Protein AF-A0A7Z0EIZ9-F1 (afdb_monomer)

Structure (mmCIF, N/CA/C/O backbone):
data_AF-A0A7Z0EIZ9-F1
#
_entry.id   AF-A0A7Z0EIZ9-F1
#
loop_
_atom_site.group_PDB
_atom_site.id
_atom_site.type_symbol
_atom_site.label_atom_id
_atom_site.label_alt_id
_atom_site.label_comp_id
_atom_site.label_asym_id
_atom_site.label_entity_id
_atom_site.label_seq_id
_atom_site.pdbx_PDB_ins_code
_atom_site.Cartn_x
_atom_site.Cartn_y
_atom_site.Cartn_z
_atom_site.occupancy
_atom_site.B_iso_or_equiv
_atom_site.auth_seq_id
_atom_site.auth_comp_id
_atom_site.auth_asym_id
_atom_site.auth_atom_id
_atom_site.pdbx_PDB_model_num
ATOM 1 N N . MET A 1 1 ? 4.647 26.781 40.118 1.00 39.28 1 MET A N 1
ATOM 2 C CA . MET A 1 1 ? 4.890 25.372 39.752 1.00 39.28 1 MET A CA 1
ATOM 3 C C . MET A 1 1 ? 3.537 24.718 39.573 1.00 39.28 1 MET A C 1
ATOM 5 O O . MET A 1 1 ? 2.885 24.395 40.555 1.00 39.28 1 MET A O 1
ATOM 9 N N . THR A 1 2 ? 3.060 24.671 38.335 1.00 37.19 2 THR A N 1
ATOM 10 C CA . THR A 1 2 ? 1.846 23.950 37.948 1.00 37.19 2 THR A CA 1
ATOM 11 C C . THR A 1 2 ? 2.112 22.458 38.093 1.00 37.19 2 THR A C 1
ATOM 13 O O . THR A 1 2 ? 3.158 21.980 37.661 1.00 37.19 2 THR A O 1
ATOM 16 N N . ALA A 1 3 ? 1.203 21.750 38.761 1.00 39.62 3 ALA A N 1
ATOM 17 C CA . ALA A 1 3 ? 1.247 20.304 38.887 1.00 39.62 3 ALA A CA 1
ATOM 18 C C . ALA A 1 3 ? 1.105 19.696 37.488 1.00 39.62 3 ALA A C 1
ATOM 20 O O . ALA A 1 3 ? 0.004 19.556 36.964 1.00 39.62 3 ALA A O 1
ATOM 21 N N . GLU A 1 4 ? 2.238 19.398 36.863 1.00 39.75 4 GLU A N 1
ATOM 22 C CA . GLU A 1 4 ? 2.308 18.561 35.679 1.00 39.75 4 GLU A CA 1
ATOM 23 C C . GLU A 1 4 ? 1.887 17.162 36.132 1.00 39.75 4 GLU A C 1
ATOM 25 O O . GLU A 1 4 ? 2.632 16.412 36.765 1.00 39.75 4 GLU A O 1
ATOM 30 N N . GLN A 1 5 ? 0.594 16.909 35.953 1.00 42.75 5 GLN A N 1
ATOM 31 C CA . GLN A 1 5 ? -0.115 15.696 36.306 1.00 42.75 5 GLN A CA 1
ATOM 32 C C . GLN A 1 5 ? 0.577 14.550 35.565 1.00 42.75 5 GLN A C 1
ATOM 34 O O . GLN A 1 5 ? 0.395 14.387 34.359 1.00 42.75 5 GLN A O 1
ATOM 39 N N . ARG A 1 6 ? 1.450 13.814 36.271 1.00 38.75 6 ARG A N 1
ATOM 40 C CA . ARG A 1 6 ? 2.127 12.627 35.737 1.00 38.75 6 ARG A CA 1
ATOM 41 C C . ARG A 1 6 ? 1.048 11.690 35.217 1.00 38.75 6 ARG A C 1
ATOM 43 O O . ARG A 1 6 ? 0.339 11.070 36.009 1.00 38.75 6 ARG A O 1
ATOM 50 N N . ARG A 1 7 ? 0.903 11.624 33.892 1.00 45.94 7 ARG A N 1
ATOM 51 C CA . ARG A 1 7 ? 0.112 10.578 33.254 1.00 45.94 7 ARG A CA 1
ATOM 52 C C . ARG A 1 7 ? 0.709 9.242 33.714 1.00 45.94 7 ARG A C 1
ATOM 54 O O . ARG A 1 7 ? 1.936 9.122 33.684 1.00 45.94 7 ARG A O 1
ATOM 61 N N . PRO A 1 8 ? -0.107 8.297 34.206 1.00 51.47 8 PRO A N 1
ATOM 62 C CA . PRO A 1 8 ? 0.385 6.975 34.571 1.00 51.47 8 PRO A CA 1
ATOM 63 C C . PRO A 1 8 ? 1.142 6.383 33.376 1.00 51.47 8 PRO A C 1
ATOM 65 O O . PRO A 1 8 ? 0.683 6.495 32.239 1.00 51.47 8 PRO A O 1
ATOM 68 N N . GLU A 1 9 ? 2.331 5.832 33.629 1.00 46.94 9 GLU A N 1
ATOM 69 C CA . GLU A 1 9 ? 3.118 5.141 32.607 1.00 46.94 9 GLU A CA 1
ATOM 70 C C . GLU A 1 9 ? 2.254 4.018 32.019 1.00 46.94 9 GLU A C 1
ATOM 72 O O . GLU A 1 9 ? 1.744 3.167 32.748 1.00 46.94 9 GLU A O 1
ATOM 77 N N . ILE A 1 10 ? 2.007 4.078 30.708 1.00 49.44 10 ILE A N 1
ATOM 78 C CA . ILE A 1 10 ? 1.131 3.133 30.009 1.00 49.44 10 ILE A CA 1
ATOM 79 C C . ILE A 1 10 ? 1.777 1.736 30.087 1.00 49.44 10 ILE A C 1
ATOM 81 O O . ILE A 1 10 ? 2.956 1.604 29.748 1.00 49.44 10 ILE A O 1
ATOM 85 N N . PRO A 1 11 ? 1.048 0.699 30.537 1.00 50.88 11 PRO A N 1
ATOM 86 C CA . PRO A 1 11 ? 1.605 -0.632 30.749 1.00 50.88 11 PRO A CA 1
ATOM 87 C C . PRO A 1 11 ? 1.882 -1.350 29.420 1.00 50.88 11 PRO A C 1
ATOM 89 O O . PRO A 1 11 ? 1.035 -1.328 28.535 1.00 50.88 11 PRO A O 1
ATOM 92 N N . SER A 1 12 ? 3.043 -2.018 29.349 1.00 56.25 12 SER A N 1
ATOM 93 C CA . SER A 1 12 ? 3.508 -2.993 28.336 1.00 56.25 12 SER A CA 1
ATOM 94 C C . SER A 1 12 ? 3.432 -2.598 26.838 1.00 56.25 12 SER A C 1
ATOM 96 O O . SER A 1 12 ? 2.731 -1.686 26.405 1.00 56.25 12 SER A O 1
ATOM 98 N N . GLY A 1 13 ? 4.200 -3.295 25.987 1.00 70.81 13 GLY A N 1
ATOM 99 C CA . GLY A 1 13 ? 4.290 -2.996 24.546 1.00 70.81 13 GLY A CA 1
ATOM 100 C C . GLY A 1 13 ? 2.996 -3.231 23.747 1.00 70.81 13 GLY A C 1
ATOM 101 O O . GLY A 1 13 ? 2.825 -2.660 22.666 1.00 70.81 13 GLY A O 1
ATOM 102 N N . LEU A 1 14 ? 2.068 -4.037 24.274 1.00 73.50 14 LEU A N 1
ATOM 103 C CA . LEU A 1 14 ? 0.837 -4.419 23.578 1.00 73.50 14 LEU A CA 1
ATOM 104 C C . LEU A 1 14 ? -0.171 -3.271 23.551 1.00 73.50 14 LEU A C 1
ATOM 106 O O . LEU A 1 14 ? -0.619 -2.870 22.476 1.00 73.50 14 LEU A O 1
ATOM 110 N N . ALA A 1 15 ? -0.475 -2.700 24.721 1.00 77.00 15 ALA A N 1
ATOM 111 C CA . ALA A 1 15 ? -1.411 -1.587 24.826 1.00 77.00 15 ALA A CA 1
ATOM 112 C C . ALA A 1 15 ? -0.906 -0.370 24.044 1.00 77.00 15 ALA A C 1
ATOM 114 O O . ALA A 1 15 ? -1.701 0.292 23.385 1.00 77.00 15 ALA A O 1
ATOM 115 N N . LEU A 1 16 ? 0.408 -0.123 24.047 1.00 83.56 16 LEU A N 1
ATOM 116 C CA . LEU A 1 16 ? 1.029 0.949 23.268 1.00 83.56 16 LEU A CA 1
ATOM 117 C C . LEU A 1 16 ? 0.807 0.770 21.763 1.00 83.56 16 LEU A C 1
ATOM 119 O O . LEU A 1 16 ? 0.335 1.690 21.104 1.00 83.56 16 LEU A O 1
ATOM 123 N N . THR A 1 17 ? 1.060 -0.426 21.229 1.00 88.62 17 THR A N 1
ATOM 124 C CA . THR A 1 17 ? 0.927 -0.682 19.786 1.00 88.62 17 THR A CA 1
ATOM 125 C C . THR A 1 17 ? -0.520 -0.532 19.312 1.00 88.62 17 THR A C 1
ATOM 127 O O . THR A 1 17 ? -0.771 0.138 18.309 1.00 88.62 17 THR A O 1
ATOM 130 N N . LEU A 1 18 ? -1.488 -1.097 20.042 1.00 92.50 18 LEU A N 1
ATOM 131 C CA . LEU A 1 18 ? -2.906 -0.959 19.701 1.00 92.50 18 LEU A CA 1
ATOM 132 C C . LEU A 1 18 ? -3.399 0.488 19.882 1.00 92.50 18 LEU A C 1
ATOM 134 O O . LEU A 1 18 ? -4.147 0.988 19.047 1.00 92.50 18 LEU A O 1
ATOM 138 N N . THR A 1 19 ? -2.946 1.190 20.925 1.00 93.50 19 THR A N 1
ATOM 139 C CA . THR A 1 19 ? -3.238 2.621 21.153 1.00 93.50 19 THR A CA 1
ATOM 140 C C . THR A 1 19 ? -2.723 3.477 19.995 1.00 93.50 19 THR A C 1
ATOM 142 O O . THR A 1 19 ? -3.457 4.326 19.478 1.00 93.50 19 THR A O 1
ATOM 145 N N . ASP A 1 20 ? -1.497 3.229 19.534 1.00 92.12 20 ASP A N 1
ATOM 146 C CA . ASP A 1 20 ? -0.893 3.925 18.396 1.00 92.12 20 ASP A CA 1
ATOM 147 C C . ASP A 1 20 ? -1.667 3.653 17.099 1.00 92.12 20 ASP A C 1
ATOM 149 O O . ASP A 1 20 ? -1.918 4.568 16.317 1.00 92.12 20 ASP A O 1
ATOM 153 N N . GLN A 1 21 ? -2.118 2.417 16.874 1.00 93.19 21 GLN A N 1
ATOM 154 C CA . GLN A 1 21 ? -2.950 2.087 15.712 1.00 93.19 21 GLN A CA 1
ATOM 155 C C . GLN A 1 21 ? -4.331 2.749 15.787 1.00 93.19 21 GLN A C 1
ATOM 157 O O . GLN A 1 21 ? -4.806 3.312 14.800 1.00 93.19 21 GLN A O 1
ATOM 162 N N . LEU A 1 22 ? -4.979 2.716 16.954 1.00 94.44 22 LEU A N 1
ATOM 163 C CA . LEU A 1 22 ? -6.298 3.312 17.160 1.00 94.44 22 LEU A CA 1
ATOM 164 C C . LEU A 1 22 ? -6.269 4.834 16.992 1.00 94.44 22 LEU A C 1
ATOM 166 O O . LEU A 1 22 ? -7.228 5.381 16.446 1.00 94.44 22 LEU A O 1
ATOM 170 N N . SER A 1 23 ? -5.183 5.490 17.407 1.00 92.38 23 SER A N 1
ATOM 171 C CA . SER A 1 23 ? -4.971 6.937 17.267 1.00 92.38 23 SER A CA 1
ATOM 172 C C . SER A 1 23 ? -4.370 7.359 15.918 1.00 92.38 23 SER A C 1
ATOM 174 O O . SER A 1 23 ? -4.537 8.505 15.506 1.00 92.38 23 SER A O 1
ATOM 176 N N . GLY A 1 24 ? -3.700 6.453 15.205 1.00 90.94 24 GLY A N 1
ATOM 177 C CA . GLY A 1 24 ? -3.146 6.689 13.872 1.00 90.94 24 GLY A CA 1
ATOM 178 C C . GLY A 1 24 ? -4.185 6.618 12.747 1.00 90.94 24 GLY A C 1
ATOM 179 O O . GLY A 1 24 ? -5.340 6.254 12.959 1.00 90.94 24 GLY A O 1
ATOM 180 N N . GLY A 1 25 ? -3.770 6.958 11.522 1.00 87.88 25 GLY A N 1
ATOM 181 C CA . GLY A 1 25 ? -4.612 6.856 10.324 1.00 87.88 25 GLY A CA 1
ATOM 182 C C . GLY A 1 25 ? -5.891 7.693 10.427 1.00 87.88 25 GLY A C 1
ATOM 183 O O . GLY A 1 25 ? -5.838 8.901 10.664 1.00 87.88 25 GLY A O 1
ATOM 184 N N . LEU A 1 26 ? -7.049 7.052 10.272 1.00 88.50 26 LEU A N 1
ATOM 185 C CA . LEU A 1 26 ? -8.355 7.704 10.445 1.00 88.50 26 LEU A CA 1
ATOM 186 C C . LEU A 1 26 ? -8.636 8.093 11.906 1.00 88.50 26 LEU A C 1
ATOM 188 O O . LEU A 1 26 ? -9.433 8.995 12.160 1.00 88.50 26 LEU A O 1
ATOM 192 N N . GLY A 1 27 ? -7.928 7.486 12.862 1.00 81.62 27 GLY A N 1
ATOM 193 C CA . GLY A 1 27 ? -7.911 7.884 14.270 1.00 81.62 27 GLY A CA 1
ATOM 194 C C . GLY A 1 27 ? -7.283 9.260 14.536 1.00 81.62 27 GLY A C 1
ATOM 195 O O . GLY A 1 27 ? -7.381 9.778 15.642 1.00 81.62 27 GLY A O 1
ATOM 196 N N . ALA A 1 28 ? -6.665 9.905 13.551 1.00 83.50 28 ALA A N 1
ATOM 197 C CA . ALA A 1 28 ? -6.216 11.289 13.710 1.00 83.50 28 ALA A CA 1
ATOM 198 C C . ALA A 1 28 ? -7.313 12.304 13.343 1.00 83.50 28 ALA A C 1
ATOM 200 O O . ALA A 1 28 ? -7.255 13.457 13.757 1.00 83.50 28 ALA A O 1
ATOM 201 N N . LEU A 1 29 ? -8.315 11.886 12.563 1.00 79.69 29 LEU A N 1
ATOM 202 C CA . LEU A 1 29 ? -9.332 12.780 11.998 1.00 79.69 29 LEU A CA 1
ATOM 203 C C . LEU A 1 29 ? -10.596 12.878 12.830 1.00 79.69 29 LEU A C 1
ATOM 205 O O . LEU A 1 29 ? -11.439 13.719 12.539 1.00 79.69 29 LEU A O 1
ATOM 209 N N . LYS A 1 30 ? -10.746 12.006 13.821 1.00 75.75 30 LYS A N 1
ATOM 210 C CA . LYS A 1 30 ? -11.996 11.777 14.546 1.00 75.75 30 LYS A CA 1
ATOM 211 C C . LYS A 1 30 ? -12.550 13.043 15.223 1.00 75.75 30 LYS A C 1
ATOM 213 O O . LYS A 1 30 ? -13.759 13.175 15.343 1.00 75.75 30 LYS A O 1
ATOM 218 N N . ASP A 1 31 ? -11.708 14.024 15.543 1.00 80.62 31 ASP A N 1
ATOM 219 C CA . ASP A 1 31 ? -12.153 15.310 16.102 1.00 80.62 31 ASP A CA 1
ATOM 220 C C . ASP A 1 31 ? -12.416 16.398 15.058 1.00 80.62 31 ASP A C 1
ATOM 222 O O . ASP A 1 31 ? -12.997 17.443 15.356 1.00 80.62 31 ASP A O 1
ATOM 226 N N . THR A 1 32 ? -12.028 16.160 13.810 1.00 78.94 32 THR A N 1
ATOM 227 C CA . THR A 1 32 ? -12.157 17.145 12.742 1.00 78.94 32 THR A CA 1
ATOM 228 C C . THR A 1 32 ? -13.619 17.222 12.305 1.00 7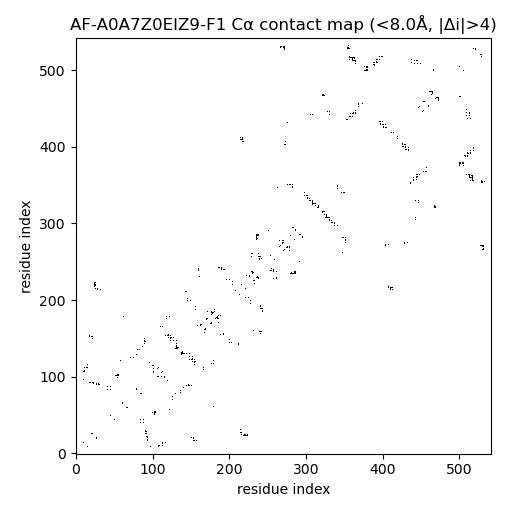8.94 32 THR A C 1
ATOM 230 O O . THR A 1 32 ? -14.198 16.260 11.808 1.00 78.94 32 THR A O 1
ATOM 233 N N . GLY A 1 33 ? -14.249 18.372 12.556 1.00 73.50 33 GLY A N 1
ATOM 234 C CA . GLY A 1 33 ? -15.690 18.559 12.359 1.00 73.50 33 GLY A CA 1
ATOM 235 C C . GLY A 1 33 ? -16.551 18.251 13.588 1.00 73.50 33 GLY A C 1
ATOM 236 O O . GLY A 1 33 ? -17.772 18.371 13.497 1.00 73.50 33 GLY A O 1
ATOM 237 N N . ARG A 1 34 ? -15.958 17.907 14.742 1.00 80.81 34 ARG A N 1
ATOM 238 C CA . ARG A 1 34 ? -16.679 17.928 16.023 1.00 80.81 34 ARG A CA 1
ATOM 239 C C . ARG A 1 34 ? -16.695 19.355 16.568 1.00 80.81 34 ARG A C 1
ATOM 241 O O . ARG A 1 34 ? -15.657 20.010 16.648 1.00 80.81 34 ARG A O 1
ATOM 248 N N . ASP A 1 35 ? -17.872 19.832 16.966 1.00 75.44 35 ASP A N 1
ATOM 249 C CA . ASP A 1 35 ? -17.998 21.107 17.673 1.00 75.44 35 ASP A CA 1
ATOM 250 C C . ASP A 1 35 ? -17.189 21.077 18.978 1.00 75.44 35 ASP A C 1
ATOM 252 O O . ASP A 1 35 ? -17.037 20.023 19.597 1.00 75.44 35 ASP A O 1
ATOM 256 N N . ALA A 1 36 ? -16.746 22.243 19.461 1.00 73.81 36 ALA A N 1
ATOM 257 C CA . ALA A 1 36 ? -15.983 22.375 20.711 1.00 73.81 36 ALA A CA 1
ATOM 258 C C . ALA A 1 36 ? -16.688 21.781 21.953 1.00 73.81 36 ALA A C 1
ATOM 260 O O . ALA A 1 36 ? -16.052 21.530 22.973 1.00 73.81 36 ALA A O 1
ATOM 261 N N . ILE A 1 37 ? -17.998 21.534 21.866 1.00 70.56 37 ILE A N 1
ATOM 262 C CA . ILE A 1 37 ? -18.811 20.885 22.902 1.00 70.56 37 ILE A CA 1
ATOM 263 C C . ILE A 1 37 ? -18.520 19.373 22.987 1.00 70.56 37 ILE A C 1
ATOM 265 O O . ILE A 1 37 ? -18.672 18.776 24.050 1.00 70.56 37 ILE A O 1
ATOM 269 N N . GLY A 1 38 ? -18.085 18.744 21.891 1.00 81.06 38 GLY A N 1
ATOM 270 C CA . GLY A 1 38 ? -17.772 17.314 21.827 1.00 81.06 38 GLY A CA 1
ATOM 271 C C . GLY A 1 38 ? -16.721 16.884 22.857 1.00 81.06 38 GLY A C 1
ATOM 272 O O . GLY A 1 38 ? -17.054 16.071 23.715 1.00 81.06 38 GLY A O 1
ATOM 273 N N . PRO A 1 39 ? -15.506 17.464 22.840 1.00 84.75 39 PRO A N 1
ATOM 274 C CA . PRO A 1 39 ? -14.438 17.095 23.773 1.00 84.75 39 PRO A CA 1
ATOM 275 C C . PRO A 1 39 ? -14.803 17.270 25.254 1.00 84.75 39 PRO A C 1
ATOM 277 O O . PRO A 1 39 ? -14.463 16.425 26.076 1.00 84.75 39 PRO A O 1
ATOM 280 N N . ALA A 1 40 ? -15.549 18.324 25.604 1.00 84.94 40 ALA A N 1
ATOM 281 C CA . ALA A 1 40 ? -15.987 18.548 26.985 1.00 84.94 40 ALA A CA 1
ATOM 282 C C . ALA A 1 40 ? -16.941 17.446 27.482 1.00 84.94 40 ALA A C 1
ATOM 284 O O . ALA A 1 40 ? -16.880 17.038 28.642 1.00 84.94 40 ALA A O 1
ATOM 285 N N . ASN A 1 41 ? -17.805 16.931 26.601 1.00 88.50 41 ASN A N 1
ATOM 286 C CA . ASN A 1 41 ? -18.672 15.802 26.933 1.00 88.50 41 ASN A CA 1
ATOM 287 C C . ASN A 1 41 ? -17.877 14.499 27.086 1.00 88.50 41 ASN A C 1
ATOM 289 O O . ASN A 1 41 ? -18.227 13.679 27.933 1.00 88.50 41 ASN A O 1
ATOM 293 N N . ASP A 1 42 ? -16.806 14.315 26.312 1.00 92.38 42 ASP A N 1
ATOM 294 C CA . ASP A 1 42 ? -15.966 13.119 26.402 1.00 92.38 42 ASP A CA 1
ATOM 295 C C . ASP A 1 42 ? -15.257 13.042 27.764 1.00 92.38 42 ASP A C 1
ATOM 297 O O . ASP A 1 42 ? -15.269 11.991 28.400 1.00 92.38 42 ASP A O 1
ATOM 301 N N . GLU A 1 43 ? -14.727 14.156 28.285 1.00 92.69 43 GLU A N 1
ATOM 302 C CA . GLU A 1 43 ? -14.124 14.201 29.631 1.00 92.69 43 GLU A CA 1
ATOM 303 C C . GLU A 1 43 ? -15.105 13.766 30.735 1.00 92.69 43 GLU A C 1
ATOM 305 O O . GLU A 1 43 ? -14.733 13.062 31.685 1.00 92.69 43 GLU A O 1
ATOM 310 N N . HIS A 1 44 ? -16.382 14.139 30.602 1.00 94.12 44 HIS A N 1
ATOM 311 C CA . HIS A 1 44 ? -17.419 13.690 31.525 1.00 94.12 44 HIS A CA 1
ATOM 312 C C . HIS A 1 44 ? -17.668 12.178 31.414 1.00 94.12 44 HIS A C 1
ATOM 314 O O . HIS A 1 44 ? -17.777 11.500 32.435 1.00 94.12 44 HIS A O 1
ATOM 320 N N . VAL A 1 45 ? -17.678 11.627 30.196 1.00 95.44 45 VAL A N 1
ATOM 321 C CA . VAL A 1 45 ? -17.816 10.179 29.968 1.00 95.44 45 VAL A CA 1
ATOM 322 C C . VAL A 1 45 ? -16.658 9.407 30.602 1.00 95.44 45 VAL A C 1
ATOM 324 O O . VAL A 1 45 ? -16.892 8.434 31.317 1.00 95.44 45 VAL A O 1
ATOM 327 N N . TRP A 1 46 ? -15.412 9.842 30.401 1.00 95.50 46 TRP A N 1
ATOM 328 C CA . TRP A 1 46 ? -14.232 9.136 30.923 1.00 95.50 46 TRP A CA 1
ATOM 329 C C . TRP A 1 46 ? -14.131 9.162 32.455 1.00 95.50 46 TRP A C 1
ATOM 331 O O . TRP A 1 46 ? -13.501 8.291 33.062 1.00 95.50 46 TRP A O 1
ATOM 341 N N . SER A 1 47 ? -14.773 10.141 33.098 1.00 94.50 47 SER A N 1
ATOM 342 C CA . SER A 1 47 ? -14.864 10.238 34.558 1.00 94.50 47 SER A CA 1
ATOM 343 C C . SER A 1 47 ? -16.102 9.555 35.153 1.00 94.50 47 SER A C 1
ATOM 345 O O . SER A 1 47 ? -16.132 9.335 36.368 1.00 94.50 47 SER A O 1
ATOM 347 N N . ALA A 1 48 ? -17.081 9.161 34.331 1.00 95.81 48 ALA A N 1
ATOM 348 C CA . ALA A 1 48 ? -18.328 8.558 34.786 1.00 95.81 48 ALA A CA 1
ATOM 349 C C . ALA A 1 48 ? -18.100 7.199 35.472 1.00 95.81 48 ALA A C 1
ATOM 351 O O . ALA A 1 48 ? -17.482 6.286 34.917 1.00 95.81 48 ALA A O 1
ATOM 352 N N . ALA A 1 49 ? -18.651 7.048 36.681 1.00 96.38 49 ALA A N 1
ATOM 353 C CA . ALA A 1 49 ? -18.599 5.793 37.434 1.00 96.38 49 ALA A CA 1
ATOM 354 C C . ALA A 1 49 ? -19.300 4.650 36.684 1.00 96.38 49 ALA A C 1
ATOM 356 O O . ALA A 1 49 ? -18.801 3.534 36.662 1.00 96.38 49 ALA A O 1
ATOM 357 N N . GLU A 1 50 ? -20.393 4.953 35.982 1.00 96.50 50 GLU A N 1
ATOM 358 C CA . GLU A 1 50 ? -21.189 3.976 35.233 1.00 96.50 50 GLU A CA 1
ATOM 359 C C . GLU A 1 50 ? -20.380 3.262 34.140 1.00 96.50 50 GLU A C 1
ATOM 361 O O . GLU A 1 50 ? -20.501 2.046 33.982 1.00 96.50 50 GLU A O 1
ATOM 366 N N . LEU A 1 51 ? -19.508 3.987 33.424 1.00 96.50 51 LEU A N 1
ATOM 367 C CA . LEU A 1 51 ? -18.633 3.387 32.416 1.00 96.50 51 LEU A CA 1
ATOM 368 C C . LEU A 1 51 ? -17.636 2.431 33.079 1.00 96.50 51 LEU A C 1
ATOM 370 O O . LEU A 1 51 ? -17.516 1.284 32.652 1.00 96.50 51 LEU A O 1
ATOM 374 N N . LYS A 1 52 ? -16.969 2.866 34.154 1.00 96.19 52 LYS A N 1
ATOM 375 C CA . LYS A 1 52 ? -16.025 2.025 34.914 1.00 96.19 52 LYS A CA 1
ATOM 376 C C . LYS A 1 52 ? -16.708 0.780 35.475 1.00 96.19 52 LYS A C 1
ATOM 378 O O . LYS A 1 52 ? -16.183 -0.319 35.321 1.00 96.19 52 LYS A O 1
ATOM 383 N N . ASP A 1 53 ? -17.906 0.935 36.030 1.00 95.81 53 ASP A N 1
ATOM 384 C CA . ASP A 1 53 ? -18.707 -0.169 36.552 1.00 95.81 53 ASP A CA 1
ATOM 385 C C . ASP A 1 53 ? -19.122 -1.148 35.446 1.00 95.81 53 ASP A C 1
ATOM 387 O O . ASP A 1 53 ? -19.184 -2.353 35.691 1.00 95.81 53 ASP A O 1
ATOM 391 N N . SER A 1 54 ? -19.412 -0.659 34.234 1.00 96.31 54 SER A N 1
ATOM 392 C CA . SER A 1 54 ? -19.718 -1.516 33.079 1.00 96.31 54 SER A CA 1
ATOM 393 C C . SER A 1 54 ? -18.498 -2.340 32.642 1.00 96.31 54 SER A C 1
ATOM 395 O O . SER A 1 54 ? -18.618 -3.540 32.398 1.00 96.31 54 SER A O 1
ATOM 397 N N . LEU A 1 55 ? -17.301 -1.741 32.642 1.00 95.94 55 LEU A N 1
ATOM 398 C CA . LEU A 1 55 ? -16.046 -2.424 32.307 1.00 95.94 55 LEU A CA 1
ATOM 399 C C . LEU A 1 55 ? -15.668 -3.461 33.368 1.00 95.94 55 LEU A C 1
ATOM 401 O O . LEU A 1 55 ? -15.317 -4.593 33.035 1.00 95.94 55 LEU A O 1
ATOM 405 N N . ALA A 1 56 ? -15.796 -3.100 34.646 1.00 94.69 56 ALA A N 1
ATOM 406 C CA . ALA A 1 56 ? -15.547 -4.003 35.764 1.00 94.69 56 ALA A CA 1
ATOM 407 C C . ALA A 1 56 ? -16.536 -5.180 35.796 1.00 94.69 56 ALA A C 1
ATOM 409 O O . ALA A 1 56 ? -16.172 -6.274 36.226 1.00 94.69 56 ALA A O 1
ATOM 410 N N . ARG A 1 57 ? -17.782 -4.991 35.340 1.00 93.31 57 ARG A N 1
ATOM 411 C CA . ARG A 1 57 ? -18.748 -6.088 35.145 1.00 93.31 57 ARG A CA 1
ATOM 412 C C . ARG A 1 57 ? -18.289 -7.052 34.061 1.00 93.31 57 ARG A C 1
ATOM 414 O O . ARG A 1 57 ? -18.067 -8.210 34.387 1.00 93.31 57 ARG A O 1
ATOM 421 N N . ILE A 1 58 ? -18.008 -6.562 32.849 1.00 92.81 58 ILE A N 1
ATOM 422 C CA . ILE A 1 58 ? -17.491 -7.397 31.748 1.00 92.81 58 ILE A CA 1
ATOM 423 C C . ILE A 1 58 ? -16.279 -8.217 32.210 1.00 92.81 58 ILE A C 1
ATOM 425 O O . ILE A 1 58 ? -16.229 -9.426 31.992 1.00 92.81 58 ILE A O 1
ATOM 429 N N . ALA A 1 59 ? -15.332 -7.581 32.903 1.00 91.94 59 ALA A N 1
ATOM 430 C CA . ALA A 1 59 ? -14.145 -8.261 33.410 1.00 91.94 59 ALA A CA 1
ATOM 431 C C . ALA A 1 59 ? -14.460 -9.340 34.462 1.00 91.94 59 ALA A C 1
ATOM 433 O O . ALA A 1 59 ? -13.791 -10.372 34.494 1.00 91.94 59 ALA A O 1
ATOM 434 N N . ARG A 1 60 ? -15.445 -9.117 35.343 1.00 91.00 60 ARG A N 1
ATOM 435 C CA . ARG A 1 60 ? -15.882 -10.114 36.338 1.00 91.00 60 ARG A CA 1
ATOM 436 C C . ARG A 1 60 ? -16.600 -11.289 35.685 1.00 91.00 60 ARG A C 1
ATOM 438 O O . ARG A 1 60 ? -16.323 -12.431 36.044 1.00 91.00 60 ARG A O 1
ATOM 445 N N . ASP A 1 61 ? -17.468 -11.030 34.717 1.00 88.56 61 ASP A N 1
ATOM 446 C CA . ASP A 1 61 ? -18.245 -12.085 34.059 1.00 88.56 61 ASP A CA 1
ATOM 447 C C . ASP A 1 61 ? -17.371 -12.966 33.171 1.00 88.56 61 ASP A C 1
ATOM 449 O O . ASP A 1 61 ? -17.564 -14.184 33.127 1.00 88.56 61 ASP A O 1
ATOM 453 N N . GLN A 1 62 ? -16.345 -12.375 32.545 1.00 86.06 62 GLN A N 1
ATOM 454 C CA . GLN A 1 62 ? -15.272 -13.127 31.899 1.00 86.06 62 GLN A CA 1
ATOM 455 C C . GLN A 1 62 ? -14.633 -14.094 32.911 1.00 86.06 62 GLN A C 1
ATOM 457 O O . GLN A 1 62 ? -14.673 -15.306 32.700 1.00 86.06 62 GLN A O 1
ATOM 462 N N . LEU A 1 63 ? -14.161 -13.606 34.061 1.00 82.88 63 LEU A N 1
ATOM 463 C CA . LEU A 1 63 ? -13.519 -14.453 35.078 1.00 82.88 63 LEU A CA 1
ATOM 464 C C . LEU A 1 63 ? -14.424 -15.575 35.623 1.00 82.88 63 LEU A C 1
ATOM 466 O O . LEU A 1 63 ? -13.937 -16.670 35.900 1.00 82.88 63 LEU A O 1
ATOM 470 N N . HIS A 1 64 ? -15.728 -15.334 35.788 1.00 82.12 64 HIS A N 1
ATOM 471 C CA . HIS A 1 64 ? -16.631 -16.267 36.474 1.00 82.12 64 HIS A CA 1
ATOM 472 C C . HIS A 1 64 ? -17.365 -17.275 35.573 1.00 82.12 64 HIS A C 1
ATOM 474 O O . HIS A 1 64 ? -18.091 -18.112 36.106 1.00 82.12 64 HIS A O 1
ATOM 480 N N . GLN A 1 65 ? -17.190 -17.233 34.244 1.00 72.75 65 GLN A N 1
ATOM 481 C CA . GLN A 1 65 ? -17.908 -18.108 33.288 1.00 72.75 65 GLN A CA 1
ATOM 482 C C . GLN A 1 65 ? -19.442 -18.100 33.466 1.00 72.75 65 GLN A C 1
ATOM 484 O O . GLN A 1 65 ? -20.112 -19.086 33.159 1.00 72.75 65 GLN A O 1
ATOM 489 N N . GLN A 1 66 ? -20.005 -17.007 33.983 1.00 70.12 66 GLN A N 1
ATOM 490 C CA . GLN A 1 66 ? -21.450 -16.870 34.153 1.00 70.12 66 GLN A CA 1
ATOM 491 C C . GLN A 1 66 ? -22.142 -16.618 32.806 1.00 70.12 66 GLN A C 1
ATOM 493 O O . GLN A 1 66 ? -21.491 -16.334 31.797 1.00 70.12 66 GLN A O 1
ATOM 498 N N . ASP A 1 67 ? -23.469 -16.769 32.797 1.00 75.06 67 ASP A N 1
ATOM 499 C CA . ASP A 1 67 ? -24.310 -16.449 31.644 1.00 75.06 67 ASP A CA 1
ATOM 500 C C . ASP A 1 67 ? -23.992 -15.028 31.149 1.00 75.06 67 ASP A C 1
ATOM 502 O O . ASP A 1 67 ? -24.061 -14.067 31.915 1.00 75.06 67 ASP A O 1
ATOM 506 N N . ARG A 1 68 ? -23.567 -14.905 29.886 1.00 80.19 68 ARG A N 1
ATOM 507 C CA . ARG A 1 68 ? -23.068 -13.641 29.310 1.00 80.19 68 ARG A CA 1
ATOM 508 C C . ARG A 1 68 ? -24.185 -12.737 28.820 1.00 80.19 68 ARG A C 1
ATOM 510 O O . ARG A 1 68 ? -23.964 -11.538 28.643 1.00 80.19 68 ARG A O 1
ATOM 517 N N . ASP A 1 69 ? -25.357 -13.308 28.578 1.00 87.56 69 ASP A N 1
ATOM 518 C CA . ASP A 1 69 ? -26.510 -12.595 28.054 1.00 87.56 69 ASP A CA 1
ATOM 519 C C . ASP A 1 69 ? -26.983 -11.440 28.959 1.00 87.56 69 ASP A C 1
ATOM 521 O O . ASP A 1 69 ? -27.194 -10.353 28.410 1.00 87.56 69 ASP A O 1
ATOM 525 N N . PRO A 1 70 ? -27.074 -11.569 30.304 1.00 92.50 70 PRO A N 1
ATOM 526 C CA . PRO A 1 70 ? -27.466 -10.449 31.163 1.00 92.50 70 PRO A CA 1
ATOM 527 C C . PRO A 1 70 ? -26.492 -9.269 31.084 1.00 92.50 70 PRO A C 1
ATOM 529 O O . PRO A 1 70 ? -26.917 -8.146 30.833 1.00 92.50 70 PRO A O 1
ATOM 532 N N . THR A 1 71 ? -25.184 -9.499 31.214 1.00 92.69 71 THR A N 1
ATOM 533 C CA . THR A 1 71 ? -24.177 -8.423 31.155 1.00 92.69 71 THR A CA 1
ATOM 534 C C . THR A 1 71 ? -24.141 -7.757 29.794 1.00 92.69 71 THR A C 1
ATOM 536 O O . THR A 1 71 ? -24.052 -6.533 29.693 1.00 92.69 71 THR A O 1
ATOM 539 N N . ARG A 1 72 ? -24.241 -8.555 28.727 1.00 94.12 72 ARG A N 1
ATOM 540 C CA . ARG A 1 72 ? -24.369 -8.045 27.363 1.00 94.12 72 ARG A CA 1
ATOM 541 C C . ARG A 1 72 ? -25.579 -7.125 27.239 1.00 94.12 72 ARG A C 1
ATOM 543 O O . ARG A 1 72 ? -25.434 -6.019 26.724 1.00 94.12 72 ARG A O 1
ATOM 550 N N . GLN A 1 73 ? -26.743 -7.547 27.729 1.00 96.00 73 GLN A N 1
ATOM 551 C CA . GLN A 1 73 ? -27.954 -6.735 27.693 1.00 96.00 73 GLN A CA 1
ATOM 552 C C . GLN A 1 73 ? -27.809 -5.456 28.532 1.00 96.00 73 GLN A C 1
ATOM 554 O O . GLN A 1 73 ? -28.132 -4.382 28.035 1.00 96.00 73 GLN A O 1
ATOM 559 N N . GLU A 1 74 ? -27.251 -5.531 29.743 1.00 95.81 74 GLU A N 1
ATOM 560 C CA . GLU A 1 74 ? -27.005 -4.359 30.596 1.00 95.81 74 GLU A CA 1
ATOM 561 C C . GLU A 1 74 ? -26.088 -3.327 29.923 1.00 95.81 74 GLU A C 1
ATOM 563 O O . GLU A 1 74 ? -26.346 -2.122 29.989 1.00 95.81 74 GLU A O 1
ATOM 568 N N . VAL A 1 75 ? -25.021 -3.781 29.256 1.00 96.38 75 VAL A N 1
ATOM 569 C CA . VAL A 1 75 ? -24.107 -2.896 28.520 1.00 96.38 75 VAL A CA 1
ATOM 570 C C . VAL A 1 75 ? -24.818 -2.268 27.322 1.00 96.38 75 VAL A C 1
ATOM 572 O O . VAL A 1 75 ? -24.693 -1.064 27.115 1.00 96.38 75 VAL A O 1
ATOM 575 N N . LEU A 1 76 ? -25.605 -3.032 26.561 1.00 96.75 76 LEU A N 1
ATOM 576 C CA . LEU A 1 76 ? -26.386 -2.491 25.442 1.00 96.75 76 LEU A CA 1
ATOM 577 C C . LEU A 1 76 ? -27.436 -1.471 25.917 1.00 96.75 76 LEU A C 1
ATOM 579 O O . LEU A 1 76 ? -27.566 -0.410 25.313 1.00 96.75 76 LEU A O 1
ATOM 583 N N . GLU A 1 77 ? -28.125 -1.734 27.028 1.00 96.62 77 GLU A N 1
ATOM 584 C CA . GLU A 1 77 ? -29.058 -0.792 27.663 1.00 96.62 77 GLU A CA 1
ATOM 585 C C . GLU A 1 77 ? -28.348 0.458 28.203 1.00 96.62 77 GLU A C 1
ATOM 587 O O . GLU A 1 77 ? -28.906 1.557 28.205 1.00 96.62 77 GLU A O 1
ATOM 592 N N . TYR A 1 78 ? -27.109 0.329 28.680 1.00 96.94 78 TYR A N 1
ATOM 593 C CA . TYR A 1 78 ? -26.279 1.474 29.050 1.00 96.94 78 TYR A CA 1
ATOM 594 C C . TYR A 1 78 ? -25.903 2.325 27.826 1.00 96.94 78 TYR A C 1
ATOM 596 O O . TYR A 1 78 ? -26.054 3.548 27.866 1.00 96.94 78 TYR A O 1
ATOM 604 N N . LEU A 1 79 ? -25.479 1.694 26.726 1.00 96.88 79 LEU A N 1
ATOM 605 C CA . LEU A 1 79 ? -25.150 2.383 25.474 1.00 96.88 79 LEU A CA 1
ATOM 606 C C . LEU A 1 79 ? -26.373 3.085 24.862 1.00 96.88 79 LEU A C 1
ATOM 608 O O . LEU A 1 79 ? -26.241 4.210 24.382 1.00 96.88 79 LEU A O 1
ATOM 612 N N . ASP A 1 80 ? -27.558 2.473 24.943 1.00 96.50 80 ASP A N 1
ATOM 613 C CA . ASP A 1 80 ? -28.823 3.061 24.475 1.00 96.50 80 ASP A CA 1
ATOM 614 C C . ASP A 1 80 ? -29.218 4.308 25.286 1.00 96.50 80 ASP A C 1
ATOM 616 O O . ASP A 1 80 ? -29.655 5.317 24.730 1.00 96.50 80 ASP A O 1
ATOM 620 N N . ARG A 1 81 ? -28.985 4.286 26.606 1.00 96.81 81 ARG A N 1
ATOM 621 C CA . ARG A 1 81 ? -29.271 5.422 27.498 1.00 96.81 81 ARG A CA 1
ATOM 622 C C . ARG A 1 81 ? -28.259 6.563 27.388 1.00 96.81 81 ARG A C 1
ATOM 624 O O . ARG A 1 81 ? -28.621 7.705 27.671 1.00 96.81 81 ARG A O 1
ATOM 631 N N . SER A 1 82 ? -27.014 6.286 26.991 1.00 95.75 82 SER A N 1
ATOM 632 C CA . SER A 1 82 ? -25.932 7.279 26.956 1.00 95.75 82 SER A CA 1
ATOM 633 C C . SER A 1 82 ? -25.332 7.470 25.559 1.00 95.75 82 SER A C 1
ATOM 635 O O . SER A 1 82 ? -24.232 7.010 25.237 1.00 95.75 82 SER A O 1
ATOM 637 N N . ALA A 1 83 ? -26.020 8.268 24.739 1.00 94.75 83 ALA A N 1
ATOM 638 C CA . ALA A 1 83 ? -25.506 8.710 23.442 1.00 94.75 83 ALA A CA 1
ATOM 639 C C . ALA A 1 83 ? -24.113 9.390 23.506 1.00 94.75 83 ALA A C 1
ATOM 641 O O . ALA A 1 83 ? -23.312 9.155 22.593 1.00 94.75 83 ALA A O 1
ATOM 642 N N . PRO A 1 84 ? -23.772 10.210 24.530 1.00 95.56 84 PRO A N 1
ATOM 643 C CA . PRO A 1 84 ? -22.420 10.750 24.683 1.00 95.56 84 PRO A CA 1
ATOM 644 C C . PRO A 1 84 ? -21.366 9.658 24.867 1.00 95.56 84 PRO A C 1
ATOM 646 O O . PRO A 1 84 ? -20.313 9.741 24.240 1.00 95.56 84 PRO A O 1
ATOM 649 N N . THR A 1 85 ? -21.665 8.607 25.641 1.00 96.69 85 THR A N 1
ATOM 650 C CA . THR A 1 85 ? -20.727 7.498 25.860 1.00 96.69 85 THR A CA 1
ATOM 651 C C . THR A 1 85 ? -20.406 6.775 24.557 1.00 96.69 85 THR A C 1
ATOM 653 O O . THR A 1 85 ? -19.236 6.590 24.236 1.00 96.69 85 THR A O 1
ATOM 656 N N . VAL A 1 86 ? -21.419 6.446 23.748 1.00 96.88 86 VAL A N 1
ATOM 657 C CA . VAL A 1 86 ? -21.219 5.802 22.433 1.00 96.88 86 VAL A CA 1
ATOM 658 C C . VAL A 1 86 ? -20.310 6.645 21.537 1.00 96.88 86 VAL A C 1
ATOM 660 O O . VAL A 1 86 ? -19.397 6.119 20.902 1.00 96.88 86 VAL A O 1
ATOM 663 N N . ARG A 1 87 ? -20.539 7.965 21.489 1.00 95.25 87 ARG A N 1
ATOM 664 C CA . ARG A 1 87 ? -19.706 8.882 20.699 1.00 95.25 87 ARG A CA 1
ATOM 665 C C . ARG A 1 87 ? -18.275 8.893 21.220 1.00 95.25 87 ARG A C 1
ATOM 667 O O . ARG A 1 87 ? -17.377 8.634 20.430 1.00 95.25 87 ARG A O 1
ATOM 674 N N . ALA A 1 88 ? -18.066 9.129 22.512 1.00 95.50 88 ALA A N 1
ATOM 675 C CA . ALA A 1 88 ? -16.735 9.175 23.110 1.00 95.50 88 ALA A CA 1
ATOM 676 C C . ALA A 1 88 ? -15.954 7.877 22.852 1.00 95.50 88 ALA A C 1
ATOM 678 O O . ALA A 1 88 ? -14.797 7.928 22.462 1.00 95.50 88 ALA A O 1
ATOM 679 N N . LEU A 1 89 ? -16.597 6.714 22.965 1.00 96.06 89 LEU A N 1
ATOM 680 C CA . LEU A 1 89 ? -15.956 5.417 22.740 1.00 96.06 89 LEU A CA 1
ATOM 681 C C . LEU A 1 89 ? -15.558 5.166 21.280 1.00 96.06 89 LEU A C 1
ATOM 683 O O . LEU A 1 89 ? -14.504 4.591 21.023 1.00 96.06 89 LEU A O 1
ATOM 687 N N . LEU A 1 90 ? -16.381 5.589 20.317 1.00 95.75 90 LEU A N 1
ATOM 688 C CA . LEU A 1 90 ? -16.084 5.417 18.889 1.00 95.75 90 LEU A CA 1
ATOM 689 C C . LEU A 1 90 ? -15.112 6.474 18.371 1.00 95.75 90 LEU A C 1
ATOM 691 O O . LEU A 1 90 ? -14.262 6.170 17.534 1.00 95.75 90 LEU A O 1
ATOM 695 N N . TYR A 1 91 ? -15.224 7.698 18.881 1.00 94.56 91 TYR A N 1
ATOM 696 C CA . TYR A 1 91 ? -14.294 8.772 18.585 1.00 94.56 91 TYR A CA 1
ATOM 697 C C . TYR A 1 91 ? -12.997 8.625 19.362 1.00 94.56 91 TYR A C 1
ATOM 699 O O . TYR A 1 91 ? -12.005 9.103 18.871 1.00 94.56 91 TYR A O 1
ATOM 707 N N . HIS A 1 92 ? -12.912 7.986 20.525 1.00 94.94 92 HIS A N 1
ATOM 708 C CA . HIS A 1 92 ? -11.655 7.827 21.270 1.00 94.94 92 HIS A CA 1
ATOM 709 C C . HIS A 1 92 ? -11.501 6.439 21.894 1.00 94.94 92 HIS A C 1
ATOM 711 O O . HIS A 1 92 ? -11.351 6.300 23.108 1.00 94.94 92 HIS A O 1
ATOM 717 N N . PRO A 1 93 ? -11.449 5.386 21.062 1.00 96.06 93 PRO A N 1
ATOM 718 C CA . PRO A 1 93 ? -11.301 4.023 21.559 1.00 96.06 93 PRO A CA 1
ATOM 719 C C . PRO A 1 93 ? -9.978 3.808 22.305 1.00 96.06 93 PRO A C 1
ATOM 721 O O . PRO A 1 93 ? -9.897 2.954 23.181 1.00 96.06 93 PRO A O 1
ATOM 724 N N . GLN A 1 94 ? -8.937 4.590 22.007 1.00 95.25 94 GLN A N 1
ATOM 725 C CA . GLN A 1 94 ? -7.670 4.482 22.722 1.00 95.25 94 GLN A CA 1
ATOM 726 C C . GLN A 1 94 ? -7.743 4.993 24.173 1.00 95.25 94 GLN A C 1
ATOM 728 O O . GLN A 1 94 ? -7.017 4.504 25.035 1.00 95.25 94 GLN A O 1
ATOM 733 N N . ASP A 1 95 ? -8.639 5.942 24.462 1.00 95.25 95 ASP A N 1
ATOM 734 C CA . ASP A 1 95 ? -8.800 6.485 25.815 1.00 95.25 95 ASP A CA 1
ATOM 735 C C . ASP A 1 95 ? -9.490 5.450 26.717 1.00 95.25 95 ASP A C 1
ATOM 737 O O . ASP A 1 95 ? -9.176 5.347 27.904 1.00 95.25 95 ASP A O 1
ATOM 741 N N . LEU A 1 96 ? -10.330 4.584 26.130 1.00 95.62 96 LEU A N 1
ATOM 742 C CA . LEU A 1 96 ? -10.858 3.403 26.808 1.00 95.62 96 LEU A CA 1
ATOM 743 C C . LEU A 1 96 ? -9.732 2.452 27.242 1.00 95.62 96 LEU A C 1
ATOM 745 O O . LEU A 1 96 ? -9.736 2.012 28.388 1.00 95.62 96 LEU A O 1
ATOM 749 N N . LEU A 1 97 ? -8.748 2.167 26.378 1.00 93.94 97 LEU A N 1
ATOM 750 C CA . LEU A 1 97 ? -7.587 1.345 26.756 1.00 93.94 97 LEU A CA 1
ATOM 751 C C . LEU A 1 97 ? -6.792 1.974 27.907 1.00 93.94 97 LEU A C 1
ATOM 753 O O . LEU A 1 97 ? -6.386 1.266 28.826 1.00 93.94 97 LEU A O 1
ATOM 757 N N . GLY A 1 98 ? -6.622 3.299 27.893 1.00 93.06 98 GLY A N 1
ATOM 758 C CA . GLY A 1 98 ? -5.984 4.041 28.985 1.00 93.06 98 GLY A CA 1
ATOM 759 C C . GLY A 1 98 ? -6.771 4.013 30.303 1.00 93.06 98 GLY A C 1
ATOM 760 O O . GLY A 1 98 ? -6.174 4.127 31.374 1.00 93.06 98 GLY A O 1
ATOM 761 N N . LEU A 1 99 ? -8.094 3.828 30.244 1.00 94.50 99 LEU A N 1
ATOM 762 C CA . LEU A 1 99 ? -8.975 3.753 31.412 1.00 94.50 99 LEU A CA 1
ATOM 763 C C . LEU A 1 99 ? -8.940 2.380 32.105 1.00 94.50 99 LEU A C 1
ATOM 765 O O . LEU A 1 99 ? -9.113 2.307 33.325 1.00 94.50 99 LEU A O 1
ATOM 769 N N . LEU A 1 100 ? -8.706 1.297 31.356 1.00 94.88 100 LEU A N 1
ATOM 770 C CA . LEU A 1 100 ? -8.789 -0.081 31.859 1.00 94.88 100 LEU A CA 1
ATOM 771 C C . LEU A 1 100 ? -7.896 -0.381 33.074 1.00 94.88 100 LEU A C 1
ATOM 773 O O . LEU A 1 100 ? -8.414 -0.991 34.011 1.00 94.88 100 LEU A O 1
ATOM 777 N N . PRO A 1 101 ? -6.629 0.081 33.155 1.00 92.75 101 PRO A N 1
ATOM 778 C CA . PRO A 1 101 ? -5.810 -0.143 34.345 1.00 92.75 101 PRO A CA 1
ATOM 779 C C . PRO A 1 101 ? -6.443 0.405 35.625 1.00 92.75 101 PRO A C 1
ATOM 781 O O . PRO A 1 101 ? -6.371 -0.227 36.675 1.00 92.75 101 PRO A O 1
ATOM 784 N N . THR A 1 102 ? -7.108 1.561 35.529 1.00 91.38 102 THR A N 1
ATOM 785 C CA . THR A 1 102 ? -7.793 2.184 36.670 1.00 91.38 102 THR A CA 1
ATOM 786 C C . THR A 1 102 ? -9.147 1.534 36.947 1.00 91.38 102 THR A C 1
ATOM 788 O O . THR A 1 102 ? -9.538 1.423 38.100 1.00 91.38 102 THR A O 1
ATOM 791 N N . ALA A 1 103 ? -9.882 1.120 35.912 1.00 92.94 103 ALA A N 1
ATOM 792 C CA . ALA A 1 103 ? -11.203 0.511 36.076 1.00 92.94 103 ALA A CA 1
ATOM 793 C C . ALA A 1 103 ? -11.150 -0.928 36.622 1.00 92.94 103 ALA A C 1
ATOM 795 O O . ALA A 1 103 ? -12.130 -1.392 37.199 1.00 92.94 103 ALA A O 1
ATOM 796 N N . LEU A 1 104 ? -10.036 -1.637 36.418 1.00 92.69 104 LEU A N 1
ATOM 797 C CA . LEU A 1 104 ? -9.885 -3.055 36.764 1.00 92.69 104 LEU A CA 1
ATOM 798 C C . LEU A 1 104 ? -8.917 -3.310 37.929 1.00 92.69 104 LEU A C 1
ATOM 800 O O . LEU A 1 104 ? -8.566 -4.466 38.170 1.00 92.69 104 LEU A O 1
ATOM 804 N N . ASP A 1 105 ? -8.483 -2.252 38.623 1.00 87.62 105 ASP A N 1
ATOM 805 C CA . ASP A 1 105 ? -7.504 -2.296 39.721 1.00 87.62 105 ASP A CA 1
ATOM 806 C C . ASP A 1 105 ? -6.203 -3.045 39.357 1.00 87.62 105 ASP A C 1
ATOM 808 O O . ASP A 1 105 ? -5.599 -3.742 40.180 1.00 87.62 105 ASP A O 1
ATOM 812 N N . GLY A 1 106 ? -5.773 -2.937 38.097 1.00 76.50 106 GLY A N 1
ATOM 813 C CA . GLY A 1 106 ? -4.633 -3.690 37.583 1.00 76.50 106 GLY A CA 1
ATOM 814 C C . GLY A 1 106 ? -3.288 -3.092 38.004 1.00 76.50 106 GLY A C 1
ATOM 815 O O . GLY A 1 106 ? -3.138 -1.879 38.161 1.00 76.50 106 GLY A O 1
ATOM 816 N N . ARG A 1 107 ? -2.276 -3.951 38.185 1.00 75.56 107 ARG A N 1
ATOM 817 C CA . ARG A 1 107 ? -0.933 -3.546 38.652 1.00 75.56 107 ARG A CA 1
ATOM 818 C C . ARG A 1 107 ? 0.026 -3.189 37.514 1.00 75.56 107 ARG A C 1
ATOM 820 O O . ARG A 1 107 ? 1.162 -2.808 37.784 1.00 75.56 107 ARG A O 1
ATOM 827 N N . GLY A 1 108 ? -0.425 -3.304 36.265 1.00 71.19 108 GLY A N 1
ATOM 828 C CA . GLY A 1 108 ? 0.366 -2.994 35.072 1.00 71.19 108 GLY A CA 1
ATOM 829 C C . GLY A 1 108 ? 1.313 -4.120 34.652 1.00 71.19 108 GLY A C 1
ATOM 830 O O . GLY A 1 108 ? 2.318 -3.854 33.999 1.00 71.19 108 GLY A O 1
ATOM 831 N N . SER A 1 109 ? 1.021 -5.364 35.038 1.00 76.56 109 SER A N 1
ATOM 832 C CA . SER A 1 109 ? 1.766 -6.547 34.596 1.00 76.56 109 SER A CA 1
ATOM 833 C C . SER A 1 109 ? 1.476 -6.903 33.126 1.00 76.56 109 SER A C 1
ATOM 835 O O . SER A 1 109 ? 0.501 -6.437 32.533 1.00 76.56 109 SER A O 1
ATOM 837 N N . GLU A 1 110 ? 2.311 -7.747 32.510 1.00 70.69 110 GLU A N 1
ATOM 838 C CA . GLU A 1 110 ? 2.050 -8.255 31.151 1.00 70.69 110 GLU A CA 1
ATOM 839 C C . GLU A 1 110 ? 0.745 -9.065 31.074 1.00 70.69 110 GLU A C 1
ATOM 841 O O . GLU A 1 110 ? -0.024 -8.875 30.136 1.00 70.69 110 GLU A O 1
ATOM 846 N N . GLN A 1 111 ? 0.432 -9.868 32.099 1.00 75.12 111 GLN A N 1
ATOM 847 C CA . GLN A 1 111 ? -0.851 -10.583 32.216 1.00 75.12 111 GLN A CA 1
ATOM 848 C C . GLN A 1 111 ? -2.047 -9.623 32.267 1.00 75.12 111 GLN A C 1
ATOM 850 O O . GLN A 1 111 ? -3.077 -9.862 31.636 1.00 75.12 111 GLN A O 1
ATOM 855 N N . ASP A 1 112 ? -1.896 -8.470 32.929 1.00 84.06 112 ASP A N 1
ATOM 856 C CA . ASP A 1 112 ? -2.946 -7.448 32.923 1.00 84.06 112 ASP A CA 1
ATOM 857 C C . ASP A 1 112 ? -3.228 -6.936 31.497 1.00 84.06 112 ASP A C 1
ATOM 859 O O . ASP A 1 112 ? -4.349 -6.537 31.198 1.00 84.06 112 ASP A O 1
ATOM 863 N N . SER A 1 113 ? -2.251 -6.994 30.586 1.00 86.00 113 SER A N 1
ATOM 864 C CA . SER A 1 113 ? -2.398 -6.492 29.212 1.00 86.00 113 SER A CA 1
ATOM 865 C C . SER A 1 113 ? -3.292 -7.382 28.349 1.00 86.00 113 SER A C 1
ATOM 867 O O . SER A 1 113 ? -4.120 -6.855 27.601 1.00 86.00 113 SER A O 1
ATOM 869 N N . ALA A 1 114 ? -3.184 -8.710 28.486 1.00 85.94 114 ALA A N 1
ATOM 870 C CA . ALA A 1 114 ? -4.113 -9.650 27.855 1.00 85.94 114 ALA A CA 1
ATOM 871 C C . ALA A 1 114 ? -5.539 -9.400 28.357 1.00 85.94 114 ALA A C 1
ATOM 873 O O . ALA A 1 114 ? -6.463 -9.242 27.558 1.00 85.94 114 ALA A O 1
ATOM 874 N N . ARG A 1 115 ? -5.708 -9.260 29.676 1.00 87.88 115 ARG A N 1
ATOM 875 C CA . ARG A 1 115 ? -7.002 -8.969 30.304 1.00 87.88 115 ARG A CA 1
ATOM 876 C C . ARG A 1 115 ? -7.597 -7.636 29.843 1.00 87.88 115 ARG A C 1
ATOM 878 O O . ARG A 1 115 ? -8.788 -7.569 29.541 1.00 87.88 115 ARG A O 1
ATOM 885 N N . TYR A 1 116 ? -6.792 -6.577 29.741 1.00 91.44 116 TYR A N 1
ATOM 886 C CA . TYR A 1 116 ? -7.244 -5.289 29.203 1.00 91.44 116 TYR A CA 1
ATOM 887 C C . TYR A 1 116 ? -7.724 -5.434 27.760 1.00 91.44 116 TYR A C 1
ATOM 889 O O . TYR A 1 116 ? -8.812 -4.970 27.415 1.00 91.44 116 TYR A O 1
ATOM 897 N N . TRP A 1 117 ? -6.959 -6.137 26.924 1.00 92.44 117 TRP A N 1
ATOM 898 C CA . TRP A 1 117 ? -7.373 -6.414 25.556 1.00 92.44 117 TRP A CA 1
ATOM 899 C C . TRP A 1 117 ? -8.679 -7.221 25.495 1.00 92.44 117 TRP A C 1
ATOM 901 O O . TRP A 1 117 ? -9.554 -6.871 24.708 1.00 92.44 117 TRP A O 1
ATOM 911 N N . GLN A 1 118 ? -8.859 -8.246 26.333 1.00 90.88 118 GLN A N 1
ATOM 912 C CA . GLN A 1 118 ? -10.077 -9.067 26.360 1.00 90.88 118 GLN A CA 1
ATOM 913 C C . GLN A 1 118 ? -11.326 -8.221 26.647 1.00 90.88 118 GLN A C 1
ATOM 915 O O . GLN A 1 118 ? -12.335 -8.335 25.944 1.00 90.88 118 GLN A O 1
ATOM 920 N N . VAL A 1 119 ? -11.266 -7.344 27.655 1.00 93.56 119 VAL A N 1
ATOM 921 C CA . VAL A 1 119 ? -12.368 -6.425 27.989 1.00 93.56 119 VAL A CA 1
ATOM 922 C C . VAL A 1 119 ? -12.613 -5.447 26.843 1.00 93.56 119 VAL A C 1
ATOM 924 O O . VAL A 1 119 ? -13.756 -5.254 26.429 1.00 93.56 119 VAL A O 1
ATOM 927 N N . PHE A 1 120 ? -11.546 -4.875 26.282 1.00 95.62 120 PHE A N 1
ATOM 928 C CA . PHE A 1 120 ? -11.633 -3.955 25.150 1.00 95.62 120 PHE A CA 1
ATOM 929 C C . PHE A 1 120 ? -12.255 -4.604 23.906 1.00 95.62 120 PHE A C 1
ATOM 931 O O . PHE A 1 120 ? -13.130 -4.012 23.277 1.00 95.62 120 PHE A O 1
ATOM 938 N N . ALA A 1 121 ? -11.851 -5.829 23.566 1.00 94.44 121 ALA A N 1
ATOM 939 C CA . ALA A 1 121 ? -12.343 -6.568 22.409 1.00 94.44 121 ALA A CA 1
ATOM 940 C C . ALA A 1 121 ? -13.838 -6.892 22.530 1.00 94.44 121 ALA A C 1
ATOM 942 O O . ALA A 1 121 ? -14.576 -6.701 21.562 1.00 94.44 121 ALA A O 1
ATOM 943 N N . VAL A 1 122 ? -14.306 -7.310 23.715 1.00 94.12 122 VAL A N 1
ATOM 944 C CA . VAL A 1 122 ? -15.747 -7.494 23.973 1.00 94.12 122 VAL A CA 1
ATOM 945 C C . VAL A 1 122 ? -16.493 -6.181 23.821 1.00 94.12 122 VAL A C 1
ATOM 947 O O . VAL A 1 122 ? -17.518 -6.137 23.145 1.00 94.12 122 VAL A O 1
ATOM 950 N N . TYR A 1 123 ? -15.971 -5.100 24.396 1.00 95.94 123 TYR A N 1
ATOM 951 C CA . TYR A 1 123 ? -16.616 -3.796 24.300 1.00 95.94 123 TYR A CA 1
ATOM 952 C C . TYR A 1 123 ? -16.699 -3.301 22.847 1.00 95.94 123 TYR A C 1
ATOM 954 O O . TYR A 1 123 ? -17.729 -2.778 22.428 1.00 95.94 123 TYR A O 1
ATOM 962 N N . ALA A 1 124 ? -15.647 -3.507 22.051 1.00 97.12 124 ALA A N 1
ATOM 963 C CA . ALA A 1 124 ? -15.630 -3.166 20.631 1.00 97.12 124 ALA A CA 1
ATOM 964 C C . ALA A 1 124 ? -16.661 -3.975 19.819 1.00 97.12 124 ALA A C 1
ATOM 966 O O . ALA A 1 124 ? -17.303 -3.423 18.923 1.00 97.12 124 ALA A O 1
ATOM 967 N N . ASP A 1 125 ? -16.854 -5.257 20.140 1.00 96.00 125 ASP A N 1
ATOM 968 C CA . ASP A 1 125 ? -17.866 -6.109 19.502 1.00 96.00 125 ASP A CA 1
ATOM 969 C C . ASP A 1 125 ? -19.295 -5.683 19.898 1.00 96.00 125 ASP A C 1
ATOM 971 O O . ASP A 1 125 ? -20.160 -5.568 19.030 1.00 96.00 125 ASP A O 1
ATOM 975 N N . LEU A 1 126 ? -19.527 -5.341 21.174 1.00 97.00 126 LEU A N 1
ATOM 976 C CA . LEU A 1 126 ? -20.810 -4.809 21.663 1.00 97.00 126 LEU A CA 1
ATOM 977 C C . LEU A 1 126 ? -21.142 -3.432 21.074 1.00 97.00 126 LEU A C 1
ATOM 979 O O . LEU A 1 126 ? -22.294 -3.169 20.736 1.00 97.00 126 LEU A O 1
ATOM 983 N N . LEU A 1 127 ? -20.146 -2.558 20.902 1.00 97.50 127 LEU A N 1
ATOM 984 C CA . LEU A 1 127 ? -20.322 -1.274 20.217 1.00 97.50 127 LEU A CA 1
ATOM 985 C C . LEU A 1 127 ? -20.720 -1.471 18.756 1.00 97.50 127 LEU A C 1
ATOM 987 O O . LEU A 1 127 ? -21.615 -0.783 18.265 1.00 97.50 127 LEU A O 1
ATOM 991 N N . TRP A 1 128 ? -20.077 -2.408 18.057 1.00 98.00 128 TRP A N 1
ATOM 992 C CA . TRP A 1 128 ? -20.472 -2.761 16.697 1.00 98.00 128 TRP A CA 1
ATOM 993 C C . TRP A 1 128 ? -21.905 -3.293 16.650 1.00 98.00 128 TRP A C 1
ATOM 995 O O . TRP A 1 128 ? -22.694 -2.838 15.820 1.00 98.00 128 TRP A O 1
ATOM 1005 N N . GLU A 1 129 ? -22.262 -4.209 17.548 1.00 97.56 129 GLU A N 1
ATOM 1006 C CA . GLU A 1 129 ? -23.617 -4.749 17.641 1.00 97.56 129 GLU A CA 1
ATOM 1007 C C . GLU A 1 129 ? -24.650 -3.640 17.873 1.00 97.56 129 GLU A C 1
ATOM 1009 O O . GLU A 1 129 ? -25.613 -3.533 17.116 1.00 97.56 129 GLU A O 1
ATOM 1014 N N . TYR A 1 130 ? -24.411 -2.767 18.854 1.00 98.06 130 TYR A N 1
ATOM 1015 C CA . TYR A 1 130 ? -25.294 -1.647 19.159 1.00 98.06 130 TYR A CA 1
ATOM 1016 C C . TYR A 1 130 ? -25.490 -0.739 17.943 1.00 98.06 130 TYR A C 1
ATOM 1018 O O . TYR A 1 130 ? -26.621 -0.492 17.539 1.00 98.06 130 TYR A O 1
ATOM 1026 N N . VAL A 1 131 ? -24.408 -0.266 17.315 1.00 97.88 131 VAL A N 1
ATOM 1027 C CA . VAL A 1 131 ? -24.498 0.702 16.205 1.00 97.88 131 VAL A CA 1
ATOM 1028 C C . VAL A 1 131 ? -25.082 0.070 14.933 1.00 97.88 131 VAL A C 1
ATOM 1030 O O . VAL A 1 131 ? -25.736 0.762 14.147 1.00 97.88 131 VAL A O 1
ATOM 1033 N N . SER A 1 132 ? -24.869 -1.231 14.719 1.00 97.38 132 SER A N 1
ATOM 1034 C CA . SER A 1 132 ? -25.411 -1.967 13.566 1.00 97.38 132 SER A CA 1
ATOM 1035 C C . SER A 1 132 ? -26.856 -2.433 13.749 1.00 97.38 132 SER A C 1
ATOM 1037 O O . SER A 1 132 ? -27.534 -2.690 12.750 1.00 97.38 132 SER A O 1
ATOM 1039 N N . ALA A 1 133 ? -27.363 -2.482 14.984 1.00 96.88 133 ALA A N 1
ATOM 1040 C CA . ALA A 1 133 ? -28.752 -2.821 15.261 1.00 96.88 133 ALA A CA 1
ATOM 1041 C C . ALA A 1 133 ? -29.732 -1.826 14.607 1.00 96.88 133 ALA A C 1
ATOM 1043 O O . ALA A 1 133 ? -29.407 -0.665 14.336 1.00 96.88 133 ALA A O 1
ATOM 1044 N N . ASP A 1 134 ? -30.972 -2.259 14.371 1.00 95.44 134 ASP A N 1
ATOM 1045 C CA . ASP A 1 134 ? -32.065 -1.391 13.910 1.00 95.44 134 ASP A CA 1
ATOM 1046 C C . ASP A 1 134 ? -32.993 -0.978 15.064 1.00 95.44 134 ASP A C 1
ATOM 1048 O O . ASP A 1 134 ? -34.207 -1.167 15.004 1.00 95.44 134 ASP A O 1
ATOM 1052 N N . THR A 1 135 ? -32.422 -0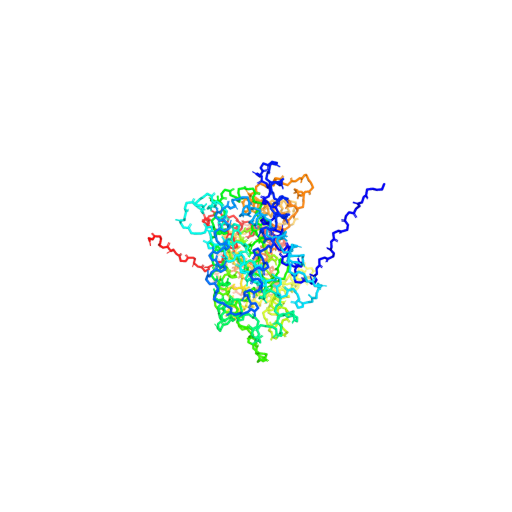.418 16.133 1.00 95.06 135 THR A N 1
ATOM 1053 C CA . THR A 1 135 ? -33.187 0.131 17.261 1.00 95.06 135 THR A CA 1
ATOM 1054 C C . THR A 1 135 ? -33.345 1.651 17.127 1.00 95.06 135 THR A C 1
ATOM 1056 O O . THR A 1 135 ? -32.584 2.308 16.409 1.00 95.06 135 THR A O 1
ATOM 1059 N N . PRO A 1 136 ? -34.340 2.266 17.792 1.00 95.00 136 PRO A N 1
ATOM 1060 C CA . PRO A 1 136 ? -34.484 3.720 17.797 1.00 95.00 136 PRO A CA 1
ATOM 1061 C C . PRO A 1 136 ? -33.227 4.465 18.280 1.00 95.00 136 PRO A C 1
ATOM 1063 O O . PRO A 1 136 ? -32.868 5.469 17.663 1.00 95.00 136 PRO A O 1
ATOM 1066 N N . GLY A 1 137 ? -32.540 3.965 19.317 1.00 92.62 137 GLY A N 1
ATOM 1067 C CA . GLY A 1 137 ? -31.305 4.566 19.833 1.00 92.62 137 GLY A CA 1
ATOM 1068 C C . GLY A 1 137 ? -30.128 4.434 18.866 1.00 92.62 137 GLY A C 1
ATOM 1069 O O . GLY A 1 137 ? -29.477 5.430 18.538 1.00 92.62 137 GLY A O 1
ATOM 1070 N N . SER A 1 138 ? -29.910 3.245 18.294 1.00 95.06 138 SER A N 1
ATOM 1071 C CA . SER A 1 138 ? -28.784 2.998 17.384 1.00 95.06 138 SER A CA 1
ATOM 1072 C C . SER A 1 138 ? -28.872 3.779 16.071 1.00 95.06 138 SER A C 1
ATOM 1074 O O . SER A 1 138 ? -27.845 4.190 15.521 1.00 95.06 138 SER A O 1
ATOM 1076 N N . ARG A 1 139 ? -30.087 4.051 15.565 1.00 95.69 139 ARG A N 1
ATOM 1077 C CA . ARG A 1 139 ? -30.306 4.812 14.319 1.00 95.69 139 ARG A CA 1
ATOM 1078 C C . ARG A 1 139 ? -29.635 6.183 14.347 1.00 95.69 139 ARG A C 1
ATOM 1080 O O . ARG A 1 139 ? -29.098 6.606 13.323 1.00 95.69 139 ARG A O 1
ATOM 1087 N N . GLY A 1 140 ? -29.597 6.837 15.510 1.00 94.88 140 GLY A N 1
ATOM 1088 C CA . GLY A 1 140 ? -28.904 8.115 15.697 1.00 94.88 140 GLY A CA 1
ATOM 1089 C C . GLY A 1 140 ? -27.382 8.029 15.533 1.00 94.88 140 GLY A C 1
ATOM 1090 O O . GLY A 1 140 ? -26.740 9.035 15.242 1.00 94.88 140 GLY A O 1
ATOM 1091 N N . HIS A 1 141 ? -26.803 6.833 15.658 1.00 96.06 141 HIS A N 1
ATOM 1092 C CA . HIS A 1 141 ? -25.363 6.578 15.620 1.00 96.06 141 HIS A CA 1
ATOM 1093 C C . HIS A 1 141 ? -24.885 5.895 14.335 1.00 96.06 141 HIS A C 1
ATOM 1095 O O . HIS A 1 141 ? -23.687 5.681 14.184 1.00 96.06 141 HIS A O 1
ATOM 1101 N N . ARG A 1 142 ? -25.769 5.594 13.373 1.00 95.00 142 ARG A N 1
ATOM 1102 C CA . ARG A 1 142 ? -25.397 4.879 12.133 1.00 95.00 142 ARG A CA 1
ATOM 1103 C C . ARG A 1 142 ? -24.291 5.542 11.319 1.00 95.00 142 ARG A C 1
ATOM 1105 O O . ARG A 1 142 ? -23.512 4.855 10.670 1.00 95.00 142 ARG A O 1
ATOM 1112 N N . HIS A 1 143 ? -24.187 6.865 11.380 1.00 93.44 143 HIS A N 1
ATOM 1113 C CA . HIS A 1 143 ? -23.101 7.605 10.737 1.00 93.44 143 HIS A CA 1
ATOM 1114 C C . HIS A 1 143 ? -21.706 7.256 11.305 1.00 93.44 143 HIS A C 1
ATOM 1116 O O . HIS A 1 143 ? -20.703 7.531 10.655 1.00 93.44 143 HIS A O 1
ATOM 1122 N N . LEU A 1 144 ? -21.635 6.621 12.483 1.00 95.31 144 LEU A N 1
ATOM 1123 C CA . LEU A 1 144 ? -20.410 6.161 13.149 1.00 95.31 144 LEU A CA 1
ATOM 1124 C C . LEU A 1 144 ? -20.088 4.681 12.886 1.00 95.31 144 LEU A C 1
ATOM 1126 O O . LEU A 1 144 ? -19.082 4.184 13.395 1.00 95.31 144 LEU A O 1
ATOM 1130 N N . LEU A 1 145 ? -20.891 3.975 12.076 1.00 96.31 145 LEU A N 1
ATOM 1131 C CA . LEU A 1 145 ? -20.618 2.590 11.663 1.00 96.31 145 LEU A CA 1
ATOM 1132 C C . LEU A 1 145 ? -19.178 2.362 11.173 1.00 96.31 145 LEU A C 1
ATOM 1134 O O . LEU A 1 145 ? -18.591 1.350 11.562 1.00 96.31 145 LEU A O 1
ATOM 1138 N N . PRO A 1 146 ? -18.564 3.267 10.384 1.00 96.31 146 PRO A N 1
ATOM 1139 C CA . PRO A 1 146 ? -17.191 3.067 9.936 1.00 96.31 146 PRO A CA 1
ATOM 1140 C C . PRO A 1 146 ? -16.173 3.059 11.089 1.00 96.31 146 PRO A C 1
ATOM 1142 O O . PRO A 1 146 ? -15.250 2.248 11.070 1.00 96.31 146 PRO A O 1
ATOM 1145 N N . LEU A 1 147 ? -16.356 3.893 12.125 1.00 96.06 147 LEU A N 1
ATOM 1146 C CA . LEU A 1 147 ? -15.487 3.879 13.314 1.00 96.06 147 LEU A CA 1
ATOM 1147 C C . LEU A 1 147 ? -15.673 2.599 14.119 1.00 96.06 147 LEU A C 1
ATOM 1149 O O . LEU A 1 147 ? -14.689 2.008 14.553 1.00 96.06 147 LEU A O 1
ATOM 1153 N N . ALA A 1 148 ? -16.916 2.142 14.282 1.00 97.56 148 ALA A N 1
ATOM 1154 C CA . ALA A 1 148 ? -17.202 0.892 14.977 1.00 97.56 148 ALA A CA 1
ATOM 1155 C C . ALA A 1 148 ? -16.564 -0.306 14.253 1.00 97.56 148 ALA A C 1
ATOM 1157 O O . ALA A 1 148 ? -15.892 -1.119 14.886 1.00 97.56 148 ALA A O 1
ATOM 1158 N N . ALA A 1 149 ? -16.696 -0.373 12.923 1.00 97.94 149 ALA A N 1
ATOM 1159 C CA . ALA A 1 149 ? -16.064 -1.398 12.092 1.00 97.94 149 ALA A CA 1
ATOM 1160 C C . ALA A 1 149 ? -14.535 -1.388 12.228 1.00 97.94 149 ALA A C 1
ATOM 1162 O O . ALA A 1 149 ? -13.926 -2.439 12.437 1.00 97.94 149 ALA A O 1
ATOM 1163 N N . ARG A 1 150 ? -13.922 -0.199 12.156 1.00 97.38 150 ARG A N 1
ATOM 1164 C CA . ARG A 1 150 ? -12.477 -0.016 12.326 1.00 97.38 150 ARG A CA 1
ATOM 1165 C C . ARG A 1 150 ? -12.004 -0.481 13.701 1.00 97.38 150 ARG A C 1
ATOM 1167 O O . ARG A 1 150 ? -11.094 -1.303 13.782 1.00 97.38 150 ARG A O 1
ATOM 1174 N N . THR A 1 151 ? -12.620 0.017 14.773 1.00 97.62 151 THR A N 1
ATOM 1175 C CA . THR A 1 151 ? -12.254 -0.315 16.159 1.00 97.62 151 THR A CA 1
ATOM 1176 C C . THR A 1 151 ? -12.397 -1.810 16.421 1.00 97.62 151 THR A C 1
ATOM 1178 O O . THR A 1 151 ? -11.475 -2.422 16.957 1.00 97.62 151 THR A O 1
ATOM 1181 N N . ARG A 1 152 ? -13.503 -2.419 15.972 1.00 97.94 152 ARG A N 1
ATOM 1182 C CA . ARG A 1 152 ? -13.732 -3.867 16.062 1.00 97.94 152 ARG A CA 1
ATOM 1183 C C . ARG A 1 152 ? -12.642 -4.659 15.340 1.00 97.94 152 ARG A C 1
ATOM 1185 O O . ARG A 1 152 ? -12.107 -5.606 15.910 1.00 97.94 152 ARG A O 1
ATOM 1192 N N . PHE A 1 153 ? -12.293 -4.280 14.108 1.00 98.12 153 PHE A N 1
ATOM 1193 C CA . PHE A 1 153 ? -11.235 -4.957 13.357 1.00 98.12 153 PHE A CA 1
ATOM 1194 C C . PHE A 1 153 ? -9.878 -4.842 14.055 1.00 98.12 153 PHE A C 1
ATOM 1196 O O . PHE A 1 153 ? -9.227 -5.864 14.260 1.00 98.12 153 PHE A O 1
ATOM 1203 N N . LEU A 1 154 ? -9.461 -3.634 14.448 1.00 96.94 154 LEU A N 1
ATOM 1204 C CA . LEU A 1 154 ? -8.168 -3.431 15.106 1.00 96.94 154 LEU A CA 1
ATOM 1205 C C . LEU A 1 154 ? -8.084 -4.228 16.411 1.00 96.94 154 LEU A C 1
ATOM 1207 O O . LEU A 1 154 ? -7.149 -5.011 16.562 1.00 96.94 154 LEU A O 1
ATOM 1211 N N . ALA A 1 155 ? -9.112 -4.145 17.263 1.00 96.19 155 ALA A N 1
ATOM 1212 C CA . ALA A 1 155 ? -9.193 -4.914 18.502 1.00 96.19 155 ALA A CA 1
ATOM 1213 C C . ALA A 1 155 ? -9.058 -6.425 18.253 1.00 96.19 155 ALA A C 1
ATOM 1215 O O . ALA A 1 155 ? -8.184 -7.070 18.827 1.00 96.19 155 ALA A O 1
ATOM 1216 N N . LEU A 1 156 ? -9.872 -6.999 17.362 1.00 95.94 156 LEU A N 1
ATOM 1217 C CA . LEU A 1 156 ? -9.874 -8.445 17.111 1.00 95.94 156 LEU A CA 1
ATOM 1218 C C . LEU A 1 156 ? -8.649 -8.930 16.323 1.00 95.94 156 LEU A C 1
ATOM 1220 O O . LEU A 1 156 ? -8.304 -10.107 16.396 1.00 95.94 156 LEU A O 1
ATOM 1224 N N . SER A 1 157 ? -7.993 -8.051 15.561 1.00 95.62 157 SER A N 1
ATOM 1225 C CA . SER A 1 157 ? -6.793 -8.391 14.789 1.00 95.62 157 SER A CA 1
ATOM 1226 C C . SER A 1 157 ? -5.505 -8.379 15.617 1.00 95.62 157 SER A C 1
ATOM 1228 O O . SER A 1 157 ? -4.516 -8.966 15.185 1.00 95.62 157 SER A O 1
ATOM 1230 N N . GLU A 1 158 ? -5.504 -7.749 16.794 1.00 93.38 158 GLU A N 1
ATOM 1231 C CA . GLU A 1 158 ? -4.285 -7.497 17.572 1.00 93.38 158 GLU A CA 1
ATOM 1232 C C . GLU A 1 158 ? -3.485 -8.762 17.940 1.00 93.38 158 GLU A C 1
ATOM 1234 O O . GLU A 1 158 ? -2.274 -8.776 17.689 1.00 93.38 158 GLU A O 1
ATOM 1239 N N . PRO A 1 159 ? -4.101 -9.873 18.401 1.00 90.69 159 PRO A N 1
ATOM 1240 C CA . PRO A 1 159 ? -3.352 -11.103 18.687 1.00 90.69 159 PRO A CA 1
ATOM 1241 C C . PRO A 1 159 ? -2.626 -11.663 17.456 1.00 90.69 159 PRO A C 1
ATOM 1243 O O . PRO A 1 159 ? -1.572 -12.285 17.561 1.00 90.69 159 PRO A O 1
ATOM 1246 N N . PHE A 1 160 ? -3.160 -11.413 16.257 1.00 90.44 160 PHE A N 1
ATOM 1247 C CA . PHE A 1 160 ? -2.564 -11.870 15.003 1.00 90.44 160 PHE A CA 1
ATOM 1248 C C . PHE A 1 160 ? -1.402 -10.996 14.528 1.00 90.44 160 PHE A C 1
ATOM 1250 O O . PHE A 1 160 ? -0.618 -11.462 13.703 1.00 90.44 160 PHE A O 1
ATOM 1257 N N . ARG A 1 161 ? -1.289 -9.758 15.023 1.00 90.25 161 ARG A N 1
ATOM 1258 C CA . ARG A 1 161 ? -0.192 -8.823 14.712 1.00 90.25 161 ARG A CA 1
ATOM 1259 C C . ARG A 1 161 ? 1.022 -9.034 15.600 1.00 90.25 161 ARG A C 1
ATOM 1261 O O . ARG A 1 161 ? 2.139 -8.726 15.202 1.00 90.25 161 ARG A O 1
ATOM 1268 N N . GLN A 1 162 ? 0.794 -9.540 16.807 1.00 86.31 162 GLN A N 1
ATOM 1269 C CA . GLN A 1 162 ? 1.826 -9.739 17.815 1.00 86.31 162 GLN A CA 1
ATOM 1270 C C . GLN A 1 162 ? 2.045 -11.221 18.121 1.00 86.31 162 GLN A C 1
ATOM 1272 O O . GLN A 1 162 ? 2.296 -11.569 19.262 1.00 86.31 162 GLN A O 1
ATOM 1277 N N . ARG A 1 163 ? 1.964 -12.107 17.124 1.00 78.69 163 ARG A N 1
ATOM 1278 C CA . ARG A 1 163 ? 2.020 -13.571 17.324 1.00 78.69 163 ARG A CA 1
ATOM 1279 C C . ARG A 1 163 ? 3.221 -14.070 18.132 1.00 78.69 163 ARG A C 1
ATOM 1281 O O . ARG A 1 163 ? 3.102 -15.097 18.781 1.00 78.69 163 ARG A O 1
ATOM 1288 N N . ASP A 1 164 ? 4.342 -13.355 18.069 1.00 77.88 164 ASP A N 1
ATOM 1289 C CA . ASP A 1 164 ? 5.582 -13.694 18.777 1.00 77.88 164 ASP A CA 1
ATOM 1290 C C . ASP A 1 164 ? 5.662 -13.055 20.186 1.00 77.88 164 ASP A C 1
ATOM 1292 O O . ASP A 1 164 ? 6.709 -13.088 20.830 1.00 77.88 164 ASP A O 1
ATOM 1296 N N . SER A 1 165 ? 4.599 -12.389 20.651 1.00 82.12 165 SER A N 1
ATOM 1297 C CA . SER A 1 165 ? 4.549 -11.779 21.982 1.00 82.12 165 SER A CA 1
ATOM 1298 C C . SER A 1 165 ? 4.211 -12.838 23.035 1.00 82.12 165 SER A C 1
ATOM 1300 O O . SER A 1 165 ? 3.216 -13.551 22.872 1.00 82.12 165 SER A O 1
ATOM 1302 N N . PRO A 1 166 ? 4.957 -12.902 24.155 1.00 79.31 166 PRO A N 1
ATOM 1303 C CA . PRO A 1 166 ? 4.730 -13.891 25.211 1.00 79.31 166 PRO A CA 1
ATOM 1304 C C . PRO A 1 166 ? 3.343 -13.760 25.853 1.00 79.31 166 PRO A C 1
ATOM 1306 O O . PRO A 1 166 ? 2.814 -14.740 26.368 1.00 79.31 166 PRO A O 1
ATOM 1309 N N . VAL A 1 167 ? 2.722 -12.577 25.752 1.00 78.19 167 VAL A N 1
ATOM 1310 C CA . VAL A 1 167 ? 1.344 -12.312 26.200 1.00 78.19 167 VAL A CA 1
ATOM 1311 C C . VAL A 1 167 ? 0.336 -13.262 25.542 1.00 78.19 167 VAL A C 1
ATOM 1313 O O . VAL A 1 167 ? -0.712 -13.556 26.104 1.00 78.19 167 VAL A O 1
ATOM 1316 N N . TRP A 1 168 ? 0.653 -13.757 24.346 1.00 76.44 168 TRP A N 1
ATOM 1317 C CA . TRP A 1 168 ? -0.221 -14.617 23.559 1.00 76.44 168 TRP A CA 1
ATOM 1318 C C . TRP A 1 168 ? 0.211 -16.092 23.567 1.00 76.44 168 TRP A C 1
ATOM 1320 O O . TRP A 1 168 ? -0.599 -16.959 23.254 1.00 76.44 168 TRP A O 1
ATOM 1330 N N . GLU A 1 169 ? 1.455 -16.409 23.939 1.00 70.56 169 GLU A N 1
ATOM 1331 C CA . GLU A 1 169 ? 1.975 -17.786 23.899 1.00 70.56 169 GLU A CA 1
ATOM 1332 C C . GLU A 1 169 ? 1.368 -18.699 24.982 1.00 70.56 169 GLU A C 1
ATOM 1334 O O . GLU A 1 169 ? 1.157 -19.882 24.720 1.00 70.56 169 GLU A O 1
ATOM 1339 N N . GLY A 1 170 ? 1.072 -18.166 26.176 1.00 60.81 170 GLY A N 1
ATOM 1340 C CA . GLY A 1 170 ? 0.530 -18.938 27.308 1.00 60.81 170 GLY A CA 1
ATOM 1341 C C . GLY A 1 170 ? -1.002 -18.953 27.402 1.00 60.81 170 GLY A C 1
ATOM 1342 O O . GLY A 1 170 ? -1.607 -20.016 27.517 1.00 60.81 170 GLY A O 1
ATOM 1343 N N . ASP A 1 171 ? -1.645 -17.786 27.289 1.00 55.91 171 ASP A N 1
ATOM 1344 C CA . ASP A 1 171 ? -3.065 -17.615 27.658 1.00 55.91 171 ASP A CA 1
ATOM 1345 C C . ASP A 1 171 ? -4.065 -17.976 26.542 1.00 55.91 171 ASP A C 1
ATOM 1347 O O . ASP A 1 171 ? -5.258 -18.178 26.790 1.00 55.91 171 ASP A O 1
ATOM 1351 N N . LEU A 1 172 ? -3.619 -18.070 25.283 1.00 59.12 172 LEU A N 1
ATOM 1352 C CA . LEU A 1 172 ? -4.529 -18.314 24.154 1.00 59.12 172 LEU A CA 1
ATOM 1353 C C . LEU A 1 172 ? -4.972 -19.782 24.029 1.00 59.12 172 LEU A C 1
ATOM 1355 O O . LEU A 1 172 ? -6.052 -20.049 23.490 1.00 59.12 172 LEU A O 1
ATOM 1359 N N . HIS A 1 173 ? -4.162 -20.721 24.524 1.00 56.59 173 HIS A N 1
ATOM 1360 C CA . HIS A 1 173 ? -4.442 -22.159 24.478 1.00 56.59 173 HIS A CA 1
ATOM 1361 C C . HIS A 1 173 ? -5.043 -22.693 25.790 1.00 56.59 173 HIS A C 1
ATOM 1363 O O . HIS A 1 173 ? -5.819 -23.652 25.758 1.00 56.59 173 HIS A O 1
ATOM 1369 N N . GLU A 1 174 ? -4.768 -22.047 26.927 1.00 58.00 174 GLU A N 1
ATOM 1370 C CA . GLU A 1 174 ? -5.222 -22.472 28.254 1.00 58.00 174 GLU A CA 1
ATOM 1371 C C . GLU A 1 174 ? -6.339 -21.561 28.791 1.00 58.00 174 GLU A C 1
ATOM 1373 O O . GLU A 1 174 ? -6.117 -20.648 29.571 1.00 58.00 174 GLU A O 1
ATOM 1378 N N . GLY A 1 175 ? -7.585 -21.822 28.383 1.00 62.94 175 GLY A N 1
ATOM 1379 C CA . GLY A 1 175 ? -8.799 -21.411 29.110 1.00 62.94 175 GLY A CA 1
ATOM 1380 C C . GLY A 1 175 ? -9.189 -19.926 29.099 1.00 62.94 175 GLY A C 1
ATOM 1381 O O . GLY A 1 175 ? -10.388 -19.644 29.061 1.00 62.94 175 GLY A O 1
ATOM 1382 N N . GLU A 1 176 ? -8.257 -18.972 29.063 1.00 68.62 176 GLU A N 1
ATOM 1383 C CA . GLU A 1 176 ? -8.601 -17.568 29.306 1.00 68.62 176 GLU A CA 1
ATOM 1384 C C . GLU A 1 176 ? -9.447 -16.952 28.189 1.00 68.62 176 GLU A C 1
ATOM 1386 O O . GLU A 1 176 ? -10.484 -16.336 28.438 1.00 68.62 176 GLU A O 1
ATOM 1391 N N . LEU A 1 177 ? -9.108 -17.212 26.924 1.00 72.31 177 LEU A N 1
ATOM 1392 C CA . LEU A 1 177 ? -9.973 -16.805 25.814 1.00 72.31 177 LEU A CA 1
ATOM 1393 C C . LEU A 1 177 ? -11.353 -17.473 25.853 1.00 72.31 177 LEU A C 1
ATOM 1395 O O . LEU A 1 177 ? -12.292 -16.967 25.226 1.00 72.31 177 LEU A O 1
ATOM 1399 N N . ALA A 1 178 ? -11.502 -18.608 26.549 1.00 72.31 178 ALA A N 1
ATOM 1400 C CA . ALA A 1 178 ? -12.775 -19.325 26.615 1.00 72.31 178 ALA A CA 1
ATOM 1401 C C . ALA A 1 178 ? -13.807 -18.497 27.357 1.00 72.31 178 ALA A C 1
ATOM 1403 O O . ALA A 1 178 ? -14.992 -18.556 27.018 1.00 72.31 178 ALA A O 1
ATOM 1404 N N . HIS A 1 179 ? -13.343 -17.625 28.250 1.00 70.88 179 HIS A N 1
ATOM 1405 C CA . HIS A 1 179 ? -14.125 -16.606 28.931 1.00 70.88 179 HIS A CA 1
ATOM 1406 C C . HIS A 1 179 ? -14.641 -15.490 28.020 1.00 70.88 179 HIS A C 1
ATOM 1408 O O . HIS A 1 179 ? -15.635 -14.851 28.357 1.00 70.88 179 HIS A O 1
ATOM 1414 N N . VAL A 1 180 ? -14.032 -15.282 26.852 1.00 73.62 180 VAL A N 1
ATOM 1415 C CA . VAL A 1 180 ? -14.419 -14.226 25.905 1.00 73.62 180 VAL A CA 1
ATOM 1416 C C . VAL A 1 180 ? -15.218 -14.782 24.733 1.00 73.62 180 VAL A C 1
ATOM 1418 O O . VAL A 1 180 ? -16.286 -14.272 24.400 1.00 73.62 180 VAL A O 1
ATOM 1421 N N . PHE A 1 181 ? -14.738 -15.871 24.135 1.00 79.50 181 PHE A N 1
ATOM 1422 C CA . PHE A 1 181 ? -15.271 -16.406 22.878 1.00 79.50 181 PHE A CA 1
ATOM 1423 C C . PHE A 1 181 ? -16.006 -17.744 23.035 1.00 79.50 181 PHE A C 1
ATOM 1425 O O . PHE A 1 181 ? -16.620 -18.214 22.086 1.00 79.50 181 PHE A O 1
ATOM 1432 N N . GLY A 1 182 ? -16.024 -18.328 24.240 1.00 76.88 182 GLY A N 1
ATOM 1433 C CA . GLY A 1 182 ? -16.670 -19.620 24.496 1.00 76.88 182 GLY A CA 1
ATOM 1434 C C . GLY A 1 182 ? -15.758 -20.807 24.170 1.00 76.88 182 GLY A C 1
ATOM 1435 O O . GLY A 1 182 ? -14.539 -20.680 24.149 1.00 76.88 182 GLY A O 1
ATOM 1436 N N . HIS A 1 183 ? -16.331 -21.992 23.956 1.00 67.88 183 HIS A N 1
ATOM 1437 C CA . HIS A 1 183 ? -15.558 -23.181 23.569 1.00 67.88 183 HIS A CA 1
ATOM 1438 C C . HIS A 1 183 ? -15.038 -23.019 22.125 1.00 67.88 183 HIS A C 1
ATOM 1440 O O . HIS A 1 183 ? -15.727 -22.430 21.301 1.00 67.88 183 HIS A O 1
ATOM 1446 N N . GLN A 1 184 ? -13.843 -23.538 21.803 1.00 72.81 184 GLN A N 1
ATOM 1447 C CA . GLN A 1 184 ? -13.160 -23.309 20.506 1.00 72.81 184 GLN A CA 1
ATOM 1448 C C . GLN A 1 184 ? -12.798 -21.836 20.243 1.00 72.81 184 GLN A C 1
ATOM 1450 O O . GLN A 1 184 ? -12.925 -21.313 19.134 1.00 72.81 184 GLN A O 1
ATOM 1455 N N . THR A 1 185 ? -12.312 -21.186 21.292 1.00 78.56 185 THR A N 1
ATOM 1456 C CA . THR A 1 185 ? -11.886 -19.784 21.363 1.00 78.56 185 THR A CA 1
ATOM 1457 C C . THR A 1 185 ? -11.211 -19.250 20.121 1.00 78.56 185 THR A C 1
ATOM 1459 O O . THR A 1 185 ? -11.572 -18.191 19.611 1.00 78.56 185 THR A O 1
ATOM 1462 N N . TRP A 1 186 ? -10.229 -19.995 19.631 1.00 83.44 186 TRP A N 1
ATOM 1463 C CA . TRP A 1 186 ? -9.401 -19.545 18.541 1.00 83.44 186 TRP A CA 1
ATOM 1464 C C . TRP A 1 186 ? -10.140 -19.564 17.202 1.00 83.44 186 TRP A C 1
ATOM 1466 O O . TRP A 1 186 ? -10.019 -18.635 16.402 1.00 83.44 186 TRP A O 1
ATOM 1476 N N . VAL A 1 187 ? -10.958 -20.593 16.974 1.00 86.88 187 VAL A N 1
ATOM 1477 C CA . VAL A 1 187 ? -11.802 -20.694 15.779 1.00 86.88 187 VAL A CA 1
ATOM 1478 C C . VAL A 1 187 ? -12.764 -19.511 15.729 1.00 86.88 187 VAL A C 1
ATOM 1480 O O . VAL A 1 187 ? -12.892 -18.867 14.686 1.00 86.88 187 VAL A O 1
ATOM 1483 N N . GLU A 1 188 ? -13.384 -19.179 16.861 1.00 89.50 188 GLU A N 1
ATOM 1484 C CA . GLU A 1 188 ? -14.331 -18.072 16.953 1.00 89.50 188 GLU A CA 1
ATOM 1485 C C . GLU A 1 188 ? -13.644 -16.703 16.831 1.00 89.50 188 GLU A C 1
ATOM 1487 O O . GLU A 1 188 ? -14.125 -15.849 16.084 1.00 89.50 188 GLU A O 1
ATOM 1492 N N . LEU A 1 189 ? -12.481 -16.505 17.462 1.00 90.81 189 LEU A N 1
ATOM 1493 C CA . LEU A 1 189 ? -11.679 -15.289 17.299 1.00 90.81 189 LEU A CA 1
ATOM 1494 C C . LEU A 1 189 ? -11.253 -15.097 15.836 1.00 90.81 189 LEU A C 1
ATOM 1496 O O . LEU A 1 189 ? -11.448 -14.017 15.282 1.00 90.81 189 LEU A O 1
ATOM 1500 N N . VAL A 1 190 ? -10.739 -16.138 15.170 1.00 92.44 190 VAL A N 1
ATOM 1501 C CA . VAL A 1 190 ? -10.395 -16.090 13.735 1.00 92.44 190 VAL A CA 1
ATOM 1502 C C . VAL A 1 190 ? -11.616 -15.752 12.893 1.00 92.44 190 VAL A C 1
ATOM 1504 O O . VAL A 1 190 ? -11.521 -14.930 11.977 1.00 92.44 190 VAL A O 1
ATOM 1507 N N . ARG A 1 191 ? -12.758 -16.387 13.175 1.00 94.31 191 ARG A N 1
ATOM 1508 C CA . ARG A 1 191 ? -14.005 -16.150 12.447 1.00 94.31 191 ARG A CA 1
ATOM 1509 C C . ARG A 1 191 ? -14.439 -14.689 12.584 1.00 94.31 191 ARG A C 1
ATOM 1511 O O . ARG A 1 191 ? -14.659 -14.042 11.560 1.00 94.31 191 ARG A O 1
ATOM 1518 N N . ARG A 1 192 ? -14.498 -14.156 13.809 1.00 95.12 192 ARG A N 1
ATOM 1519 C CA . ARG A 1 192 ? -14.890 -12.761 14.081 1.00 95.12 192 ARG A CA 1
ATOM 1520 C C . ARG A 1 192 ? -13.879 -11.753 13.547 1.00 95.12 192 ARG A C 1
ATOM 1522 O O . ARG A 1 192 ? -14.285 -10.749 12.977 1.00 95.12 192 ARG A O 1
ATOM 1529 N N . ALA A 1 193 ? -12.579 -12.020 13.657 1.00 96.25 193 ALA A N 1
ATOM 1530 C CA . ALA A 1 193 ? -11.544 -11.145 13.110 1.00 96.25 193 ALA A CA 1
ATOM 1531 C C . ALA A 1 193 ? -11.622 -11.064 11.578 1.00 96.25 193 ALA A C 1
ATOM 1533 O O . ALA A 1 193 ? -11.501 -9.979 11.011 1.00 96.25 193 ALA A O 1
ATOM 1534 N N . LYS A 1 194 ? -11.878 -12.191 10.895 1.00 96.75 194 LYS A N 1
ATOM 1535 C CA . LYS A 1 194 ? -12.120 -12.205 9.442 1.00 96.75 194 LYS A CA 1
ATOM 1536 C C . LYS A 1 194 ? -13.373 -11.430 9.075 1.00 96.75 194 LYS A C 1
ATOM 1538 O O . LYS A 1 194 ? -13.318 -10.606 8.173 1.00 96.75 194 LYS A O 1
ATOM 1543 N N . GLU A 1 195 ? -14.472 -11.667 9.781 1.00 97.44 195 GLU A N 1
ATOM 1544 C CA . GLU A 1 195 ? -15.724 -10.935 9.585 1.00 97.44 195 GLU A CA 1
ATOM 1545 C C . GLU A 1 195 ? -15.516 -9.421 9.757 1.00 97.44 195 GLU A C 1
ATOM 1547 O O . GLU A 1 195 ? -15.868 -8.642 8.873 1.00 97.44 195 GLU A O 1
ATOM 1552 N N . ALA A 1 196 ? -14.855 -9.004 10.840 1.00 98.19 196 ALA A N 1
ATOM 1553 C CA . ALA A 1 196 ? -14.528 -7.608 11.100 1.00 98.19 196 ALA A CA 1
ATOM 1554 C C . ALA A 1 196 ? -13.608 -7.017 10.020 1.00 98.19 196 ALA A C 1
ATOM 1556 O O . ALA A 1 196 ? -13.833 -5.887 9.587 1.00 98.19 196 ALA A O 1
ATOM 1557 N N . ARG A 1 197 ? -12.623 -7.782 9.525 1.00 98.06 197 ARG A N 1
ATOM 1558 C CA . ARG A 1 197 ? -11.765 -7.364 8.406 1.00 98.06 197 ARG A CA 1
ATOM 1559 C C . ARG A 1 197 ? -12.573 -7.135 7.134 1.00 98.06 197 ARG A C 1
ATOM 1561 O O . ARG A 1 197 ? -12.355 -6.138 6.460 1.00 98.06 197 ARG A O 1
ATOM 1568 N N . GLU A 1 198 ? -13.494 -8.032 6.802 1.00 97.62 198 GLU A N 1
ATOM 1569 C CA . GLU A 1 198 ? -14.339 -7.908 5.609 1.00 97.62 198 GLU A CA 1
ATOM 1570 C C . GLU A 1 198 ? -15.278 -6.701 5.688 1.00 97.62 198 GLU A C 1
ATOM 1572 O O . GLU A 1 198 ? -15.405 -5.950 4.720 1.00 97.62 198 GLU A O 1
ATOM 1577 N N . ILE A 1 199 ? -15.878 -6.466 6.857 1.00 97.88 199 ILE A N 1
ATOM 1578 C CA . ILE A 1 199 ? -16.709 -5.284 7.108 1.00 97.88 199 ILE A CA 1
ATOM 1579 C C . ILE A 1 199 ? -15.866 -4.014 6.974 1.00 97.88 199 ILE A C 1
ATOM 1581 O O . ILE A 1 199 ? -16.266 -3.086 6.272 1.00 97.88 199 ILE A O 1
ATOM 1585 N N . TRP A 1 200 ? -14.688 -3.970 7.601 1.00 97.50 200 TRP A N 1
ATOM 1586 C CA . TRP A 1 200 ? -13.813 -2.804 7.518 1.00 97.50 200 TRP A CA 1
ATOM 1587 C C . TRP A 1 200 ? -13.313 -2.556 6.092 1.00 97.50 200 TRP A C 1
ATOM 1589 O O . TRP A 1 200 ? -13.354 -1.427 5.604 1.00 97.50 200 TRP A O 1
ATOM 1599 N N . ARG A 1 201 ? -12.946 -3.618 5.371 1.00 96.62 201 ARG A N 1
ATOM 1600 C CA . ARG A 1 201 ? -12.606 -3.567 3.945 1.00 96.62 201 ARG A CA 1
ATOM 1601 C C . ARG A 1 201 ? -13.737 -2.969 3.113 1.00 96.62 201 ARG A C 1
ATOM 1603 O O . ARG A 1 201 ? -13.479 -2.118 2.269 1.00 96.62 201 ARG A O 1
ATOM 1610 N N . ALA A 1 202 ? -14.984 -3.373 3.355 1.00 95.50 202 ALA A N 1
ATOM 1611 C CA . ALA A 1 202 ? -16.136 -2.823 2.645 1.00 95.50 202 ALA A CA 1
ATOM 1612 C C . ALA A 1 202 ? -16.304 -1.314 2.898 1.00 95.50 202 ALA A C 1
ATOM 1614 O O . ALA A 1 202 ? -16.548 -0.568 1.950 1.00 95.50 202 ALA A O 1
ATOM 1615 N N . GLN A 1 203 ? -16.100 -0.855 4.139 1.00 95.19 203 GLN A N 1
ATOM 1616 C CA . GLN A 1 203 ? -16.118 0.575 4.477 1.00 95.19 203 GLN A CA 1
ATOM 1617 C C . GLN A 1 203 ? -14.991 1.341 3.770 1.00 95.19 203 GLN A C 1
ATOM 1619 O O . GLN A 1 203 ? -15.230 2.402 3.195 1.00 95.19 203 GLN A O 1
ATOM 1624 N N . LEU A 1 204 ? -13.774 0.785 3.745 1.00 93.69 204 LEU A N 1
ATOM 1625 C CA . LEU A 1 204 ? -12.637 1.376 3.035 1.00 93.69 204 LEU A CA 1
ATOM 1626 C C . LEU A 1 204 ? -12.851 1.423 1.520 1.00 93.69 204 LEU A C 1
ATOM 1628 O O . LEU A 1 204 ? -12.445 2.391 0.889 1.00 93.69 204 LEU A O 1
ATOM 1632 N N . ASN A 1 205 ? -13.525 0.440 0.926 1.00 90.81 205 ASN A N 1
ATOM 1633 C CA . ASN A 1 205 ? -13.866 0.462 -0.499 1.00 90.81 205 ASN A CA 1
ATOM 1634 C C . ASN A 1 205 ? -14.903 1.544 -0.839 1.00 90.81 205 ASN A C 1
ATOM 1636 O O . ASN A 1 205 ? -14.933 2.038 -1.963 1.00 90.81 205 ASN A O 1
ATOM 1640 N N . GLN A 1 206 ? -15.720 1.943 0.136 1.00 90.19 206 GLN A N 1
ATOM 1641 C CA . GLN A 1 206 ? -16.759 2.964 -0.003 1.00 90.19 206 GLN A CA 1
ATOM 1642 C C . GLN A 1 206 ? -16.330 4.328 0.552 1.00 90.19 206 GLN A C 1
ATOM 1644 O O . GLN A 1 206 ? -17.169 5.219 0.676 1.00 90.19 206 GLN A O 1
ATOM 1649 N N . TYR A 1 207 ? -15.045 4.524 0.875 1.00 88.06 207 TYR A N 1
ATOM 1650 C CA . TYR A 1 207 ? -14.617 5.655 1.703 1.00 88.06 207 TYR A CA 1
ATOM 1651 C C . TYR A 1 207 ? -14.995 7.033 1.140 1.00 88.06 207 TYR A C 1
ATOM 1653 O O . TYR A 1 207 ? -15.281 7.944 1.903 1.00 88.06 207 TYR A O 1
ATOM 1661 N N . GLN A 1 208 ? -15.053 7.174 -0.187 1.00 85.88 208 GLN A N 1
ATOM 1662 C CA . GLN A 1 208 ? -15.427 8.424 -0.866 1.00 85.88 208 GLN A CA 1
ATOM 1663 C C . GLN A 1 208 ? -16.917 8.776 -0.735 1.00 85.88 208 GLN A C 1
ATOM 1665 O O . GLN A 1 208 ? -17.309 9.895 -1.040 1.00 85.88 208 GLN A O 1
ATOM 1670 N N . SER A 1 209 ? -17.750 7.818 -0.327 1.00 87.56 209 SER A N 1
ATOM 1671 C CA . SER A 1 209 ? -19.194 7.992 -0.129 1.00 87.56 209 SER A CA 1
ATOM 1672 C C . SER A 1 209 ? -19.586 8.154 1.342 1.00 87.56 209 SER A C 1
ATOM 1674 O O . SER A 1 209 ? -20.761 8.340 1.652 1.00 87.56 209 SER A O 1
ATOM 1676 N N . VAL A 1 210 ? -18.612 8.067 2.251 1.00 87.94 210 VAL A N 1
ATOM 1677 C CA . VAL A 1 210 ? -18.818 8.114 3.697 1.00 87.94 210 VAL A CA 1
ATOM 1678 C C . VAL A 1 210 ? -18.439 9.513 4.194 1.00 87.94 210 VAL A C 1
ATOM 1680 O O . VAL A 1 210 ? -17.246 9.805 4.257 1.00 87.94 210 VAL A O 1
ATOM 1683 N N . PRO A 1 211 ? -19.402 10.353 4.634 1.00 88.00 211 PRO A N 1
ATOM 1684 C CA . PRO A 1 211 ? -19.123 11.741 5.023 1.00 88.00 211 PRO A CA 1
ATOM 1685 C C . PRO A 1 211 ? -18.076 11.886 6.132 1.00 88.00 211 PRO A C 1
ATOM 1687 O O . PRO A 1 211 ? -17.324 12.854 6.193 1.00 88.00 211 PRO A O 1
ATOM 1690 N N . LEU A 1 212 ? -17.988 10.886 7.014 1.00 87.06 212 LEU A N 1
ATOM 1691 C CA . LEU A 1 212 ? -16.986 10.846 8.077 1.00 87.06 212 LEU A CA 1
ATOM 1692 C C . LEU A 1 212 ? -15.542 10.857 7.534 1.00 87.06 212 LEU A C 1
ATOM 1694 O O . LEU A 1 212 ? -14.623 11.286 8.226 1.00 87.06 212 LEU A O 1
ATOM 1698 N N . PHE A 1 213 ? -15.332 10.389 6.304 1.00 87.62 213 PHE A N 1
ATOM 1699 C CA . PHE A 1 213 ? -14.024 10.317 5.659 1.00 87.62 213 PHE A CA 1
ATOM 1700 C C . PHE A 1 213 ? -13.783 11.444 4.654 1.00 87.62 213 PHE A C 1
ATOM 1702 O O . PHE A 1 213 ? -12.728 11.457 4.022 1.00 87.62 213 PHE A O 1
ATOM 1709 N N . ASP A 1 214 ? -14.681 12.428 4.544 1.00 85.06 214 ASP A N 1
ATOM 1710 C CA . ASP A 1 214 ? -14.535 13.557 3.610 1.00 85.06 214 ASP A CA 1
ATOM 1711 C C . ASP A 1 214 ? -13.243 14.353 3.847 1.00 85.06 214 ASP A C 1
ATOM 1713 O O . ASP A 1 214 ? -12.664 14.930 2.927 1.00 85.06 214 ASP A O 1
ATOM 1717 N N . GLN A 1 215 ? -12.774 14.368 5.094 1.00 83.94 215 GLN A N 1
ATOM 1718 C CA . GLN A 1 215 ? -11.555 15.063 5.508 1.00 83.94 215 GLN A CA 1
ATOM 1719 C C . GLN A 1 215 ? -10.333 14.139 5.546 1.00 83.94 215 GLN A C 1
ATOM 1721 O O . GLN A 1 215 ? -9.229 14.577 5.879 1.00 83.94 215 GLN A O 1
ATOM 1726 N N . ALA A 1 216 ? -10.502 12.861 5.196 1.00 86.88 216 ALA A N 1
ATOM 1727 C CA . ALA A 1 216 ? -9.413 11.909 5.214 1.00 86.88 216 ALA A CA 1
ATOM 1728 C C . ALA A 1 216 ? -8.428 12.151 4.083 1.00 86.88 216 ALA A C 1
ATOM 1730 O O . ALA A 1 216 ? -8.749 12.052 2.897 1.00 86.88 216 ALA A O 1
ATOM 1731 N N . SER A 1 217 ? -7.177 12.409 4.468 1.00 85.88 217 SER A N 1
ATOM 1732 C CA . SER A 1 217 ? -6.095 12.413 3.496 1.00 85.88 217 SER A CA 1
ATOM 1733 C C . SER A 1 217 ? -5.946 11.005 2.892 1.00 85.88 217 SER A C 1
ATOM 1735 O O . SER A 1 217 ? -6.097 9.999 3.594 1.00 85.88 217 SER A O 1
ATOM 1737 N N . PRO A 1 218 ? -5.588 10.875 1.608 1.00 84.69 218 PRO A N 1
ATOM 1738 C CA . PRO A 1 218 ? -5.397 9.568 0.985 1.00 84.69 218 PRO A CA 1
ATOM 1739 C C . PRO A 1 218 ? -4.286 8.747 1.624 1.00 84.69 218 PRO A C 1
ATOM 1741 O O . PRO A 1 218 ? -4.346 7.522 1.579 1.00 84.69 218 PRO A O 1
ATOM 1744 N N . PHE A 1 219 ? -3.311 9.403 2.262 1.00 87.19 219 PHE A N 1
ATOM 1745 C CA . PHE A 1 219 ? -2.287 8.722 3.047 1.00 87.19 219 PHE A CA 1
ATOM 1746 C C . PHE A 1 219 ? -2.860 8.067 4.304 1.00 87.19 219 PHE A C 1
ATOM 1748 O O . PHE A 1 219 ? -2.462 6.954 4.617 1.00 87.19 219 PHE A O 1
ATOM 1755 N N . MET A 1 220 ? -3.837 8.688 4.972 1.00 89.81 220 MET A N 1
ATOM 1756 C CA . MET A 1 220 ? -4.526 8.053 6.102 1.00 89.81 220 MET A CA 1
ATOM 1757 C C . MET A 1 220 ? -5.309 6.825 5.642 1.00 89.81 220 MET A C 1
ATOM 1759 O O . MET A 1 220 ? -5.197 5.772 6.256 1.00 89.81 220 MET A O 1
ATOM 1763 N N . ILE A 1 221 ? -6.027 6.918 4.516 1.00 90.81 221 ILE A N 1
ATOM 1764 C CA . ILE A 1 221 ? -6.704 5.756 3.916 1.00 90.81 221 ILE A CA 1
ATOM 1765 C C . ILE A 1 221 ? -5.693 4.666 3.541 1.00 90.81 221 ILE A C 1
ATOM 1767 O O . ILE A 1 221 ? -5.957 3.482 3.723 1.00 90.81 221 ILE A O 1
ATOM 1771 N N . GLU A 1 222 ? -4.526 5.043 3.019 1.00 90.50 222 GLU A N 1
ATOM 1772 C CA . GLU A 1 222 ? -3.447 4.100 2.727 1.00 90.50 222 GLU A CA 1
ATOM 1773 C C . GLU A 1 222 ? -2.919 3.410 3.990 1.00 90.50 222 GLU A C 1
ATOM 1775 O O . GLU A 1 222 ? -2.703 2.202 3.968 1.00 90.50 222 GLU A O 1
ATOM 1780 N N . ASP A 1 223 ? -2.746 4.141 5.089 1.00 91.38 223 ASP A N 1
ATOM 1781 C CA . ASP A 1 223 ? -2.315 3.569 6.363 1.00 91.38 223 ASP A CA 1
ATOM 1782 C C . ASP A 1 223 ? -3.360 2.579 6.912 1.00 91.38 223 ASP A C 1
ATOM 1784 O O . ASP A 1 223 ? -2.991 1.496 7.364 1.00 91.38 223 ASP A O 1
ATOM 1788 N N . GLU A 1 224 ? -4.658 2.863 6.775 1.00 94.25 224 GLU A N 1
ATOM 1789 C CA . GLU A 1 224 ? -5.730 1.920 7.138 1.00 94.25 224 GLU A CA 1
ATOM 1790 C C . GLU A 1 224 ? -5.748 0.668 6.257 1.00 94.25 224 GLU A C 1
ATOM 1792 O O . GLU A 1 224 ? -5.889 -0.450 6.754 1.00 94.25 224 GLU A O 1
ATOM 1797 N N . LEU A 1 225 ? -5.560 0.834 4.946 1.00 93.62 225 LEU A N 1
ATOM 1798 C CA . LEU A 1 225 ? -5.420 -0.283 4.011 1.00 93.62 225 LEU A CA 1
ATOM 1799 C C . LEU A 1 225 ? -4.193 -1.136 4.339 1.00 93.62 225 LEU A C 1
ATOM 1801 O O . LEU A 1 225 ? -4.218 -2.356 4.162 1.00 93.62 225 LEU A O 1
ATOM 1805 N N . ARG A 1 226 ? -3.121 -0.522 4.850 1.00 92.06 226 ARG A N 1
ATOM 1806 C CA . ARG A 1 226 ? -1.967 -1.277 5.332 1.00 92.06 226 ARG A CA 1
ATOM 1807 C C . ARG A 1 226 ? -2.297 -2.047 6.598 1.00 92.06 226 ARG A C 1
ATOM 1809 O O . ARG A 1 226 ? -1.988 -3.228 6.647 1.00 92.06 226 ARG A O 1
ATOM 1816 N N . LEU A 1 227 ? -2.962 -1.434 7.577 1.00 93.62 227 LEU A N 1
ATOM 1817 C CA . LEU A 1 227 ? -3.419 -2.153 8.770 1.00 93.62 227 LEU A CA 1
ATOM 1818 C C . LEU A 1 227 ? -4.336 -3.325 8.386 1.00 93.62 227 LEU A C 1
ATOM 1820 O O . LEU A 1 227 ? -4.257 -4.386 8.996 1.00 93.62 227 LEU A O 1
ATOM 1824 N N . LEU A 1 228 ? -5.153 -3.191 7.340 1.00 95.00 228 LEU A N 1
ATOM 1825 C CA . LEU A 1 228 ? -6.005 -4.272 6.837 1.00 95.00 228 LEU A CA 1
ATOM 1826 C C . LEU A 1 228 ? -5.210 -5.497 6.340 1.00 95.00 228 LEU A C 1
ATOM 1828 O O . LEU A 1 228 ? -5.643 -6.633 6.547 1.00 95.00 228 LEU A O 1
ATOM 1832 N N . ALA A 1 229 ? -4.082 -5.271 5.660 1.00 93.38 229 ALA A N 1
ATOM 1833 C CA . ALA A 1 229 ? -3.366 -6.301 4.903 1.00 93.38 229 ALA A CA 1
ATOM 1834 C C . ALA A 1 229 ? -2.022 -6.733 5.507 1.00 93.38 229 ALA A C 1
ATOM 1836 O O . ALA A 1 229 ? -1.542 -7.817 5.175 1.00 93.38 229 ALA A O 1
ATOM 1837 N N . PHE A 1 230 ? -1.423 -5.924 6.379 1.00 91.88 230 PHE A N 1
ATOM 1838 C CA . PHE A 1 230 ? -0.109 -6.154 6.976 1.00 91.88 230 PHE A CA 1
ATOM 1839 C C . PHE A 1 230 ? -0.176 -6.143 8.501 1.00 91.88 230 PHE A C 1
ATOM 1841 O O . PHE A 1 230 ? -1.044 -5.496 9.088 1.00 91.88 230 PHE A O 1
ATOM 1848 N N . GLU A 1 231 ? 0.746 -6.856 9.146 1.00 88.94 231 GLU A N 1
ATOM 1849 C CA . GLU A 1 231 ? 0.835 -6.932 10.609 1.00 88.94 231 GLU A CA 1
ATOM 1850 C C . GLU A 1 231 ? 1.129 -5.563 11.233 1.00 88.94 231 GLU A C 1
ATOM 1852 O O . GLU A 1 231 ? 0.522 -5.204 12.241 1.00 88.94 231 GLU A O 1
ATOM 1857 N N . SER A 1 232 ? 1.980 -4.757 10.592 1.00 81.81 232 SER A N 1
ATOM 1858 C CA . SER A 1 232 ? 2.258 -3.382 11.007 1.00 81.81 232 SER A CA 1
ATOM 1859 C C . SER A 1 232 ? 2.277 -2.429 9.812 1.00 81.81 232 SER A C 1
ATOM 1861 O O . SER A 1 232 ? 2.355 -2.843 8.658 1.00 81.81 232 SER A O 1
ATOM 1863 N N . SER A 1 233 ? 2.237 -1.125 10.084 1.00 68.81 233 SER A N 1
ATOM 1864 C CA . SER A 1 233 ? 2.281 -0.080 9.052 1.00 68.81 233 SER A CA 1
ATOM 1865 C C . SER A 1 233 ? 3.609 -0.027 8.280 1.00 68.81 233 SER A C 1
ATOM 1867 O O . SER A 1 233 ? 3.637 0.478 7.153 1.00 68.81 233 SER A O 1
ATOM 1869 N N . PHE A 1 234 ? 4.694 -0.549 8.869 1.00 63.31 234 PHE A N 1
ATOM 1870 C CA . PHE A 1 234 ? 6.044 -0.535 8.295 1.00 63.31 234 PHE A CA 1
ATOM 1871 C C . PHE A 1 234 ? 6.587 -1.924 7.934 1.00 63.31 234 PHE A C 1
ATOM 1873 O O . PHE A 1 234 ? 7.487 -2.015 7.095 1.00 63.31 234 PHE A O 1
ATOM 1880 N N . SER A 1 235 ? 6.077 -3.002 8.538 1.00 64.62 235 SER A N 1
ATOM 1881 C CA . SER A 1 235 ? 6.434 -4.364 8.138 1.00 64.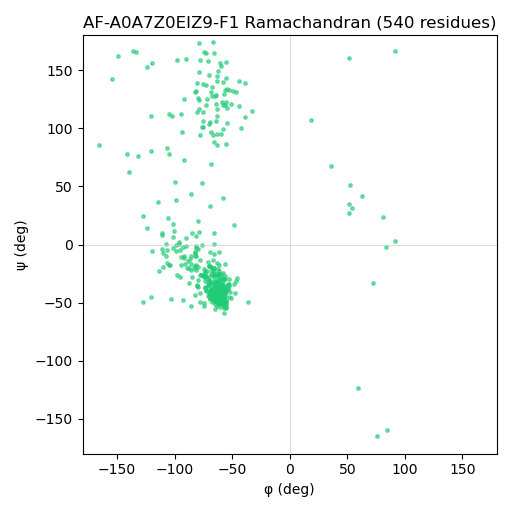62 235 SER A CA 1
ATOM 1882 C C . SER A 1 235 ? 5.719 -4.717 6.835 1.00 64.62 235 SER A C 1
ATOM 1884 O O . SER A 1 235 ? 4.549 -4.417 6.633 1.00 64.62 235 SER A O 1
ATOM 1886 N N . GLY A 1 236 ? 6.432 -5.374 5.923 1.00 72.62 236 GLY A N 1
ATOM 1887 C CA . GLY A 1 236 ? 5.825 -5.975 4.733 1.00 72.62 236 GLY A CA 1
ATOM 1888 C C . GLY A 1 236 ? 5.134 -7.313 5.016 1.00 72.62 236 GLY A C 1
ATOM 1889 O O . GLY A 1 236 ? 4.835 -8.054 4.082 1.00 72.62 236 GLY A O 1
ATOM 1890 N N . GLU A 1 237 ? 4.966 -7.669 6.290 1.00 85.25 237 GLU A N 1
ATOM 1891 C CA . GLU A 1 237 ? 4.457 -8.976 6.700 1.00 85.25 237 GLU A CA 1
ATOM 1892 C C . GLU A 1 237 ? 2.949 -9.018 6.543 1.00 85.25 237 GLU A C 1
ATOM 1894 O O . GLU A 1 237 ? 2.273 -8.150 7.092 1.00 85.25 237 GLU A O 1
ATOM 1899 N N . PRO A 1 238 ? 2.411 -9.985 5.785 1.00 88.94 238 PRO A N 1
ATOM 1900 C CA . PRO A 1 238 ? 0.981 -10.063 5.566 1.00 88.94 238 PRO A CA 1
ATOM 1901 C C . PRO A 1 238 ? 0.266 -10.418 6.868 1.00 88.94 238 PRO A C 1
ATOM 1903 O O . PRO A 1 238 ? 0.668 -11.346 7.565 1.00 88.94 238 PRO A O 1
ATOM 1906 N N . LEU A 1 239 ? -0.835 -9.730 7.158 1.00 91.94 239 LEU A N 1
ATOM 1907 C CA . LEU A 1 239 ? -1.686 -10.045 8.298 1.00 91.94 239 LEU A CA 1
ATOM 1908 C C . LEU A 1 239 ? -2.422 -11.362 8.041 1.00 91.94 239 LEU A C 1
ATOM 1910 O O . LEU A 1 239 ? -3.403 -11.418 7.291 1.00 91.94 239 LEU A O 1
ATOM 1914 N N . VAL A 1 240 ? -1.955 -12.428 8.682 1.00 91.50 240 VAL A N 1
ATOM 1915 C CA . VAL A 1 240 ? -2.585 -13.747 8.601 1.00 91.50 240 VAL A CA 1
ATOM 1916 C C . VAL A 1 240 ? -3.600 -13.895 9.734 1.00 91.50 240 VAL A C 1
ATOM 1918 O O . VAL A 1 240 ? -3.254 -13.779 10.908 1.00 91.50 240 VAL A O 1
ATOM 1921 N N . LEU A 1 241 ? -4.851 -14.211 9.405 1.00 92.56 241 LEU A N 1
ATOM 1922 C CA . LEU A 1 241 ? -5.918 -14.477 10.375 1.00 92.56 241 LEU A CA 1
ATOM 1923 C C . LEU A 1 241 ? -6.172 -15.987 10.411 1.00 92.56 241 LEU A C 1
ATOM 1925 O O . LEU A 1 241 ? -7.090 -16.523 9.784 1.00 92.56 241 LEU A O 1
ATOM 1929 N N . ALA A 1 242 ? -5.291 -16.706 11.094 1.00 88.56 242 ALA A N 1
ATOM 1930 C CA . ALA A 1 242 ? -5.338 -18.159 11.196 1.00 88.56 242 ALA A CA 1
ATOM 1931 C C . ALA A 1 242 ? -4.765 -18.617 12.529 1.00 88.56 242 ALA A C 1
ATOM 1933 O O . ALA A 1 242 ? -4.022 -17.871 13.164 1.00 88.56 242 ALA A O 1
ATOM 1934 N N . GLU A 1 243 ? -5.082 -19.856 12.895 1.00 82.62 243 GLU A N 1
ATOM 1935 C CA . GLU A 1 243 ? -4.473 -20.550 14.027 1.00 82.62 243 GLU A CA 1
ATOM 1936 C C . GLU A 1 243 ? -2.957 -20.475 14.019 1.00 82.62 243 GLU A C 1
ATOM 1938 O O . GLU A 1 243 ? -2.352 -20.669 12.952 1.00 82.62 243 GLU A O 1
ATOM 1943 N N . PRO A 1 244 ? -2.330 -20.123 15.166 1.00 72.94 244 PRO A N 1
ATOM 1944 C CA . PRO A 1 244 ? -0.944 -20.454 15.369 1.00 72.94 244 PRO A CA 1
ATOM 1945 C C . PRO A 1 244 ? -0.893 -21.972 15.292 1.00 72.94 244 PRO A C 1
ATOM 1947 O O . PRO A 1 244 ? -1.200 -22.688 16.233 1.00 72.94 244 PRO A O 1
ATOM 1950 N N . THR A 1 245 ? -0.577 -22.480 14.104 1.00 67.19 245 THR A N 1
ATOM 1951 C CA . THR A 1 245 ? -0.150 -23.861 13.968 1.00 67.19 245 THR A CA 1
ATOM 1952 C C . THR A 1 245 ? 1.015 -24.008 14.926 1.00 67.19 245 THR A C 1
ATOM 1954 O O . THR A 1 245 ? 2.022 -23.312 14.741 1.00 67.19 245 THR A O 1
ATOM 1957 N N . GLU A 1 246 ? 0.859 -24.881 15.929 1.00 60.41 246 GLU A N 1
ATOM 1958 C CA . GLU A 1 246 ? 1.970 -25.383 16.732 1.00 60.41 246 GLU A CA 1
ATOM 1959 C C . GLU A 1 246 ? 3.147 -25.599 15.792 1.00 60.41 246 GLU A C 1
ATOM 1961 O O . GLU A 1 246 ? 2.939 -26.044 14.656 1.00 60.41 246 GLU A O 1
ATOM 1966 N N . ALA A 1 247 ? 4.342 -25.233 16.251 1.00 53.25 247 ALA A N 1
ATOM 1967 C CA . ALA A 1 247 ? 5.598 -25.120 15.516 1.00 53.25 247 ALA A CA 1
ATOM 1968 C C . ALA A 1 247 ? 6.090 -26.408 14.806 1.00 53.25 247 ALA A C 1
ATOM 1970 O O . ALA A 1 247 ? 7.283 -26.698 14.754 1.00 53.25 247 ALA A O 1
ATOM 1971 N N . THR A 1 248 ? 5.203 -27.190 14.196 1.00 46.56 248 THR A N 1
ATOM 1972 C CA . THR A 1 248 ? 5.442 -27.939 12.976 1.00 46.56 248 THR A CA 1
ATOM 1973 C C . THR A 1 248 ? 6.210 -27.039 12.021 1.00 46.56 248 THR A C 1
ATOM 1975 O O . THR A 1 248 ? 5.695 -26.123 11.395 1.00 46.56 248 THR A O 1
ATOM 1978 N N . SER A 1 249 ? 7.508 -27.305 12.003 1.00 52.59 249 SER A N 1
ATOM 1979 C CA . SER A 1 249 ? 8.636 -26.677 11.312 1.00 52.59 249 SER A CA 1
ATOM 1980 C C . SER A 1 249 ? 8.490 -26.396 9.798 1.00 52.59 249 SER A C 1
ATOM 1982 O O . SER A 1 249 ? 9.486 -26.159 9.106 1.00 52.59 249 SER A O 1
ATOM 1984 N N . GLY A 1 250 ? 7.271 -26.410 9.259 1.00 56.09 250 GLY A N 1
ATOM 1985 C CA . GLY A 1 250 ? 6.925 -26.060 7.893 1.00 56.09 250 GLY A CA 1
ATOM 1986 C C . GLY A 1 250 ? 6.595 -24.571 7.701 1.00 56.09 250 GLY A C 1
ATOM 1987 O O . GLY A 1 250 ? 6.271 -23.853 8.646 1.00 56.09 250 GLY A O 1
ATOM 1988 N N . PRO A 1 251 ? 6.681 -24.074 6.457 1.00 58.22 251 PRO A N 1
ATOM 1989 C CA . PRO A 1 251 ? 6.247 -22.724 6.121 1.00 58.22 251 PRO A CA 1
ATOM 1990 C C . PRO A 1 251 ? 4.735 -22.592 6.349 1.00 58.22 251 PRO A C 1
ATOM 1992 O O . PRO A 1 251 ? 3.950 -23.303 5.717 1.00 58.22 251 PRO A O 1
ATOM 1995 N N . GLN A 1 252 ? 4.322 -21.669 7.224 1.00 66.00 252 GLN A N 1
ATOM 1996 C CA . GLN A 1 252 ? 2.908 -21.325 7.376 1.00 66.00 252 GLN A CA 1
ATOM 1997 C C . GLN A 1 252 ? 2.436 -20.710 6.058 1.00 66.00 252 GLN A C 1
ATOM 1999 O O . GLN A 1 252 ? 2.815 -19.596 5.697 1.00 66.00 252 GLN A O 1
ATOM 2004 N N . ARG A 1 253 ? 1.657 -21.476 5.292 1.00 76.12 253 ARG A N 1
ATOM 2005 C CA . ARG A 1 253 ? 1.071 -20.991 4.044 1.00 76.12 253 ARG A CA 1
ATOM 2006 C C . ARG A 1 253 ? 0.040 -19.925 4.387 1.00 76.12 253 ARG A C 1
ATOM 2008 O O . ARG A 1 253 ? -0.858 -20.183 5.184 1.00 76.12 253 ARG A O 1
ATOM 2015 N N . VAL A 1 254 ? 0.157 -18.753 3.763 1.00 82.88 254 VAL A N 1
ATOM 2016 C CA . VAL A 1 254 ? -0.867 -17.708 3.857 1.00 82.88 254 VAL A CA 1
ATOM 2017 C C . VAL A 1 254 ? -2.186 -18.295 3.337 1.00 82.88 254 VAL A C 1
ATOM 2019 O O . VAL A 1 254 ? -2.218 -18.770 2.194 1.00 82.88 254 VAL A O 1
ATOM 2022 N N . PRO A 1 255 ? -3.262 -18.304 4.143 1.00 89.25 255 PRO A N 1
ATOM 2023 C CA . PRO A 1 255 ? -4.559 -18.794 3.706 1.00 89.25 255 PRO A CA 1
ATOM 2024 C C . PRO A 1 255 ? -5.026 -18.060 2.441 1.00 89.25 255 PRO A C 1
ATOM 2026 O O . PRO A 1 255 ? -4.822 -16.849 2.338 1.00 89.25 255 PRO A O 1
ATOM 2029 N N . PRO A 1 256 ? -5.706 -18.737 1.496 1.00 89.38 256 PRO A N 1
ATOM 2030 C CA . PRO A 1 256 ? -6.158 -18.110 0.252 1.00 89.38 256 PRO A CA 1
ATOM 2031 C C . PRO A 1 256 ? -6.999 -16.841 0.452 1.00 89.38 256 PRO A C 1
ATOM 2033 O O . PRO A 1 256 ? -6.889 -15.913 -0.340 1.00 89.38 256 PRO A O 1
ATOM 2036 N N . ALA A 1 257 ? -7.801 -16.777 1.521 1.00 90.12 257 ALA A N 1
ATOM 2037 C CA . ALA A 1 257 ? -8.604 -15.598 1.847 1.00 90.12 257 ALA A CA 1
ATOM 2038 C C . ALA A 1 257 ? -7.740 -14.386 2.238 1.00 90.12 257 ALA A C 1
ATOM 2040 O O . ALA A 1 257 ? -7.939 -13.297 1.714 1.00 90.12 257 ALA A O 1
ATOM 2041 N N . ASP A 1 258 ? -6.745 -14.578 3.108 1.00 92.00 258 ASP A N 1
ATOM 2042 C CA . ASP A 1 258 ? -5.828 -13.506 3.529 1.00 92.00 258 ASP A CA 1
ATOM 2043 C C . ASP A 1 258 ? -4.947 -13.056 2.364 1.00 92.00 258 ASP A C 1
ATOM 2045 O O . ASP A 1 258 ? -4.731 -11.865 2.145 1.00 92.00 258 ASP A O 1
ATOM 2049 N N . ARG A 1 259 ? -4.518 -14.030 1.555 1.00 89.44 259 ARG A N 1
ATOM 2050 C CA . ARG A 1 259 ? -3.814 -13.793 0.303 1.00 89.44 259 ARG A CA 1
ATOM 2051 C C . ARG A 1 259 ? -4.640 -12.910 -0.637 1.00 89.44 259 ARG A C 1
ATOM 2053 O O . ARG A 1 259 ? -4.088 -11.966 -1.185 1.00 89.44 259 ARG A O 1
ATOM 2060 N N . ALA A 1 260 ? -5.932 -13.189 -0.809 1.00 91.19 260 ALA A N 1
ATOM 2061 C CA . ALA A 1 260 ? -6.807 -12.404 -1.677 1.00 91.19 260 ALA A CA 1
ATOM 2062 C C . ALA A 1 260 ? -6.962 -10.955 -1.191 1.00 91.19 260 ALA A C 1
ATOM 2064 O O . ALA A 1 260 ? -6.875 -10.046 -2.011 1.00 91.19 260 ALA A O 1
ATOM 2065 N N . VAL A 1 261 ? -7.112 -10.726 0.122 1.00 92.56 261 VAL A N 1
ATOM 2066 C CA . VAL A 1 261 ? -7.168 -9.363 0.688 1.00 92.56 261 VAL A CA 1
ATOM 2067 C C . VAL A 1 261 ? -5.870 -8.608 0.424 1.00 92.56 261 VAL A C 1
ATOM 2069 O O . VAL A 1 261 ? -5.911 -7.469 -0.023 1.00 92.56 261 VAL A O 1
ATOM 2072 N N . LEU A 1 262 ? -4.715 -9.242 0.631 1.00 91.44 262 LEU A N 1
ATOM 2073 C CA . LEU A 1 262 ? -3.422 -8.629 0.326 1.00 91.44 262 LEU A CA 1
ATOM 2074 C C . LEU A 1 262 ? -3.286 -8.292 -1.171 1.00 91.44 262 LEU A C 1
ATOM 2076 O O . LEU A 1 262 ? -2.820 -7.209 -1.521 1.00 91.44 262 LEU A O 1
ATOM 2080 N N . GLU A 1 263 ? -3.697 -9.211 -2.050 1.00 90.00 263 GLU A N 1
ATOM 2081 C CA . GLU A 1 263 ? -3.623 -9.066 -3.511 1.00 90.00 263 GLU A CA 1
ATOM 2082 C C . GLU A 1 263 ? -4.504 -7.892 -3.952 1.00 90.00 263 GLU A C 1
ATOM 2084 O O . GLU A 1 263 ? -4.051 -7.060 -4.732 1.00 90.00 263 GLU A O 1
ATOM 2089 N N . GLU A 1 264 ? -5.720 -7.811 -3.407 1.00 91.25 264 GLU A N 1
ATOM 2090 C CA . GLU A 1 264 ? -6.688 -6.735 -3.619 1.00 91.25 264 GLU A CA 1
ATOM 2091 C C . GLU A 1 264 ? -6.153 -5.388 -3.125 1.00 91.25 264 GLU A C 1
ATOM 2093 O O . GLU A 1 264 ? -6.125 -4.429 -3.893 1.00 91.25 264 GLU A O 1
ATOM 2098 N N . THR A 1 265 ? -5.654 -5.320 -1.888 1.00 91.50 265 THR A N 1
ATOM 2099 C CA . THR A 1 265 ? -5.098 -4.096 -1.298 1.00 91.50 265 THR A CA 1
ATOM 2100 C C . THR A 1 265 ? -3.942 -3.542 -2.127 1.00 91.50 265 THR A C 1
ATOM 2102 O O . THR A 1 265 ? -3.905 -2.347 -2.439 1.00 91.50 265 THR A O 1
ATOM 2105 N N . VAL A 1 266 ? -2.994 -4.406 -2.504 1.00 90.12 266 VAL A N 1
ATOM 2106 C CA . VAL A 1 266 ? -1.831 -3.997 -3.297 1.00 90.12 266 VAL A CA 1
ATOM 2107 C C . VAL A 1 266 ? -2.272 -3.530 -4.679 1.00 90.12 266 VAL A C 1
ATOM 2109 O O . VAL A 1 266 ? -1.911 -2.425 -5.070 1.00 90.12 266 VAL A O 1
ATOM 2112 N N . GLU A 1 267 ? -3.064 -4.331 -5.392 1.00 87.44 267 GLU A N 1
ATOM 2113 C CA . GLU A 1 267 ? -3.507 -4.055 -6.763 1.00 87.44 267 GLU A CA 1
ATOM 2114 C C . GLU A 1 267 ? -4.412 -2.832 -6.881 1.00 87.44 267 GLU A C 1
ATOM 2116 O O . GLU A 1 267 ? -4.233 -2.029 -7.790 1.00 87.44 267 GLU A O 1
ATOM 2121 N N . GLN A 1 268 ? -5.423 -2.731 -6.025 1.00 86.81 268 GLN A N 1
ATOM 2122 C CA . GLN A 1 268 ? -6.540 -1.811 -6.237 1.00 86.81 268 GLN A CA 1
ATOM 2123 C C . GLN A 1 268 ? -6.333 -0.481 -5.528 1.00 86.81 268 GLN A C 1
ATOM 2125 O O . GLN A 1 268 ? -6.980 0.500 -5.885 1.00 86.81 268 GLN A O 1
ATOM 2130 N N . HIS A 1 269 ? -5.424 -0.426 -4.550 1.00 87.62 269 HIS A N 1
ATOM 2131 C CA . HIS A 1 269 ? -5.240 0.777 -3.750 1.00 87.62 269 HIS A CA 1
ATOM 2132 C C . HIS A 1 269 ? -3.793 1.263 -3.680 1.00 87.62 269 HIS A C 1
ATOM 2134 O O . HIS A 1 269 ? -3.544 2.447 -3.910 1.00 87.62 269 HIS A O 1
ATOM 2140 N N . LEU A 1 270 ? -2.823 0.393 -3.377 1.00 89.00 270 LEU A N 1
ATOM 2141 C CA . LEU A 1 270 ? -1.431 0.830 -3.193 1.00 89.00 270 LEU A CA 1
ATOM 2142 C C . LEU A 1 270 ? -0.756 1.153 -4.526 1.00 89.00 270 LEU A C 1
ATOM 2144 O O . LEU A 1 270 ? -0.162 2.220 -4.705 1.00 89.00 270 LEU A O 1
ATOM 2148 N N . LEU A 1 271 ? -0.859 0.230 -5.474 1.00 88.81 271 LEU A N 1
ATOM 2149 C CA . LEU A 1 271 ? -0.256 0.346 -6.788 1.00 88.81 271 LEU A CA 1
ATOM 2150 C C . LEU A 1 271 ? -0.776 1.577 -7.553 1.00 88.81 271 LEU A C 1
ATOM 2152 O O . LEU A 1 271 ? 0.069 2.356 -8.003 1.00 88.81 271 LEU A O 1
ATOM 2156 N N . PRO A 1 272 ? -2.094 1.834 -7.672 1.00 86.44 272 PRO A N 1
ATOM 2157 C CA . PRO A 1 272 ? -2.638 3.040 -8.314 1.00 86.44 272 PRO A CA 1
ATOM 2158 C C . PRO A 1 272 ? -2.055 4.340 -7.762 1.00 86.44 272 PRO A C 1
ATOM 2160 O O . PRO A 1 272 ? -1.756 5.268 -8.500 1.00 86.44 272 PRO A O 1
ATOM 2163 N N . ARG A 1 273 ? -1.780 4.378 -6.457 1.00 87.31 273 ARG A N 1
ATOM 2164 C CA . ARG A 1 273 ? -1.197 5.539 -5.766 1.00 87.31 273 ARG A CA 1
ATOM 2165 C C . ARG A 1 273 ? 0.328 5.600 -5.833 1.00 87.31 273 ARG A C 1
ATOM 2167 O O . ARG A 1 273 ? 0.942 6.381 -5.097 1.00 87.31 273 ARG A O 1
ATOM 2174 N N . PHE A 1 274 ? 0.937 4.752 -6.660 1.00 90.56 274 PHE A N 1
ATOM 2175 C CA . PHE A 1 274 ? 2.381 4.584 -6.818 1.00 90.56 274 PHE A CA 1
ATOM 2176 C C . PHE A 1 274 ? 3.100 4.292 -5.498 1.00 90.56 274 PHE A C 1
ATOM 2178 O O . PHE A 1 274 ? 4.261 4.653 -5.308 1.00 90.56 274 PHE A O 1
ATOM 2185 N N . ALA A 1 275 ? 2.433 3.607 -4.569 1.00 88.75 275 ALA A N 1
ATOM 2186 C CA . ALA A 1 275 ? 3.012 3.150 -3.311 1.00 88.75 275 ALA A CA 1
ATOM 2187 C C . ALA A 1 275 ? 3.911 1.916 -3.541 1.00 88.75 275 ALA A C 1
ATOM 2189 O O . ALA A 1 275 ? 3.757 0.873 -2.903 1.00 88.75 275 ALA A O 1
ATOM 2190 N N . THR A 1 276 ? 4.858 2.037 -4.477 1.00 86.31 276 THR A N 1
ATOM 2191 C CA . THR A 1 276 ? 5.722 0.954 -4.961 1.00 86.31 276 THR A CA 1
ATOM 2192 C C . THR A 1 276 ? 6.453 0.298 -3.805 1.00 86.31 276 THR A C 1
ATOM 2194 O O . THR A 1 276 ? 6.373 -0.914 -3.660 1.00 86.31 276 THR A O 1
ATOM 2197 N N . GLY A 1 277 ? 7.062 1.083 -2.913 1.00 85.38 277 GLY A N 1
ATOM 2198 C CA . GLY A 1 277 ? 7.763 0.577 -1.732 1.00 85.38 277 GLY A CA 1
ATOM 2199 C C . GLY A 1 277 ? 6.921 -0.370 -0.871 1.00 85.38 277 GLY A C 1
ATOM 2200 O O . GLY A 1 277 ? 7.454 -1.346 -0.355 1.00 85.38 277 GLY A O 1
ATOM 2201 N N . HIS A 1 278 ? 5.605 -0.155 -0.781 1.00 83.31 278 HIS A N 1
ATOM 2202 C CA . HIS A 1 278 ? 4.698 -1.033 -0.037 1.00 83.31 278 HIS A CA 1
ATOM 2203 C C . HIS A 1 278 ? 4.310 -2.286 -0.829 1.00 83.31 278 HIS A C 1
ATOM 2205 O O . HIS A 1 278 ? 4.226 -3.367 -0.252 1.00 83.31 278 HIS A O 1
ATOM 2211 N N . ALA A 1 279 ? 4.165 -2.189 -2.153 1.00 84.62 279 ALA A N 1
ATOM 2212 C CA . ALA A 1 279 ? 4.041 -3.372 -3.008 1.00 84.62 279 ALA A CA 1
ATOM 2213 C C . ALA A 1 279 ? 5.314 -4.243 -2.941 1.00 84.62 279 ALA A C 1
ATOM 2215 O O . ALA A 1 279 ? 5.241 -5.465 -2.821 1.00 84.62 279 ALA A O 1
ATOM 2216 N N . TRP A 1 280 ? 6.489 -3.607 -2.929 1.00 82.88 280 TRP A N 1
ATOM 2217 C CA . TRP A 1 280 ? 7.778 -4.250 -2.679 1.00 82.88 280 TRP A CA 1
ATOM 2218 C C . TRP A 1 280 ? 7.841 -4.849 -1.273 1.00 82.88 280 TRP A C 1
ATOM 2220 O O . TRP A 1 280 ? 8.348 -5.956 -1.104 1.00 82.88 280 TRP A O 1
ATOM 2230 N N . ALA A 1 281 ? 7.307 -4.167 -0.259 1.00 81.31 281 ALA A N 1
ATOM 2231 C CA . ALA A 1 281 ? 7.217 -4.699 1.094 1.00 81.31 281 ALA A CA 1
ATOM 2232 C C . ALA A 1 281 ? 6.340 -5.959 1.139 1.00 81.31 281 ALA A C 1
ATOM 2234 O O . ALA A 1 281 ? 6.761 -6.928 1.747 1.00 81.31 281 ALA A O 1
ATOM 2235 N N . ALA A 1 282 ? 5.213 -6.025 0.428 1.00 79.62 282 ALA A N 1
ATOM 2236 C CA . ALA A 1 282 ? 4.374 -7.231 0.387 1.00 79.62 282 ALA A CA 1
ATOM 2237 C C . ALA A 1 282 ? 5.102 -8.473 -0.152 1.00 79.62 282 ALA A C 1
ATOM 2239 O O . ALA A 1 282 ? 4.860 -9.594 0.289 1.00 79.62 282 ALA A O 1
ATOM 2240 N N . VAL A 1 283 ? 6.020 -8.268 -1.096 1.00 74.81 283 VAL A N 1
ATOM 2241 C CA . VAL A 1 283 ? 6.851 -9.329 -1.673 1.00 74.81 283 VAL A CA 1
ATOM 2242 C C . VAL A 1 283 ? 8.060 -9.656 -0.797 1.00 74.81 283 VAL A C 1
ATOM 2244 O O . VAL A 1 283 ? 8.422 -10.817 -0.621 1.00 74.81 283 VAL A O 1
ATOM 2247 N N . THR A 1 284 ? 8.729 -8.629 -0.274 1.00 73.50 284 THR A N 1
ATOM 2248 C CA . THR A 1 284 ? 9.985 -8.771 0.482 1.00 73.50 284 THR A CA 1
ATOM 2249 C C . THR A 1 284 ? 9.768 -9.001 1.970 1.00 73.50 284 THR A C 1
ATOM 2251 O O . THR A 1 284 ? 10.707 -9.369 2.670 1.00 73.50 284 THR A O 1
ATOM 2254 N N . GLY A 1 285 ? 8.561 -8.760 2.460 1.00 66.31 285 GLY A N 1
ATOM 2255 C CA . GLY A 1 285 ? 8.176 -8.779 3.857 1.00 66.31 285 GLY A CA 1
ATOM 2256 C C . GLY A 1 285 ? 8.012 -10.169 4.431 1.00 66.31 285 GLY A C 1
ATOM 2257 O O . GLY A 1 285 ? 7.827 -10.281 5.623 1.00 66.31 285 GLY A O 1
ATOM 2258 N N . TRP A 1 286 ? 8.206 -11.244 3.671 1.00 63.66 286 TRP A N 1
ATOM 2259 C CA . TRP A 1 286 ? 8.308 -12.609 4.215 1.00 63.66 286 TRP A CA 1
ATOM 2260 C C . TRP A 1 286 ? 9.602 -12.847 5.033 1.00 63.66 286 TRP A C 1
ATOM 2262 O O . TRP A 1 286 ? 10.178 -13.933 5.013 1.00 63.66 286 TRP A O 1
ATOM 2272 N N . LYS A 1 287 ? 10.100 -11.814 5.729 1.00 50.12 287 LYS A N 1
ATOM 2273 C CA . LYS A 1 287 ? 11.443 -11.694 6.305 1.00 50.12 287 LYS A CA 1
ATOM 2274 C C . LYS A 1 287 ? 11.587 -12.278 7.708 1.00 50.12 287 LYS A C 1
ATOM 2276 O O . LYS A 1 287 ? 12.677 -12.785 7.979 1.00 50.12 287 LYS A O 1
ATOM 2281 N N . ARG A 1 288 ? 10.581 -12.250 8.598 1.00 52.12 288 ARG A N 1
ATOM 2282 C CA . ARG A 1 288 ? 10.795 -12.754 9.973 1.00 52.12 288 ARG A CA 1
ATOM 2283 C C . ARG A 1 288 ? 10.776 -14.265 10.113 1.00 52.12 288 ARG A C 1
ATOM 2285 O O . ARG A 1 288 ? 11.286 -14.770 11.107 1.00 52.12 288 ARG A O 1
ATOM 2292 N N . ARG A 1 289 ? 10.319 -15.021 9.111 1.00 54.75 289 ARG A N 1
ATOM 2293 C CA . ARG A 1 289 ? 10.461 -16.485 9.129 1.00 54.75 289 ARG A CA 1
ATOM 2294 C C . ARG A 1 289 ? 11.562 -16.924 8.159 1.00 54.75 289 ARG A C 1
ATOM 2296 O O . ARG A 1 289 ? 11.383 -16.803 6.951 1.00 54.75 289 ARG A O 1
ATOM 2303 N N . PRO A 1 290 ? 12.702 -17.464 8.640 1.00 50.94 290 PRO A N 1
ATOM 2304 C CA . PRO A 1 290 ? 13.937 -17.645 7.862 1.00 50.94 290 PRO A CA 1
ATOM 2305 C C . PRO A 1 290 ? 13.866 -18.642 6.689 1.00 50.94 290 PRO A C 1
ATOM 2307 O O . PRO A 1 290 ? 14.904 -18.989 6.128 1.00 50.94 290 PRO A O 1
ATOM 2310 N N . ARG A 1 291 ? 12.686 -19.141 6.305 1.00 57.62 291 ARG A N 1
ATOM 2311 C CA . ARG A 1 291 ? 12.572 -20.421 5.600 1.00 57.62 291 ARG A CA 1
ATOM 2312 C C . ARG A 1 291 ? 12.231 -20.347 4.109 1.00 57.62 291 ARG A C 1
ATOM 2314 O O . ARG A 1 291 ? 12.508 -21.327 3.427 1.00 57.62 291 ARG A O 1
ATOM 2321 N N . ASP A 1 292 ? 11.745 -19.222 3.570 1.00 70.00 292 ASP A N 1
ATOM 2322 C CA . ASP A 1 292 ? 11.572 -19.075 2.111 1.00 70.00 292 ASP A CA 1
ATOM 2323 C C . ASP A 1 292 ? 12.140 -17.760 1.555 1.00 70.00 292 ASP A C 1
ATOM 2325 O O . ASP A 1 292 ? 11.435 -16.806 1.236 1.00 70.00 292 ASP A O 1
ATOM 2329 N N . ARG A 1 293 ? 13.473 -17.716 1.430 1.00 80.62 293 ARG A N 1
ATOM 2330 C CA . ARG A 1 293 ? 14.197 -16.605 0.787 1.00 80.62 293 ARG A CA 1
ATOM 2331 C C . ARG A 1 293 ? 14.173 -16.676 -0.743 1.00 80.62 293 ARG A C 1
ATOM 2333 O O . ARG A 1 293 ? 14.696 -15.769 -1.383 1.00 80.62 293 ARG A O 1
ATOM 2340 N N . ARG A 1 294 ? 13.600 -17.724 -1.345 1.00 85.12 294 ARG A N 1
ATOM 2341 C CA . ARG A 1 294 ? 13.608 -17.944 -2.803 1.00 85.12 294 ARG A CA 1
ATOM 2342 C C . ARG A 1 294 ? 13.041 -16.773 -3.611 1.00 85.12 294 ARG A C 1
ATOM 2344 O O . ARG A 1 294 ? 13.744 -16.350 -4.526 1.00 85.12 294 ARG A O 1
ATOM 2351 N N . PRO A 1 295 ? 11.865 -16.193 -3.286 1.00 83.56 295 PRO A N 1
ATOM 2352 C CA . PRO A 1 295 ? 11.336 -15.065 -4.053 1.00 83.56 295 PRO A CA 1
ATOM 2353 C C . PRO A 1 295 ? 12.265 -13.853 -3.983 1.00 83.56 295 PRO A C 1
ATOM 2355 O O . PRO A 1 295 ? 12.488 -13.206 -5.001 1.00 83.56 295 PRO A O 1
ATOM 2358 N N . LEU A 1 296 ? 12.863 -13.588 -2.815 1.00 85.44 296 LEU A N 1
ATOM 2359 C CA . LEU A 1 296 ? 13.816 -12.495 -2.627 1.00 85.44 296 LEU A CA 1
ATOM 2360 C C . LEU A 1 296 ? 15.112 -12.731 -3.406 1.00 85.44 296 LEU A C 1
ATOM 2362 O O . LEU A 1 296 ? 15.614 -11.807 -4.035 1.00 85.44 296 LEU A O 1
ATOM 2366 N N . VAL A 1 297 ? 15.647 -13.954 -3.377 1.00 89.62 297 VAL A N 1
ATOM 2367 C CA . VAL A 1 297 ? 16.832 -14.327 -4.160 1.00 89.62 297 VAL A CA 1
ATOM 2368 C C . VAL A 1 297 ? 16.542 -14.150 -5.642 1.00 89.62 297 VAL A C 1
ATOM 2370 O O . VAL A 1 297 ? 17.331 -13.519 -6.331 1.00 89.62 297 VAL A O 1
ATOM 2373 N N . LEU A 1 298 ? 15.396 -14.628 -6.128 1.00 90.88 298 LEU A N 1
ATOM 2374 C CA . LEU A 1 298 ? 15.021 -14.485 -7.531 1.00 90.88 298 LEU A CA 1
ATOM 2375 C C . LEU A 1 298 ? 14.824 -13.015 -7.933 1.00 90.88 298 LEU A C 1
ATOM 2377 O O . LEU A 1 298 ? 15.260 -12.612 -9.009 1.00 90.88 298 LEU A O 1
ATOM 2381 N N . PHE A 1 299 ? 14.246 -12.193 -7.054 1.00 89.00 299 PHE A N 1
ATOM 2382 C CA . PHE A 1 299 ? 14.181 -10.740 -7.234 1.00 89.00 299 PHE A CA 1
ATOM 2383 C C . PHE A 1 299 ? 15.568 -10.099 -7.282 1.00 89.00 299 PHE A C 1
ATOM 2385 O O . PHE A 1 299 ? 15.840 -9.289 -8.164 1.00 89.00 299 PHE A O 1
ATOM 2392 N N . GLY A 1 300 ? 16.453 -10.478 -6.358 1.00 91.81 300 GLY A N 1
ATOM 2393 C CA . GLY A 1 300 ? 17.835 -10.011 -6.318 1.00 91.81 300 GLY A CA 1
ATOM 2394 C C . GLY A 1 300 ? 18.603 -10.394 -7.580 1.00 91.81 300 GLY A C 1
ATOM 2395 O O . GLY A 1 300 ? 19.288 -9.551 -8.145 1.00 91.81 300 GLY A O 1
ATOM 2396 N N . LEU A 1 301 ? 18.429 -11.624 -8.070 1.00 95.38 301 LEU A N 1
ATOM 2397 C CA . LEU A 1 301 ? 18.999 -12.096 -9.334 1.00 95.38 301 LEU A CA 1
ATOM 2398 C C . LEU A 1 301 ? 18.430 -11.338 -10.536 1.00 95.38 301 LEU A C 1
ATOM 2400 O O . LEU A 1 301 ? 19.185 -10.994 -11.437 1.00 95.38 301 LEU A O 1
ATOM 2404 N N . THR A 1 302 ? 17.130 -11.037 -10.537 1.00 94.69 302 THR A N 1
ATOM 2405 C CA . THR A 1 302 ? 16.491 -10.234 -11.593 1.00 94.69 302 THR A CA 1
ATOM 2406 C C . THR A 1 302 ? 17.068 -8.817 -11.620 1.00 94.69 302 THR A C 1
ATOM 2408 O O . THR A 1 302 ? 17.469 -8.331 -12.674 1.00 94.69 302 THR A O 1
ATOM 2411 N N . GLY A 1 303 ? 17.168 -8.168 -10.455 1.00 93.62 303 GLY A N 1
ATOM 2412 C CA . GLY A 1 303 ? 17.778 -6.843 -10.329 1.00 93.62 303 GLY A CA 1
ATOM 2413 C C . GLY A 1 303 ? 19.263 -6.841 -10.694 1.00 93.62 303 GLY A C 1
ATOM 2414 O O . GLY A 1 303 ? 19.723 -5.924 -11.371 1.00 93.62 303 GLY A O 1
ATOM 2415 N N . LEU A 1 304 ? 20.001 -7.885 -10.304 1.00 96.69 304 LEU A N 1
ATOM 2416 C CA . LEU A 1 304 ? 21.405 -8.063 -10.666 1.00 96.69 304 LEU A CA 1
ATOM 2417 C C . LEU A 1 304 ? 21.568 -8.229 -12.178 1.00 96.69 304 LEU A C 1
ATOM 2419 O O . LEU A 1 304 ? 22.395 -7.540 -12.755 1.00 96.69 304 LEU A O 1
ATOM 2423 N N . ALA A 1 305 ? 20.765 -9.076 -12.824 1.00 97.19 305 ALA A N 1
ATOM 2424 C CA . ALA A 1 305 ? 20.814 -9.275 -14.271 1.00 97.19 305 ALA A CA 1
ATOM 2425 C C . ALA A 1 305 ? 20.505 -7.976 -15.037 1.00 97.19 305 ALA A C 1
ATOM 2427 O O . ALA A 1 305 ? 21.227 -7.636 -15.976 1.00 97.19 305 ALA A O 1
ATOM 2428 N N . ALA A 1 306 ? 19.511 -7.201 -14.589 1.00 96.12 306 ALA A N 1
ATOM 2429 C CA . ALA A 1 306 ? 19.182 -5.908 -15.188 1.00 96.12 306 ALA A CA 1
ATOM 2430 C C . ALA A 1 306 ? 20.319 -4.885 -15.008 1.00 96.12 306 ALA A C 1
ATOM 2432 O O . ALA A 1 306 ? 20.675 -4.171 -15.946 1.00 96.12 306 ALA A O 1
ATOM 2433 N N . LEU A 1 307 ? 20.939 -4.844 -13.823 1.00 97.00 307 LEU A N 1
ATOM 2434 C CA . LEU A 1 307 ? 22.103 -3.997 -13.560 1.00 97.00 307 LEU A CA 1
ATOM 2435 C C . LEU A 1 307 ? 23.313 -4.424 -14.403 1.00 97.00 307 LEU A C 1
ATOM 2437 O O . LEU A 1 307 ? 24.001 -3.574 -14.963 1.00 97.00 307 LEU A O 1
ATOM 2441 N N . THR A 1 308 ? 23.558 -5.729 -14.532 1.00 97.75 308 THR A N 1
ATOM 2442 C CA . THR A 1 308 ? 24.611 -6.284 -15.388 1.00 97.75 308 THR A CA 1
ATOM 2443 C C . THR A 1 308 ? 24.392 -5.897 -16.848 1.00 97.75 308 THR A C 1
ATOM 2445 O O . THR A 1 308 ? 25.350 -5.484 -17.494 1.00 97.75 308 THR A O 1
ATOM 2448 N N . ALA A 1 309 ? 23.157 -5.942 -17.358 1.00 97.75 309 ALA A N 1
ATOM 2449 C CA . ALA A 1 309 ? 22.844 -5.479 -18.711 1.00 97.75 309 ALA A CA 1
ATOM 2450 C C . ALA A 1 309 ? 23.225 -4.002 -18.911 1.00 97.75 309 ALA A C 1
ATOM 2452 O O . ALA A 1 309 ? 23.880 -3.659 -19.897 1.00 97.75 309 ALA A O 1
ATOM 2453 N N . LEU A 1 310 ? 22.891 -3.135 -17.950 1.00 97.31 310 LEU A N 1
ATOM 2454 C CA . LEU A 1 310 ? 23.238 -1.713 -17.994 1.00 97.31 310 LEU A CA 1
ATOM 2455 C C . LEU A 1 310 ? 24.758 -1.482 -17.966 1.00 97.31 310 LEU A C 1
ATOM 2457 O O . LEU A 1 310 ? 25.276 -0.723 -18.783 1.00 97.31 310 LEU A O 1
ATOM 2461 N N . VAL A 1 311 ? 25.483 -2.169 -17.077 1.00 97.75 311 VAL A N 1
ATOM 2462 C CA . VAL A 1 311 ? 26.950 -2.061 -16.980 1.00 97.75 311 VAL A CA 1
ATOM 2463 C C . VAL A 1 311 ? 27.625 -2.558 -18.258 1.00 97.75 311 VAL A C 1
ATOM 2465 O O . VAL A 1 311 ? 28.487 -1.867 -18.791 1.00 97.75 311 VAL A O 1
ATOM 2468 N N . LEU A 1 312 ? 27.221 -3.716 -18.786 1.00 97.62 312 LEU A N 1
ATOM 2469 C CA . LEU A 1 312 ? 27.796 -4.270 -20.016 1.00 97.62 312 LEU A CA 1
ATOM 2470 C C . LEU A 1 312 ? 27.512 -3.385 -21.233 1.00 97.62 312 LEU A C 1
ATOM 2472 O O . LEU A 1 312 ? 28.383 -3.240 -22.083 1.00 97.62 312 LEU A O 1
ATOM 2476 N N . THR A 1 313 ? 26.344 -2.741 -21.287 1.00 97.50 313 THR A N 1
ATOM 2477 C CA . THR A 1 313 ? 26.038 -1.738 -22.321 1.00 97.50 313 THR A CA 1
ATOM 2478 C C . THR A 1 313 ? 26.978 -0.541 -22.208 1.00 97.50 313 THR A C 1
ATOM 2480 O O . THR A 1 313 ? 27.541 -0.107 -23.206 1.00 97.50 313 THR A O 1
ATOM 2483 N N . ALA A 1 314 ? 27.195 -0.021 -20.996 1.00 97.31 314 ALA A N 1
ATOM 2484 C CA . ALA A 1 314 ? 28.116 1.092 -20.782 1.00 97.31 314 ALA A CA 1
ATOM 2485 C C . ALA A 1 314 ? 29.562 0.731 -21.167 1.00 97.31 314 ALA A C 1
ATOM 2487 O O . ALA A 1 314 ? 30.260 1.562 -21.744 1.00 97.31 314 ALA A O 1
ATOM 2488 N N . VAL A 1 315 ? 29.998 -0.507 -20.900 1.00 97.06 315 VAL A N 1
ATOM 2489 C CA . VAL A 1 315 ? 31.309 -1.015 -21.336 1.00 97.06 315 VAL A CA 1
ATOM 2490 C C . VAL A 1 315 ? 31.384 -1.103 -22.860 1.00 97.06 315 VAL A C 1
ATOM 2492 O O . VAL A 1 315 ? 32.327 -0.564 -23.428 1.00 97.06 315 VAL A O 1
ATOM 2495 N N . ALA A 1 316 ? 30.385 -1.698 -23.521 1.00 95.81 316 ALA A N 1
ATOM 2496 C CA . ALA A 1 316 ? 30.326 -1.788 -24.985 1.00 95.81 316 ALA A CA 1
ATOM 2497 C C . ALA A 1 316 ? 30.336 -0.406 -25.663 1.00 95.81 316 ALA A C 1
ATOM 2499 O O . ALA A 1 316 ? 30.948 -0.226 -26.706 1.00 95.81 316 ALA A O 1
ATOM 2500 N N . LEU A 1 317 ? 29.724 0.598 -25.031 1.00 95.38 317 LEU A N 1
ATOM 2501 C CA . LEU A 1 317 ? 29.755 1.988 -25.495 1.00 95.38 317 LEU A CA 1
ATOM 2502 C C . LEU A 1 317 ? 31.092 2.704 -25.262 1.00 95.38 317 LEU A C 1
ATOM 2504 O O . LEU A 1 317 ? 31.337 3.732 -25.888 1.00 95.38 317 LEU A O 1
ATOM 2508 N N . SER A 1 318 ? 31.917 2.222 -24.331 1.00 95.75 318 SER A N 1
ATOM 2509 C CA . SER A 1 318 ? 33.160 2.890 -23.915 1.00 95.75 318 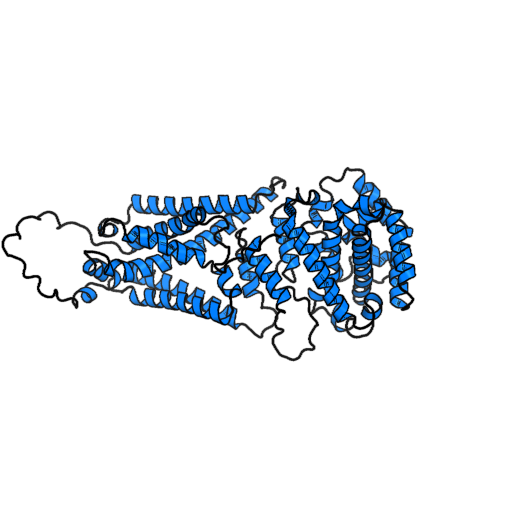SER A CA 1
ATOM 2510 C C . SER A 1 318 ? 34.420 2.235 -24.480 1.00 95.75 318 SER A C 1
ATOM 2512 O O . SER A 1 318 ? 35.490 2.839 -24.427 1.00 95.75 318 SER A O 1
ATOM 2514 N N . VAL A 1 319 ? 34.320 0.991 -24.954 1.00 94.69 319 VAL A N 1
ATOM 2515 C CA . VAL A 1 319 ? 35.451 0.189 -25.425 1.00 94.69 319 VAL A CA 1
ATOM 2516 C C . VAL A 1 319 ? 35.218 -0.187 -26.882 1.00 94.69 319 VAL A C 1
ATOM 2518 O O . VAL A 1 319 ? 34.360 -1.014 -27.185 1.00 94.69 319 VAL A O 1
ATOM 2521 N N . ASP A 1 320 ? 36.013 0.395 -27.778 1.00 89.38 320 ASP A N 1
ATOM 2522 C CA . ASP A 1 320 ? 35.944 0.094 -29.207 1.00 89.38 320 ASP A CA 1
ATOM 2523 C C . ASP A 1 320 ? 36.120 -1.413 -29.466 1.00 89.38 320 ASP A C 1
ATOM 2525 O O . ASP A 1 320 ? 37.014 -2.065 -28.920 1.00 89.38 320 ASP A O 1
ATOM 2529 N N . GLY A 1 321 ? 35.244 -1.977 -30.301 1.00 87.19 321 GLY A N 1
ATOM 2530 C CA . GLY A 1 321 ? 35.258 -3.398 -30.665 1.00 87.19 321 GLY A CA 1
ATOM 2531 C C . GLY A 1 321 ? 34.563 -4.338 -29.673 1.00 87.19 321 GLY A C 1
ATOM 2532 O O . GLY A 1 321 ? 34.469 -5.535 -29.947 1.00 87.19 321 GLY A O 1
ATOM 2533 N N . TRP A 1 322 ? 34.037 -3.845 -28.547 1.00 91.44 322 TRP A N 1
ATOM 2534 C CA . TRP A 1 322 ? 33.163 -4.653 -27.691 1.00 91.44 322 TRP A CA 1
ATOM 2535 C C . TRP A 1 322 ? 31.733 -4.687 -28.237 1.00 91.44 322 TRP A C 1
ATOM 2537 O O . TRP A 1 322 ? 31.028 -3.684 -28.240 1.00 91.44 322 TRP A O 1
ATOM 2547 N N . GLY A 1 323 ? 31.278 -5.869 -28.660 1.00 92.31 323 GLY A N 1
ATOM 2548 C CA . GLY A 1 323 ? 29.895 -6.073 -29.096 1.00 92.31 323 GLY A CA 1
ATOM 2549 C C . GLY A 1 323 ? 28.880 -6.030 -27.945 1.00 92.31 323 GLY A C 1
ATOM 2550 O O . GLY A 1 323 ? 29.196 -6.319 -26.789 1.00 92.31 323 GLY A O 1
ATOM 2551 N N . PHE A 1 324 ? 27.617 -5.749 -28.272 1.00 96.00 324 PHE A N 1
ATOM 2552 C CA . PHE A 1 324 ? 26.516 -5.655 -27.301 1.00 96.00 324 PHE A CA 1
ATOM 2553 C C . PHE A 1 324 ? 25.922 -7.014 -26.894 1.00 96.00 324 PHE A C 1
ATOM 2555 O O . PHE A 1 324 ? 25.057 -7.078 -26.016 1.00 96.00 324 PHE A O 1
ATOM 2562 N N . LEU A 1 325 ? 26.395 -8.119 -27.481 1.00 95.50 325 LEU A N 1
ATOM 2563 C CA . LEU A 1 325 ? 25.873 -9.466 -27.230 1.00 95.50 325 LEU A CA 1
ATOM 2564 C C . LEU A 1 325 ? 25.818 -9.842 -25.729 1.00 95.50 325 LEU A C 1
ATOM 2566 O O . LEU A 1 325 ? 24.769 -10.324 -25.293 1.00 95.50 325 LEU A O 1
ATOM 2570 N N . PRO A 1 326 ? 26.849 -9.590 -24.891 1.00 96.56 326 PRO A N 1
ATOM 2571 C CA . PRO A 1 326 ? 26.774 -9.893 -23.459 1.00 96.56 326 PRO A CA 1
ATOM 2572 C C . PRO A 1 326 ? 25.671 -9.110 -22.732 1.00 96.56 326 PRO A C 1
ATOM 2574 O O . PRO A 1 326 ? 24.995 -9.656 -21.858 1.00 96.56 326 PRO A O 1
ATOM 2577 N N . ALA A 1 327 ? 25.460 -7.844 -23.110 1.00 97.25 327 ALA A N 1
ATOM 2578 C CA . ALA A 1 327 ? 24.390 -7.024 -22.555 1.00 97.25 327 ALA A CA 1
ATOM 2579 C C . ALA A 1 327 ? 23.015 -7.587 -22.942 1.00 97.25 327 ALA A C 1
ATOM 2581 O O . ALA A 1 327 ? 22.158 -7.742 -22.075 1.00 97.25 327 ALA A O 1
ATOM 2582 N N . LEU A 1 328 ? 22.829 -7.987 -24.205 1.00 97.12 328 LEU A N 1
ATOM 2583 C CA . LEU A 1 328 ? 21.590 -8.605 -24.689 1.00 97.12 328 LEU A CA 1
ATOM 2584 C C . LEU A 1 328 ? 21.275 -9.922 -23.976 1.00 97.12 328 LEU A C 1
ATOM 2586 O O . LEU A 1 328 ? 20.134 -10.139 -23.569 1.00 97.12 328 LEU A O 1
ATOM 2590 N N . VAL A 1 329 ? 22.278 -10.776 -23.751 1.00 97.31 329 VAL A N 1
ATOM 2591 C CA . VAL A 1 329 ? 22.103 -12.007 -22.963 1.00 97.31 329 VAL A CA 1
ATOM 2592 C C . VAL A 1 329 ? 21.625 -11.673 -21.549 1.00 97.31 329 VAL A C 1
ATOM 2594 O O . VAL A 1 329 ? 20.686 -12.300 -21.062 1.00 97.31 329 VAL A O 1
ATOM 2597 N N . ALA A 1 330 ? 22.197 -10.654 -20.903 1.00 97.44 330 ALA A N 1
ATOM 2598 C CA . ALA A 1 330 ? 21.751 -10.215 -19.582 1.00 97.44 330 ALA A CA 1
ATOM 2599 C C . ALA A 1 330 ? 20.308 -9.660 -19.592 1.00 97.44 330 ALA A C 1
ATOM 2601 O O . ALA A 1 330 ? 19.541 -9.948 -18.667 1.00 97.44 330 ALA A O 1
ATOM 2602 N N . VAL A 1 331 ? 19.893 -8.939 -20.645 1.00 97.38 331 VAL A N 1
ATOM 2603 C CA . VAL A 1 331 ? 18.491 -8.505 -20.840 1.00 97.38 331 VAL A CA 1
ATOM 2604 C C . VAL A 1 331 ? 17.554 -9.711 -20.937 1.00 97.38 331 VAL A C 1
ATOM 2606 O O . VAL A 1 331 ? 16.552 -9.775 -20.221 1.00 97.38 331 VAL A O 1
ATOM 2609 N N . VAL A 1 332 ? 17.884 -10.689 -21.786 1.00 97.12 332 VAL A N 1
ATOM 2610 C CA . VAL A 1 332 ? 17.074 -11.902 -21.974 1.00 97.12 332 VAL A CA 1
ATOM 2611 C C . VAL A 1 332 ? 16.973 -12.685 -20.669 1.00 97.12 332 VAL A C 1
ATOM 2613 O O . VAL A 1 332 ? 15.871 -13.045 -20.259 1.00 97.12 332 VAL A O 1
ATOM 2616 N N . VAL A 1 333 ? 18.091 -12.885 -19.967 1.00 97.44 333 VAL A N 1
ATOM 2617 C CA . VAL A 1 333 ? 18.106 -13.529 -18.646 1.00 97.44 333 VAL A CA 1
ATOM 2618 C C . VAL A 1 333 ? 17.211 -12.776 -17.664 1.00 97.44 333 VAL A C 1
ATOM 2620 O O . VAL A 1 333 ? 16.432 -13.414 -16.963 1.00 97.44 333 VAL A O 1
ATOM 2623 N N . SER A 1 334 ? 17.246 -11.441 -17.647 1.00 96.50 334 SER A N 1
ATOM 2624 C CA . SER A 1 334 ? 16.379 -10.633 -16.781 1.00 96.50 334 SER A CA 1
ATOM 2625 C C . SER A 1 334 ? 14.899 -10.924 -17.041 1.00 96.50 334 SER A C 1
ATOM 2627 O O . SER A 1 334 ? 14.169 -11.242 -16.105 1.00 96.50 334 SER A O 1
ATOM 2629 N N . TYR A 1 335 ? 14.449 -10.904 -18.300 1.00 95.75 335 TYR A N 1
ATOM 2630 C CA . TYR A 1 335 ? 13.050 -11.201 -18.635 1.00 95.75 335 TYR A CA 1
ATOM 2631 C C . TYR A 1 335 ? 12.666 -12.671 -18.428 1.00 95.75 335 TYR A C 1
ATOM 2633 O O . TYR A 1 335 ? 11.539 -12.953 -18.016 1.00 95.75 335 TYR A O 1
ATOM 2641 N N . VAL A 1 336 ? 13.589 -13.613 -18.636 1.00 96.56 336 VAL A N 1
ATOM 2642 C CA . VAL A 1 336 ? 13.371 -15.030 -18.308 1.00 96.56 336 VAL A CA 1
ATOM 2643 C C . VAL A 1 336 ? 13.192 -15.207 -16.802 1.00 96.56 336 VAL A C 1
ATOM 2645 O O . VAL A 1 336 ? 12.244 -15.869 -16.385 1.00 96.56 336 VAL A O 1
ATOM 2648 N N . LEU A 1 337 ? 14.033 -14.580 -15.973 1.00 95.94 337 LEU A N 1
ATOM 2649 C CA . LEU A 1 337 ? 13.876 -14.594 -14.515 1.00 95.94 337 LEU A CA 1
ATOM 2650 C C . LEU A 1 337 ? 12.543 -13.962 -14.096 1.00 95.94 337 LEU A C 1
ATOM 2652 O O . LEU A 1 337 ? 11.888 -14.488 -13.195 1.00 95.94 337 LEU A O 1
ATOM 2656 N N . ILE A 1 338 ? 12.096 -12.914 -14.800 1.00 94.12 338 ILE A N 1
ATOM 2657 C CA . ILE A 1 338 ? 10.764 -12.324 -14.614 1.00 94.12 338 ILE A CA 1
ATOM 2658 C C . ILE A 1 338 ? 9.643 -13.325 -14.907 1.00 94.12 338 ILE A C 1
ATOM 2660 O O . ILE A 1 338 ? 8.724 -13.494 -14.098 1.00 94.12 338 ILE A O 1
ATOM 2664 N N . GLY A 1 339 ? 9.717 -14.020 -16.040 1.00 94.31 339 GLY A N 1
ATOM 2665 C CA . GLY A 1 339 ? 8.749 -15.051 -16.410 1.00 94.31 339 GLY A CA 1
ATOM 2666 C C . GLY A 1 339 ? 8.724 -16.202 -15.404 1.00 94.31 339 GLY A C 1
ATOM 2667 O O . GLY A 1 339 ? 7.661 -16.558 -14.896 1.00 94.31 339 GLY A O 1
ATOM 2668 N N . VAL A 1 340 ? 9.897 -16.730 -15.045 1.00 95.00 340 VAL A N 1
ATOM 2669 C CA . VAL A 1 340 ? 10.047 -17.815 -14.063 1.00 95.00 340 VAL A CA 1
ATOM 2670 C C . VAL A 1 340 ? 9.499 -17.393 -12.704 1.00 95.00 340 VAL A C 1
ATOM 2672 O O . VAL A 1 340 ? 8.718 -18.132 -12.110 1.00 95.00 340 VAL A O 1
ATOM 2675 N N . GLY A 1 341 ? 9.841 -16.199 -12.219 1.00 91.38 341 GLY A N 1
ATOM 2676 C CA . GLY A 1 341 ? 9.338 -15.696 -10.943 1.00 91.38 341 GLY A CA 1
ATOM 2677 C C . GLY A 1 341 ? 7.828 -15.531 -10.933 1.00 91.38 341 GLY A C 1
ATOM 2678 O O . GLY A 1 341 ? 7.173 -15.933 -9.971 1.00 91.38 341 GLY A O 1
ATOM 2679 N N . THR A 1 342 ? 7.257 -15.049 -12.035 1.00 91.44 342 THR A N 1
ATOM 2680 C CA . THR A 1 342 ? 5.804 -14.921 -12.192 1.00 91.44 342 THR A CA 1
ATOM 2681 C C . THR A 1 342 ? 5.108 -16.284 -12.202 1.00 91.44 342 THR A C 1
ATOM 2683 O O . THR A 1 342 ? 4.057 -16.432 -11.582 1.00 91.44 342 THR A O 1
ATOM 2686 N N . VAL A 1 343 ? 5.688 -17.300 -12.846 1.00 92.62 343 VAL A N 1
ATOM 2687 C CA . VAL A 1 343 ? 5.131 -18.666 -12.875 1.00 92.62 343 VAL A CA 1
ATOM 2688 C C . VAL A 1 343 ? 5.253 -19.352 -11.511 1.00 92.62 343 VAL A C 1
ATOM 2690 O O . VAL A 1 343 ? 4.299 -19.971 -11.046 1.00 92.62 343 VAL A O 1
ATOM 2693 N N . VAL A 1 344 ? 6.407 -19.234 -10.849 1.00 90.56 344 VAL A N 1
ATOM 2694 C CA . VAL A 1 344 ? 6.708 -19.946 -9.594 1.00 90.56 344 VAL A CA 1
ATOM 2695 C C . VAL A 1 344 ? 6.039 -19.290 -8.385 1.00 90.56 344 VAL A C 1
ATOM 2697 O O . VAL A 1 344 ? 5.510 -19.985 -7.518 1.00 90.56 344 VAL A O 1
ATOM 2700 N N . HIS A 1 345 ? 6.053 -17.960 -8.308 1.00 85.19 345 HIS A N 1
ATOM 2701 C CA . HIS A 1 345 ? 5.560 -17.201 -7.152 1.00 85.19 345 HIS A CA 1
ATOM 2702 C C . HIS A 1 345 ? 4.217 -16.499 -7.417 1.00 85.19 345 HIS A C 1
ATOM 2704 O O . HIS A 1 345 ? 3.600 -15.951 -6.498 1.00 85.19 345 HIS A O 1
ATOM 2710 N N . GLY A 1 346 ? 3.709 -16.572 -8.649 1.00 86.75 346 GLY A N 1
ATOM 2711 C CA . GLY A 1 346 ? 2.407 -16.048 -9.038 1.00 86.75 346 GLY A CA 1
ATOM 2712 C C . GLY A 1 346 ? 2.372 -14.526 -9.182 1.00 86.75 346 GLY A C 1
ATOM 2713 O O . GLY A 1 346 ? 3.391 -13.836 -9.236 1.00 86.75 346 GLY A O 1
ATOM 2714 N N . ARG A 1 347 ? 1.147 -13.988 -9.215 1.00 83.94 347 ARG A N 1
ATOM 2715 C CA . ARG A 1 347 ? 0.872 -12.570 -9.506 1.00 83.94 347 ARG A CA 1
ATOM 2716 C C . ARG A 1 347 ? 1.550 -11.594 -8.543 1.00 83.94 347 ARG A C 1
ATOM 2718 O O . ARG A 1 347 ? 1.999 -10.542 -8.982 1.00 83.94 347 ARG A O 1
ATOM 2725 N N . PHE A 1 348 ? 1.661 -11.944 -7.261 1.00 79.88 348 PHE A N 1
ATOM 2726 C CA . PHE A 1 348 ? 2.319 -11.097 -6.259 1.00 79.88 348 PHE A CA 1
ATOM 2727 C C . PHE A 1 348 ? 3.751 -10.737 -6.620 1.00 79.88 348 PHE A C 1
ATOM 2729 O O . PHE A 1 348 ? 4.173 -9.612 -6.389 1.00 79.88 348 PHE A O 1
ATOM 2736 N N . TRP A 1 349 ? 4.487 -11.679 -7.204 1.00 85.25 349 TRP A N 1
ATOM 2737 C CA . TRP A 1 349 ? 5.870 -11.460 -7.601 1.00 85.25 349 TRP A CA 1
ATOM 2738 C C . TRP A 1 349 ? 5.964 -10.521 -8.813 1.00 85.25 349 TRP A C 1
ATOM 2740 O O . TRP A 1 349 ? 6.868 -9.705 -8.901 1.00 85.25 349 TRP A O 1
ATOM 2750 N N . ALA A 1 350 ? 4.987 -10.551 -9.718 1.00 87.12 350 ALA A N 1
ATOM 2751 C CA . ALA A 1 350 ? 4.957 -9.659 -10.876 1.00 87.12 350 ALA A CA 1
ATOM 2752 C C . ALA A 1 350 ? 4.546 -8.211 -10.537 1.00 87.12 350 ALA A C 1
ATOM 2754 O O . ALA A 1 350 ? 4.919 -7.282 -11.254 1.00 87.12 350 ALA A O 1
ATOM 2755 N N . MET A 1 351 ? 3.775 -8.004 -9.464 1.00 85.06 351 MET A N 1
ATOM 2756 C CA . MET A 1 351 ? 3.183 -6.704 -9.115 1.00 85.06 351 MET A CA 1
ATOM 2757 C C . MET A 1 351 ? 4.208 -5.558 -8.986 1.00 85.06 351 MET A C 1
ATOM 2759 O O . MET A 1 351 ? 4.021 -4.537 -9.652 1.00 85.06 351 MET A O 1
ATOM 2763 N N . PRO A 1 352 ? 5.311 -5.683 -8.215 1.00 84.69 352 PRO A N 1
ATOM 2764 C CA . PRO A 1 352 ? 6.275 -4.589 -8.060 1.00 84.69 352 PRO A CA 1
ATOM 2765 C C . PRO A 1 352 ? 7.081 -4.294 -9.328 1.00 84.69 352 PRO A C 1
ATOM 2767 O O . PRO A 1 352 ? 7.659 -3.216 -9.443 1.00 84.69 352 PRO A O 1
ATOM 2770 N N . LEU A 1 353 ? 7.125 -5.243 -10.268 1.00 86.75 353 LEU A N 1
ATOM 2771 C CA . LEU A 1 353 ? 7.852 -5.114 -11.530 1.00 86.75 353 LEU A CA 1
ATOM 2772 C C . LEU A 1 353 ? 7.074 -4.333 -12.589 1.00 86.75 353 LEU A C 1
ATOM 2774 O O . LEU A 1 353 ? 7.659 -3.994 -13.614 1.00 86.75 353 LEU A O 1
ATOM 2778 N N . MET A 1 354 ? 5.788 -4.044 -12.354 1.00 84.75 354 MET A N 1
ATOM 2779 C CA . MET A 1 354 ? 4.963 -3.192 -13.217 1.00 84.75 354 MET A CA 1
ATOM 2780 C C . MET A 1 354 ? 4.994 -3.619 -14.689 1.00 84.75 354 MET A C 1
ATOM 2782 O O . MET A 1 354 ? 5.239 -2.810 -15.575 1.00 84.75 354 MET A O 1
ATOM 2786 N N . LEU A 1 355 ? 4.734 -4.901 -14.965 1.00 83.75 355 LEU A N 1
ATOM 2787 C CA . LEU A 1 355 ? 4.912 -5.506 -16.296 1.00 83.75 355 LEU A CA 1
ATOM 2788 C C . LEU A 1 355 ? 4.057 -4.897 -17.428 1.00 83.75 355 LEU A C 1
ATOM 2790 O O . LEU A 1 355 ? 4.271 -5.226 -18.592 1.00 83.75 355 LEU A O 1
ATOM 2794 N N . ARG A 1 356 ? 3.136 -3.972 -17.128 1.00 82.06 356 ARG A N 1
ATOM 2795 C CA . ARG A 1 356 ? 2.486 -3.137 -18.150 1.00 82.06 356 ARG A CA 1
ATOM 2796 C C . ARG A 1 356 ? 3.456 -2.152 -18.805 1.00 82.06 356 ARG A C 1
ATOM 2798 O O . ARG A 1 356 ? 3.343 -1.921 -20.000 1.00 82.06 356 ARG A O 1
ATOM 2805 N N . LEU A 1 357 ? 4.436 -1.634 -18.061 1.00 85.38 357 LEU A N 1
ATOM 2806 C CA . LEU A 1 357 ? 5.470 -0.730 -18.575 1.00 85.38 357 LEU A CA 1
ATOM 2807 C C . LEU A 1 357 ? 6.263 -1.321 -19.746 1.00 85.38 357 LEU A C 1
ATOM 2809 O O . LEU A 1 357 ? 6.296 -0.674 -20.786 1.00 85.38 357 LEU A O 1
ATOM 2813 N N . PRO A 1 358 ? 6.878 -2.517 -19.648 1.00 87.94 358 PRO A N 1
ATOM 2814 C CA . PRO A 1 358 ? 7.625 -3.085 -20.768 1.00 87.94 358 PRO A CA 1
ATOM 2815 C C . PRO A 1 358 ? 6.731 -3.424 -21.969 1.00 87.94 358 PRO A C 1
ATOM 2817 O O . PRO A 1 358 ? 7.141 -3.201 -23.105 1.00 87.94 358 PRO A O 1
ATOM 2820 N N . ALA A 1 359 ? 5.500 -3.898 -21.745 1.00 87.56 359 ALA A N 1
ATOM 2821 C CA . ALA A 1 359 ? 4.552 -4.147 -22.834 1.00 87.56 359 ALA A CA 1
ATOM 2822 C C . ALA A 1 359 ? 4.188 -2.850 -23.579 1.00 87.56 359 ALA A C 1
ATOM 2824 O O . ALA A 1 359 ? 4.170 -2.812 -24.806 1.00 87.56 359 ALA A O 1
ATOM 2825 N N . ALA A 1 360 ? 3.956 -1.769 -22.837 1.00 87.25 360 ALA A N 1
ATOM 2826 C CA . ALA A 1 360 ? 3.661 -0.455 -23.387 1.00 87.25 360 ALA A CA 1
ATOM 2827 C C . ALA A 1 360 ? 4.897 0.193 -24.046 1.00 87.25 360 ALA A C 1
ATOM 2829 O O . ALA A 1 360 ? 4.795 0.821 -25.097 1.00 87.25 360 ALA A O 1
ATOM 2830 N N . ALA A 1 361 ? 6.088 -0.024 -23.486 1.00 90.62 361 ALA A N 1
ATOM 2831 C CA . ALA A 1 361 ? 7.357 0.404 -24.069 1.00 90.62 361 ALA A CA 1
ATOM 2832 C C . ALA A 1 361 ? 7.611 -0.248 -25.436 1.00 90.62 361 ALA A C 1
ATOM 2834 O O . ALA A 1 361 ? 8.095 0.420 -26.349 1.00 90.62 361 ALA A O 1
ATOM 2835 N N . ALA A 1 362 ? 7.217 -1.513 -25.616 1.00 92.38 362 ALA A N 1
ATOM 2836 C CA . ALA A 1 362 ? 7.298 -2.188 -26.909 1.00 92.38 362 ALA A CA 1
ATOM 2837 C C . ALA A 1 362 ? 6.429 -1.509 -27.985 1.00 92.38 362 ALA A C 1
ATOM 2839 O O . ALA A 1 362 ? 6.814 -1.491 -29.150 1.00 92.38 362 ALA A O 1
ATOM 2840 N N . VAL A 1 363 ? 5.306 -0.878 -27.616 1.00 90.88 363 VAL A N 1
ATOM 2841 C CA . VAL A 1 363 ? 4.518 -0.053 -28.553 1.00 90.88 363 VAL A CA 1
ATOM 2842 C C . VAL A 1 363 ? 5.333 1.150 -29.027 1.00 90.88 363 VAL A C 1
ATOM 2844 O O . VAL A 1 363 ? 5.336 1.459 -30.215 1.00 90.88 363 VAL A O 1
ATOM 2847 N N . GLY A 1 364 ? 6.084 1.793 -28.128 1.00 91.12 364 GLY A N 1
ATOM 2848 C CA . GLY A 1 364 ? 7.013 2.860 -28.505 1.00 91.12 364 GLY A CA 1
ATOM 2849 C C . GLY A 1 364 ? 8.089 2.384 -29.478 1.00 91.12 364 GLY A C 1
ATOM 2850 O O . GLY A 1 364 ? 8.362 3.065 -30.463 1.00 91.12 364 GLY A O 1
ATOM 2851 N N . LEU A 1 365 ? 8.639 1.189 -29.255 1.00 92.62 365 LEU A N 1
ATOM 2852 C CA . LEU A 1 365 ? 9.579 0.571 -30.188 1.00 92.62 365 LEU A CA 1
ATOM 2853 C C . LEU A 1 365 ? 8.945 0.341 -31.569 1.00 92.62 365 LEU A C 1
ATOM 2855 O O . LEU A 1 365 ? 9.569 0.662 -32.573 1.00 92.62 365 LEU A O 1
ATOM 2859 N N . ILE A 1 366 ? 7.707 -0.160 -31.6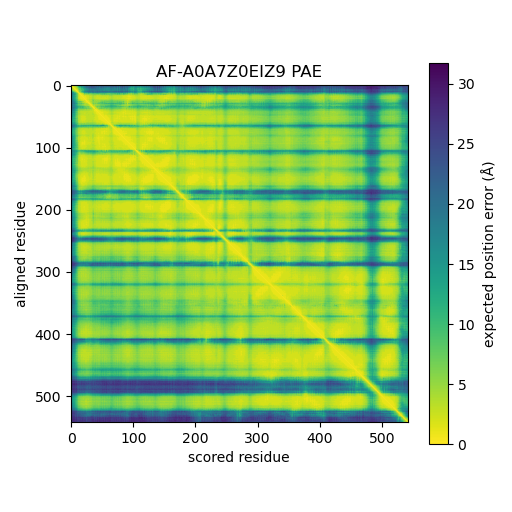33 1.00 90.50 366 ILE A N 1
ATOM 2860 C CA . ILE A 1 366 ? 6.986 -0.350 -32.904 1.00 90.50 366 ILE A CA 1
ATOM 2861 C C . ILE A 1 366 ? 6.832 0.983 -33.640 1.00 90.50 366 ILE A C 1
ATOM 2863 O O . ILE A 1 366 ? 7.076 1.045 -34.841 1.00 90.50 366 ILE A O 1
ATOM 2867 N N . VAL A 1 367 ? 6.478 2.057 -32.926 1.00 89.38 367 VAL A N 1
ATOM 2868 C CA . VAL A 1 367 ? 6.371 3.396 -33.522 1.00 89.38 367 VAL A CA 1
ATOM 2869 C C . VAL A 1 367 ? 7.715 3.855 -34.087 1.00 89.38 367 VAL A C 1
ATOM 2871 O O . VAL A 1 367 ? 7.731 4.375 -35.194 1.00 89.38 367 VAL A O 1
ATOM 2874 N N . LEU A 1 368 ? 8.831 3.636 -33.380 1.00 89.44 368 LEU A N 1
ATOM 2875 C CA . LEU A 1 368 ? 10.168 3.978 -33.889 1.00 89.44 368 LEU A CA 1
ATOM 2876 C C . LEU A 1 368 ? 10.553 3.171 -35.124 1.00 89.44 368 LEU A C 1
ATOM 2878 O O . LEU A 1 368 ? 11.104 3.733 -36.061 1.00 89.44 368 LEU A O 1
ATOM 2882 N N . VAL A 1 369 ? 10.280 1.866 -35.131 1.00 87.12 369 VAL A N 1
ATOM 2883 C CA . VAL A 1 369 ? 10.563 1.003 -36.289 1.00 87.12 369 VAL A CA 1
ATOM 2884 C C . VAL A 1 369 ? 9.689 1.391 -37.487 1.00 87.12 369 VAL A C 1
ATOM 2886 O O . VAL A 1 369 ? 10.112 1.226 -38.622 1.00 87.12 369 VAL A O 1
ATOM 2889 N N . ALA A 1 370 ? 8.498 1.944 -37.244 1.00 87.81 370 ALA A N 1
ATOM 2890 C CA . ALA A 1 370 ? 7.604 2.448 -38.284 1.00 87.81 370 ALA A CA 1
ATOM 2891 C C . ALA A 1 370 ? 7.940 3.870 -38.779 1.00 87.81 370 ALA A C 1
ATOM 2893 O O . ALA A 1 370 ? 7.335 4.322 -39.753 1.00 87.81 370 ALA A O 1
ATOM 2894 N N . LEU A 1 371 ? 8.855 4.599 -38.122 1.00 86.31 371 LEU A N 1
ATOM 2895 C CA . LEU A 1 371 ? 9.403 5.841 -38.680 1.00 86.31 371 LEU A CA 1
ATOM 2896 C C . LEU A 1 371 ? 10.241 5.529 -39.929 1.00 86.31 371 LEU A C 1
ATOM 2898 O O . LEU A 1 371 ? 10.462 4.372 -40.271 1.00 86.31 371 LEU A O 1
ATOM 2902 N N . HIS A 1 372 ? 10.712 6.576 -40.614 1.00 82.69 372 HIS A N 1
ATOM 2903 C CA . HIS A 1 372 ? 11.591 6.421 -41.775 1.00 82.69 372 HIS A CA 1
ATOM 2904 C C . HIS A 1 372 ? 12.724 5.418 -41.471 1.00 82.69 372 HIS A C 1
ATOM 2906 O O . HIS A 1 372 ? 13.354 5.585 -40.421 1.00 82.69 372 HIS A O 1
ATOM 2912 N N . PRO A 1 373 ? 13.001 4.427 -42.346 1.00 77.88 373 PRO A N 1
ATOM 2913 C CA . PRO A 1 373 ? 13.937 3.328 -42.075 1.00 77.88 373 PRO A CA 1
ATOM 2914 C C . PRO A 1 373 ? 15.290 3.782 -41.518 1.00 77.88 373 PRO A C 1
ATOM 2916 O O . PRO A 1 373 ? 15.832 3.137 -40.625 1.00 77.88 373 PRO A O 1
ATOM 2919 N N . ASP A 1 374 ? 15.764 4.951 -41.956 1.00 83.81 374 ASP A N 1
ATOM 2920 C CA . ASP A 1 374 ? 17.089 5.487 -41.615 1.00 83.81 374 ASP A CA 1
ATOM 2921 C C . ASP A 1 374 ? 17.081 6.569 -40.527 1.00 83.81 374 ASP A C 1
ATOM 2923 O O . ASP A 1 374 ? 18.053 7.316 -40.383 1.00 83.81 374 ASP A O 1
ATOM 2927 N N . TRP A 1 375 ? 16.005 6.704 -39.738 1.00 89.62 375 TRP A N 1
ATOM 2928 C CA . TRP A 1 375 ? 15.959 7.721 -38.676 1.00 89.62 375 TRP A CA 1
ATOM 2929 C C . TRP A 1 375 ? 17.196 7.634 -37.772 1.00 89.62 375 TRP A C 1
ATOM 2931 O O . TRP A 1 375 ? 17.787 8.661 -37.444 1.00 89.62 375 TRP A O 1
ATOM 2941 N N . TRP A 1 376 ? 17.631 6.412 -37.447 1.00 91.81 376 TRP A N 1
ATOM 2942 C CA . TRP A 1 376 ? 18.771 6.109 -36.583 1.00 91.81 376 TRP A CA 1
ATOM 2943 C C . TRP A 1 376 ? 20.120 6.538 -37.174 1.00 91.81 376 TRP A C 1
ATOM 2945 O O . TRP A 1 376 ? 21.025 6.845 -36.399 1.00 91.81 376 TRP A O 1
ATOM 2955 N N . ALA A 1 377 ? 20.258 6.618 -38.503 1.00 90.19 377 ALA A N 1
ATOM 2956 C CA . ALA A 1 377 ? 21.490 7.058 -39.163 1.00 90.19 377 ALA A CA 1
ATOM 2957 C C . ALA A 1 377 ? 21.751 8.555 -38.925 1.00 90.19 377 ALA A C 1
ATOM 2959 O O . ALA A 1 377 ? 22.891 8.993 -38.792 1.00 90.19 377 ALA A O 1
ATOM 2960 N N . SER A 1 378 ? 20.680 9.342 -38.788 1.00 88.50 378 SER A N 1
ATOM 2961 C CA . SER A 1 378 ? 20.756 10.793 -38.577 1.00 88.50 378 SER A CA 1
ATOM 2962 C C . SER A 1 378 ? 20.898 11.221 -37.107 1.00 88.50 378 SER A C 1
ATOM 2964 O O . SER A 1 378 ? 21.186 12.388 -36.818 1.00 88.50 378 SER A O 1
ATOM 2966 N N . VAL A 1 379 ? 20.696 10.305 -36.151 1.00 91.81 379 VAL A N 1
ATOM 2967 C CA . VAL A 1 379 ? 20.707 10.638 -34.719 1.00 91.81 379 VAL A CA 1
ATOM 2968 C C . VAL A 1 379 ? 22.141 10.769 -34.209 1.00 91.81 379 VAL A C 1
ATOM 2970 O O . VAL A 1 379 ? 22.896 9.805 -34.121 1.00 91.81 379 VAL A O 1
ATOM 2973 N N . THR A 1 380 ? 22.492 11.978 -33.775 1.00 93.75 380 THR A N 1
ATOM 2974 C CA . THR A 1 380 ? 23.786 12.293 -33.157 1.00 93.75 380 THR A CA 1
ATOM 2975 C C . THR A 1 380 ? 23.609 12.817 -31.733 1.00 93.75 380 THR A C 1
ATOM 2977 O O . THR A 1 380 ? 22.556 13.354 -31.370 1.00 93.75 380 THR A O 1
ATOM 2980 N N . ILE A 1 381 ? 24.652 12.681 -30.902 1.00 95.38 381 ILE A N 1
ATOM 2981 C CA . ILE A 1 381 ? 24.684 13.298 -29.569 1.00 95.38 381 ILE A CA 1
ATOM 2982 C C . ILE A 1 381 ? 24.770 14.811 -29.754 1.00 95.38 381 ILE A C 1
ATOM 2984 O O . ILE A 1 381 ? 25.834 15.384 -29.970 1.00 95.38 381 ILE A O 1
ATOM 2988 N N . SER A 1 382 ? 23.615 15.451 -29.680 1.00 95.00 382 SER A N 1
ATOM 2989 C CA . SER A 1 382 ? 23.450 16.883 -29.867 1.00 95.00 382 SER A CA 1
ATOM 2990 C C . SER A 1 382 ? 22.572 17.456 -28.760 1.00 95.00 382 SER A C 1
ATOM 2992 O O . SER A 1 382 ? 21.856 16.736 -28.057 1.00 95.00 382 SER A O 1
ATOM 2994 N N . TRP A 1 383 ? 22.573 18.782 -28.631 1.00 96.00 383 TRP A N 1
ATOM 2995 C CA . TRP A 1 383 ? 21.627 19.472 -27.752 1.00 96.00 383 TRP A CA 1
ATOM 2996 C C . TRP A 1 383 ? 20.168 19.174 -28.111 1.00 96.00 383 TRP A C 1
ATOM 2998 O O . TRP A 1 383 ? 19.326 19.169 -27.220 1.00 96.00 383 TRP A O 1
ATOM 3008 N N . GLN A 1 384 ? 19.872 18.880 -29.382 1.00 95.50 384 GLN A N 1
ATOM 3009 C CA . GLN A 1 384 ? 18.529 18.509 -29.829 1.00 95.50 384 GLN A CA 1
ATOM 3010 C C . GLN A 1 384 ? 18.113 17.142 -29.282 1.00 95.50 384 GLN A C 1
ATOM 3012 O O . GLN A 1 384 ? 17.008 17.017 -28.762 1.00 95.50 384 GLN A O 1
ATOM 3017 N N . LEU A 1 385 ? 19.002 16.142 -29.321 1.00 94.81 385 LEU A N 1
ATOM 3018 C CA . LEU A 1 385 ? 18.729 14.830 -28.729 1.00 94.81 385 LEU A CA 1
ATOM 3019 C C . LEU A 1 385 ? 18.564 14.924 -27.208 1.00 94.81 385 LEU A C 1
ATOM 3021 O O . LEU A 1 385 ? 17.643 14.330 -26.651 1.00 94.81 385 LEU A O 1
ATOM 3025 N N . LEU A 1 386 ? 19.428 15.685 -26.530 1.00 95.75 386 LEU A N 1
ATOM 3026 C CA . LEU A 1 386 ? 19.305 15.879 -25.085 1.00 95.75 386 LEU A CA 1
ATOM 3027 C C . LEU A 1 386 ? 18.000 16.603 -24.731 1.00 95.75 386 LEU A C 1
ATOM 3029 O O . LEU A 1 386 ? 17.320 16.204 -23.788 1.00 95.75 386 LEU A O 1
ATOM 3033 N N . ALA A 1 387 ? 17.626 17.630 -25.498 1.00 96.56 387 ALA A N 1
ATOM 3034 C CA . ALA A 1 387 ? 16.351 18.316 -25.339 1.00 96.56 387 ALA A CA 1
ATOM 3035 C C . ALA A 1 387 ? 15.176 17.356 -25.562 1.00 96.56 387 ALA A C 1
ATOM 3037 O O . ALA A 1 387 ? 14.301 17.293 -24.708 1.00 96.56 387 ALA A O 1
ATOM 3038 N N . LEU A 1 388 ? 15.193 16.547 -26.629 1.00 94.62 388 LEU A N 1
ATOM 3039 C CA . LEU A 1 388 ? 14.181 15.519 -26.893 1.00 94.62 388 LEU A CA 1
ATOM 3040 C C . LEU A 1 388 ? 14.051 14.550 -25.712 1.00 94.62 388 LEU A C 1
ATOM 3042 O O . LEU A 1 388 ? 12.947 14.329 -25.216 1.00 94.62 388 LEU A O 1
ATOM 3046 N N . PHE A 1 389 ? 15.172 14.008 -25.232 1.00 95.94 389 PHE A N 1
ATOM 3047 C CA . PHE A 1 389 ? 15.203 13.095 -24.093 1.00 95.94 389 PHE A CA 1
ATOM 3048 C C . PHE A 1 389 ? 14.594 13.743 -22.844 1.00 95.94 389 PHE A C 1
ATOM 3050 O O . PHE A 1 389 ? 13.677 13.188 -22.239 1.00 95.94 389 PHE A O 1
ATOM 3057 N N . LEU A 1 390 ? 15.059 14.942 -22.479 1.00 97.00 390 LEU A N 1
ATOM 3058 C CA . LEU A 1 390 ? 14.564 15.676 -21.314 1.00 97.00 390 LEU A CA 1
ATOM 3059 C C . LEU A 1 390 ? 13.085 16.045 -21.452 1.00 97.00 390 LEU A C 1
ATOM 3061 O O . LEU A 1 390 ? 12.353 15.968 -20.468 1.00 97.00 390 LEU A O 1
ATOM 3065 N N . THR A 1 391 ? 12.627 16.407 -22.649 1.00 97.06 391 THR A N 1
ATOM 3066 C CA . THR A 1 391 ? 11.220 16.713 -22.917 1.00 97.06 391 THR A CA 1
ATOM 3067 C C . THR A 1 391 ? 10.351 15.471 -22.766 1.00 97.06 391 THR A C 1
ATOM 3069 O O . THR A 1 391 ? 9.346 15.536 -22.067 1.00 97.06 391 THR A O 1
ATOM 3072 N N . LEU A 1 392 ? 10.727 14.335 -23.356 1.00 96.31 392 LEU A N 1
ATOM 3073 C CA . LEU A 1 392 ? 9.928 13.107 -23.300 1.00 96.31 392 LEU A CA 1
ATOM 3074 C C . LEU A 1 392 ? 9.910 12.489 -21.899 1.00 96.31 392 LEU A C 1
ATOM 3076 O O . LEU A 1 392 ? 8.839 12.167 -21.379 1.00 96.31 392 LEU A O 1
ATOM 3080 N N . VAL A 1 393 ? 11.072 12.373 -21.254 1.00 96.31 393 VAL A N 1
ATOM 3081 C CA . VAL A 1 393 ? 11.175 11.869 -19.875 1.00 96.31 393 VAL A CA 1
ATOM 3082 C C . VAL A 1 393 ? 10.514 12.845 -18.903 1.00 96.31 393 VAL A C 1
ATOM 3084 O O . VAL A 1 393 ? 9.772 12.422 -18.020 1.00 96.31 393 VAL A O 1
ATOM 3087 N N . GLY A 1 394 ? 10.727 14.150 -19.082 1.00 97.00 394 GLY A N 1
ATOM 3088 C CA . GLY A 1 394 ? 10.124 15.197 -18.261 1.00 97.00 394 GLY A CA 1
ATOM 3089 C C . GLY A 1 394 ? 8.604 15.256 -18.393 1.00 97.00 394 GLY A C 1
ATOM 3090 O O . GLY A 1 394 ? 7.919 15.366 -17.379 1.00 97.00 394 GLY A O 1
ATOM 3091 N N . ALA A 1 395 ? 8.063 15.120 -19.606 1.00 96.06 395 ALA A N 1
ATOM 3092 C CA . ALA A 1 395 ? 6.622 15.045 -19.840 1.00 96.06 395 ALA A CA 1
ATOM 3093 C C . ALA A 1 395 ? 6.021 13.770 -19.231 1.00 96.06 395 ALA A C 1
ATOM 3095 O O . ALA A 1 395 ? 4.993 13.847 -18.561 1.00 96.06 395 ALA A O 1
ATOM 3096 N N . SER A 1 396 ? 6.698 12.627 -19.381 1.00 95.19 396 SER A N 1
ATOM 3097 C CA . SER A 1 396 ? 6.297 11.353 -18.769 1.00 95.19 396 SER A CA 1
ATOM 3098 C C . SER A 1 396 ? 6.268 11.442 -17.241 1.00 95.19 396 SER A C 1
ATOM 3100 O O . SER A 1 396 ? 5.278 11.084 -16.608 1.00 95.19 396 SER A O 1
ATOM 3102 N N . PHE A 1 397 ? 7.330 11.982 -16.636 1.00 96.06 397 PHE A N 1
ATOM 3103 C CA . PHE A 1 397 ? 7.401 12.223 -15.196 1.00 96.06 397 PHE A CA 1
ATOM 3104 C C . PHE A 1 397 ? 6.327 13.216 -14.742 1.00 96.06 397 PHE A C 1
ATOM 3106 O O . PHE A 1 397 ? 5.642 12.965 -13.756 1.00 96.06 397 PHE A O 1
ATOM 3113 N N . GLY A 1 398 ? 6.147 14.323 -15.466 1.00 95.12 398 GLY A N 1
ATOM 3114 C CA . GLY A 1 398 ? 5.129 15.330 -15.177 1.00 95.12 398 GLY A CA 1
ATOM 3115 C C . GLY A 1 398 ? 3.720 14.742 -15.178 1.00 95.12 398 GLY A C 1
ATOM 3116 O O . GLY A 1 398 ? 2.966 14.976 -14.234 1.00 95.12 398 GLY A O 1
ATOM 3117 N N . TYR A 1 399 ? 3.397 13.916 -16.175 1.00 93.06 399 TYR A N 1
ATOM 3118 C CA . TYR A 1 399 ? 2.141 13.172 -16.222 1.00 93.06 399 TYR A CA 1
ATOM 3119 C C . TYR A 1 399 ? 1.999 12.229 -15.021 1.00 93.06 399 TYR A C 1
ATOM 3121 O O . TYR A 1 399 ? 0.997 12.297 -14.318 1.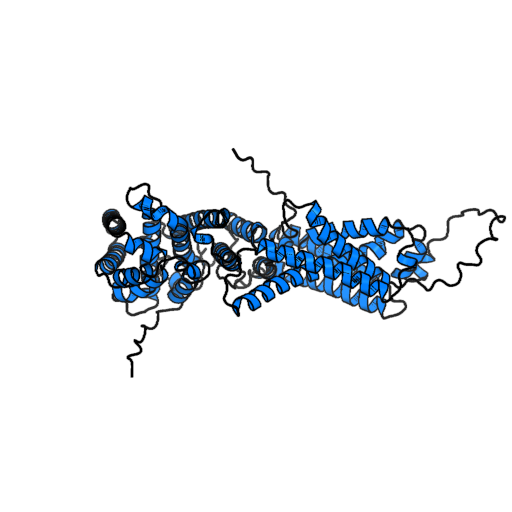00 93.06 399 TYR A O 1
ATOM 3129 N N . LEU A 1 400 ? 3.024 11.433 -14.697 1.00 92.12 400 LEU A N 1
ATOM 3130 C CA . LEU A 1 400 ? 2.994 10.557 -13.520 1.00 92.12 400 LEU A CA 1
ATOM 3131 C C . LEU A 1 400 ? 2.855 11.346 -12.208 1.00 92.12 400 LEU A C 1
ATOM 3133 O O . LEU A 1 400 ? 2.219 10.873 -11.277 1.00 92.12 400 LEU A O 1
ATOM 3137 N N . VAL A 1 401 ? 3.396 12.559 -12.097 1.00 92.44 401 VAL A N 1
ATOM 3138 C CA . VAL A 1 401 ? 3.168 13.419 -10.923 1.00 92.44 401 VAL A CA 1
ATOM 3139 C C . VAL A 1 401 ? 1.712 13.874 -10.849 1.00 92.44 401 VAL A C 1
ATOM 3141 O O . VAL A 1 401 ? 1.144 13.887 -9.754 1.00 92.44 401 VAL A O 1
ATOM 3144 N N . VAL A 1 402 ? 1.108 14.242 -11.982 1.00 89.81 402 VAL A N 1
ATOM 3145 C CA . VAL A 1 402 ? -0.322 14.577 -12.055 1.00 89.81 402 VAL A CA 1
ATOM 3146 C C . VAL A 1 402 ? -1.164 13.369 -11.658 1.00 89.81 402 VAL A C 1
ATOM 3148 O O . VAL A 1 402 ? -2.027 13.507 -10.798 1.00 89.81 402 VAL A O 1
ATOM 3151 N N . GLU A 1 403 ? -0.852 12.186 -12.179 1.00 87.81 403 GLU A N 1
ATOM 3152 C CA . GLU A 1 403 ? -1.582 10.953 -11.884 1.00 87.81 403 GLU A CA 1
ATOM 3153 C C . GLU A 1 403 ? -1.439 10.542 -10.418 1.00 87.81 403 GLU A C 1
ATOM 3155 O O . GLU A 1 403 ? -2.421 10.328 -9.709 1.00 87.81 403 GLU A O 1
ATOM 3160 N N . ALA A 1 404 ? -0.207 10.558 -9.904 1.00 87.56 404 ALA A N 1
ATOM 3161 C CA . ALA A 1 404 ? 0.065 10.326 -8.495 1.00 87.56 404 ALA A CA 1
ATOM 3162 C C . ALA A 1 404 ? -0.720 11.318 -7.633 1.00 87.56 404 ALA A C 1
ATOM 3164 O O . ALA A 1 404 ? -1.275 10.943 -6.607 1.00 87.56 404 ALA A O 1
ATOM 3165 N N . ARG A 1 405 ? -0.797 12.590 -8.030 1.00 86.44 405 ARG A N 1
ATOM 3166 C CA . ARG A 1 405 ? -1.572 13.591 -7.301 1.00 86.44 405 ARG A CA 1
ATOM 3167 C C . ARG A 1 405 ? -3.076 13.348 -7.400 1.00 86.44 405 ARG A C 1
ATOM 3169 O O . ARG A 1 405 ? -3.729 13.527 -6.382 1.00 86.44 405 ARG A O 1
ATOM 3176 N N . ASN A 1 406 ? -3.607 12.951 -8.553 1.00 83.69 406 ASN A N 1
ATOM 3177 C CA . ASN A 1 406 ? -5.032 12.681 -8.771 1.00 83.69 406 ASN A CA 1
ATOM 3178 C C . ASN A 1 406 ? -5.492 11.434 -8.006 1.00 83.69 406 ASN A C 1
ATOM 3180 O O . ASN A 1 406 ? -6.487 11.466 -7.292 1.00 83.69 406 ASN A O 1
ATOM 3184 N N . HIS A 1 407 ? -4.713 10.356 -8.014 1.00 78.44 407 HIS A N 1
ATOM 3185 C CA . HIS A 1 407 ? -5.002 9.186 -7.179 1.00 78.44 407 HIS A CA 1
ATOM 3186 C C . HIS A 1 407 ? -4.791 9.433 -5.678 1.00 78.44 407 HIS A C 1
ATOM 3188 O O . HIS A 1 407 ? -5.332 8.702 -4.842 1.00 78.44 407 HIS A O 1
ATOM 3194 N N . ASN A 1 408 ? -4.038 10.480 -5.330 1.00 73.12 408 ASN A N 1
ATOM 3195 C CA . ASN A 1 408 ? -3.883 10.990 -3.971 1.00 73.12 408 ASN A CA 1
ATOM 3196 C C . ASN A 1 408 ? -4.661 12.311 -3.747 1.00 73.12 408 ASN A C 1
ATOM 3198 O O . ASN A 1 408 ? -4.324 13.057 -2.825 1.00 73.12 408 ASN A O 1
ATOM 3202 N N . SER A 1 409 ? -5.702 12.633 -4.534 1.00 51.59 409 SER A N 1
ATOM 3203 C CA . SER A 1 409 ? -6.368 13.951 -4.501 1.00 51.59 409 SER A CA 1
ATOM 3204 C C . SER A 1 409 ? -7.476 14.090 -3.454 1.00 51.59 409 SER A C 1
ATOM 3206 O O . SER A 1 409 ? -8.518 14.691 -3.709 1.00 51.59 409 SER A O 1
ATOM 3208 N N . GLY A 1 410 ? -7.237 13.596 -2.245 1.00 52.44 410 GLY A N 1
ATOM 3209 C CA . GLY A 1 410 ? -7.964 14.036 -1.058 1.00 52.44 410 GLY A CA 1
ATOM 3210 C C . GLY A 1 410 ? -7.150 15.146 -0.401 1.00 52.44 410 GLY A C 1
ATOM 3211 O O . GLY A 1 410 ? -6.153 14.877 0.256 1.00 52.44 410 GLY A O 1
ATOM 3212 N N . GLN A 1 411 ? -7.517 16.390 -0.708 1.00 56.94 411 GLN A N 1
ATOM 3213 C CA . GLN A 1 411 ? -7.189 17.634 -0.004 1.00 56.94 411 GLN A CA 1
ATOM 3214 C C . GLN A 1 411 ? -5.983 17.572 0.961 1.00 56.94 411 GLN A C 1
ATOM 3216 O O . GLN A 1 411 ? -6.093 17.098 2.088 1.00 56.94 411 GLN A O 1
ATOM 3221 N N . PHE A 1 412 ? -4.849 18.175 0.578 1.00 63.56 412 PHE A N 1
ATOM 3222 C CA . PHE A 1 412 ? -3.794 18.533 1.535 1.00 63.56 412 PHE A CA 1
ATOM 3223 C C . PHE A 1 412 ? -4.296 19.658 2.466 1.00 63.56 412 PHE A C 1
ATOM 3225 O O . PHE A 1 412 ? -3.859 20.811 2.372 1.00 63.56 412 PHE A O 1
ATOM 3232 N N . GLN A 1 413 ? -5.249 19.353 3.350 1.00 60.97 413 GLN A N 1
ATOM 3233 C CA . GLN A 1 413 ? -5.703 20.266 4.407 1.00 60.97 413 GLN A CA 1
ATOM 3234 C C . GLN A 1 413 ? -4.605 20.525 5.449 1.00 60.97 413 GLN A C 1
ATOM 3236 O O . GLN A 1 413 ? -4.671 21.491 6.201 1.00 60.97 413 GLN A O 1
ATOM 3241 N N . ALA A 1 414 ? -3.556 19.707 5.408 1.00 60.81 414 ALA A N 1
ATOM 3242 C CA . ALA A 1 414 ? -2.366 19.750 6.231 1.00 60.81 414 ALA A CA 1
ATOM 3243 C C . ALA A 1 414 ? -1.785 21.169 6.406 1.00 60.81 414 ALA A C 1
ATOM 3245 O O . ALA A 1 414 ? -1.714 21.970 5.455 1.00 60.81 414 ALA A O 1
ATOM 3246 N N . ALA A 1 415 ? -1.319 21.458 7.625 1.00 68.56 415 ALA A N 1
ATOM 3247 C CA . ALA A 1 415 ? -0.614 22.691 7.962 1.00 68.56 415 ALA A CA 1
ATOM 3248 C C . ALA A 1 415 ? 0.602 22.885 7.034 1.00 68.56 415 ALA A C 1
ATOM 3250 O O . ALA A 1 415 ? 1.137 21.925 6.475 1.00 68.56 415 ALA A O 1
ATOM 3251 N N . LYS A 1 416 ? 1.083 24.128 6.857 1.00 74.56 416 LYS A N 1
ATOM 3252 C CA . LYS A 1 416 ? 2.140 24.471 5.873 1.00 74.56 416 LYS A CA 1
ATOM 3253 C C . LYS A 1 416 ? 3.357 23.517 5.876 1.00 74.56 416 LYS A C 1
ATOM 3255 O O . LYS A 1 416 ? 3.951 23.316 4.820 1.00 74.56 416 LYS A O 1
ATOM 3260 N N . GLY A 1 417 ? 3.720 22.930 7.022 1.00 78.06 417 GLY A N 1
ATOM 3261 C CA . GLY A 1 417 ? 4.826 21.971 7.144 1.00 78.06 417 GLY A CA 1
ATOM 3262 C C . GLY A 1 417 ? 4.550 20.571 6.576 1.00 78.06 417 GLY A C 1
ATOM 3263 O O . GLY A 1 417 ? 5.437 19.973 5.966 1.00 78.06 417 GLY A O 1
ATOM 3264 N N . GLU A 1 418 ? 3.331 20.058 6.720 1.00 79.31 418 GLU A N 1
ATOM 3265 C CA . GLU A 1 418 ? 2.949 18.710 6.272 1.00 79.31 418 GLU A CA 1
ATOM 3266 C C . GLU A 1 418 ? 2.821 18.641 4.748 1.00 79.31 418 GLU A C 1
ATOM 3268 O O . GLU A 1 418 ? 3.328 17.706 4.128 1.00 79.31 418 GLU A O 1
ATOM 3273 N N . ARG A 1 419 ? 2.322 19.715 4.119 1.00 82.00 419 ARG A N 1
ATOM 3274 C CA . ARG A 1 419 ? 2.222 19.827 2.651 1.00 82.00 419 ARG A CA 1
ATOM 3275 C C . ARG A 1 419 ? 3.544 19.565 1.932 1.00 82.00 419 ARG A C 1
ATOM 3277 O O . ARG A 1 419 ? 3.558 18.953 0.868 1.00 82.00 419 ARG A O 1
ATOM 3284 N N . ARG A 1 420 ? 4.668 20.030 2.494 1.00 87.00 420 ARG A N 1
ATOM 3285 C CA . ARG A 1 420 ? 5.994 19.831 1.885 1.00 87.00 420 ARG A CA 1
ATOM 3286 C C . ARG A 1 420 ? 6.427 18.367 1.947 1.00 87.00 420 ARG A C 1
ATOM 3288 O O . ARG A 1 420 ? 7.016 17.875 0.987 1.00 87.00 420 ARG A O 1
ATOM 3295 N N . ARG A 1 421 ? 6.146 17.681 3.060 1.00 86.44 421 ARG A N 1
ATOM 3296 C CA . ARG A 1 421 ? 6.450 16.250 3.217 1.00 86.44 421 ARG A CA 1
ATOM 3297 C C . ARG A 1 421 ? 5.615 15.421 2.252 1.00 86.44 421 ARG A C 1
ATOM 3299 O O . ARG A 1 421 ? 6.164 14.570 1.559 1.00 86.44 421 ARG A O 1
ATOM 3306 N N . ASP A 1 422 ? 4.331 15.731 2.149 1.00 85.38 422 ASP A N 1
ATOM 3307 C CA . ASP A 1 422 ? 3.404 15.033 1.268 1.00 85.38 422 ASP A CA 1
ATOM 3308 C C . ASP A 1 422 ? 3.733 15.236 -0.212 1.00 85.38 422 ASP A C 1
ATOM 3310 O O . ASP A 1 422 ? 3.811 14.267 -0.964 1.00 85.38 422 ASP A O 1
ATOM 3314 N N . ALA A 1 423 ? 4.039 16.469 -0.624 1.00 88.56 423 ALA A N 1
ATOM 3315 C CA . ALA A 1 423 ? 4.522 16.742 -1.976 1.00 88.56 423 ALA A CA 1
ATOM 3316 C C . ALA A 1 423 ? 5.815 15.967 -2.278 1.00 88.56 423 ALA A C 1
ATOM 3318 O O . ALA A 1 423 ? 5.941 15.365 -3.343 1.00 88.56 423 ALA A O 1
ATOM 3319 N N . GLY A 1 424 ? 6.752 15.920 -1.323 1.00 91.12 424 GLY A N 1
ATOM 3320 C CA . GLY A 1 424 ? 7.969 15.117 -1.437 1.00 91.12 424 GLY A CA 1
ATOM 3321 C C . GLY A 1 424 ? 7.683 13.622 -1.609 1.00 91.12 424 GLY A C 1
ATOM 3322 O O . GLY A 1 424 ? 8.331 12.970 -2.426 1.00 91.12 424 GLY A O 1
ATOM 3323 N N . ARG A 1 425 ? 6.680 13.082 -0.905 1.00 89.81 425 ARG A N 1
ATOM 3324 C CA . ARG A 1 425 ? 6.238 11.686 -1.060 1.00 89.81 425 ARG A CA 1
ATOM 3325 C C . ARG A 1 425 ? 5.640 11.430 -2.440 1.00 89.81 425 ARG A C 1
ATOM 3327 O O . ARG A 1 425 ? 6.030 10.456 -3.075 1.00 89.81 425 ARG A O 1
ATOM 3334 N N . VAL A 1 426 ? 4.744 12.294 -2.921 1.00 90.69 426 VAL A N 1
ATOM 3335 C CA . VAL A 1 426 ? 4.140 12.167 -4.262 1.00 90.69 426 VAL A CA 1
ATOM 3336 C C . VAL A 1 426 ? 5.219 12.197 -5.347 1.00 90.69 426 VAL A C 1
ATOM 3338 O O . VAL A 1 426 ? 5.254 11.312 -6.201 1.00 90.69 426 VAL A O 1
ATOM 3341 N N . LEU A 1 427 ? 6.150 13.153 -5.270 1.00 93.56 427 LEU A N 1
ATOM 3342 C CA . LEU A 1 427 ? 7.279 13.250 -6.199 1.00 93.56 427 LEU A CA 1
ATOM 3343 C C . LEU A 1 427 ? 8.182 12.015 -6.129 1.00 93.56 427 LEU A C 1
ATOM 3345 O O . LEU A 1 427 ? 8.545 11.469 -7.166 1.00 93.56 427 LEU A O 1
ATOM 3349 N N . GLY A 1 428 ? 8.514 11.545 -4.924 1.00 93.31 428 GLY A N 1
ATOM 3350 C CA . GLY A 1 428 ? 9.329 10.344 -4.733 1.00 93.31 428 GLY A CA 1
ATOM 3351 C C . GLY A 1 428 ? 8.679 9.087 -5.317 1.00 93.31 428 GLY A C 1
ATOM 3352 O O . GLY A 1 428 ? 9.360 8.267 -5.932 1.00 93.31 428 GLY A O 1
ATOM 3353 N N . ARG A 1 429 ? 7.355 8.957 -5.193 1.00 91.62 429 ARG A N 1
ATOM 3354 C CA . ARG A 1 429 ? 6.582 7.855 -5.783 1.00 91.62 429 ARG A CA 1
ATOM 3355 C C . ARG A 1 429 ? 6.561 7.917 -7.307 1.00 91.62 429 ARG A C 1
ATOM 3357 O O . ARG A 1 429 ? 6.905 6.930 -7.953 1.00 91.62 429 ARG A O 1
ATOM 3364 N N . ALA A 1 430 ? 6.240 9.077 -7.880 1.00 93.31 430 ALA A N 1
ATOM 3365 C CA . ALA A 1 430 ? 6.286 9.280 -9.328 1.00 93.31 430 ALA A CA 1
ATOM 3366 C C . ALA A 1 430 ? 7.698 9.037 -9.890 1.00 93.31 430 ALA A C 1
ATOM 3368 O O . ALA A 1 430 ? 7.850 8.403 -10.934 1.00 93.31 430 ALA A O 1
ATOM 3369 N N . ALA A 1 431 ? 8.741 9.458 -9.166 1.00 95.25 431 ALA A N 1
ATOM 3370 C CA . ALA A 1 431 ? 10.130 9.206 -9.535 1.00 95.25 431 ALA A CA 1
ATOM 3371 C C . ALA A 1 431 ? 10.458 7.708 -9.503 1.00 95.25 431 ALA A C 1
ATOM 3373 O O . ALA A 1 431 ? 11.064 7.203 -10.441 1.00 95.25 431 ALA A O 1
ATOM 3374 N N . SER A 1 432 ? 10.012 6.974 -8.478 1.00 92.81 432 SER A N 1
ATOM 3375 C CA . SER A 1 432 ? 10.189 5.517 -8.401 1.00 92.81 432 SER A CA 1
ATOM 3376 C C . SER A 1 432 ? 9.560 4.793 -9.596 1.00 92.81 432 SER A C 1
ATOM 3378 O O . SER A 1 432 ? 10.208 3.927 -10.190 1.00 92.81 432 SER A O 1
ATOM 3380 N N . VAL A 1 433 ? 8.337 5.168 -9.987 1.00 93.00 433 VAL A N 1
ATOM 3381 C CA . VAL A 1 433 ? 7.668 4.600 -11.170 1.00 93.00 433 VAL A CA 1
ATOM 3382 C C . VAL A 1 433 ? 8.397 4.988 -12.452 1.00 93.00 433 VAL A C 1
ATOM 3384 O O . VAL A 1 433 ? 8.653 4.125 -13.284 1.00 93.00 433 VAL A O 1
ATOM 3387 N N . THR A 1 434 ? 8.810 6.250 -12.583 1.00 94.94 434 THR A N 1
ATOM 3388 C CA . THR A 1 434 ? 9.553 6.742 -13.755 1.00 94.94 434 THR A CA 1
ATOM 3389 C C . THR A 1 434 ? 10.880 6.012 -13.924 1.00 94.94 434 THR A C 1
ATOM 3391 O O . THR A 1 434 ? 11.196 5.587 -15.027 1.00 94.94 434 THR A O 1
ATOM 3394 N N . LEU A 1 435 ? 11.642 5.809 -12.846 1.00 94.50 435 LEU A N 1
ATOM 3395 C CA . LEU A 1 435 ? 12.908 5.071 -12.877 1.00 94.50 435 LEU A CA 1
ATOM 3396 C C . LEU A 1 435 ? 12.696 3.600 -13.250 1.00 94.50 435 LEU A C 1
ATOM 3398 O O . LEU A 1 435 ? 13.447 3.058 -14.056 1.00 94.50 435 LEU A O 1
ATOM 3402 N N . THR A 1 436 ? 11.653 2.970 -12.705 1.00 93.06 436 THR A N 1
ATOM 3403 C CA . THR A 1 436 ? 11.287 1.588 -13.056 1.00 93.06 436 THR A CA 1
ATOM 3404 C C . THR A 1 436 ? 10.879 1.489 -14.529 1.00 93.06 436 THR A C 1
ATOM 3406 O O . THR A 1 436 ? 11.307 0.578 -15.236 1.00 93.06 436 THR A O 1
ATOM 3409 N N . GLY A 1 437 ? 10.101 2.457 -15.018 1.00 94.19 437 GLY A N 1
ATOM 3410 C CA . GLY A 1 437 ? 9.712 2.564 -16.422 1.00 94.19 437 GLY A CA 1
ATOM 3411 C C . GLY A 1 437 ? 10.893 2.817 -17.343 1.00 94.19 437 GLY A C 1
ATOM 3412 O O . GLY A 1 437 ? 10.982 2.174 -18.380 1.00 94.19 437 GLY A O 1
ATOM 3413 N N . LEU A 1 438 ? 11.827 3.683 -16.951 1.00 96.12 438 LEU A N 1
ATOM 3414 C CA . LEU A 1 438 ? 13.037 3.973 -17.713 1.00 96.12 438 LEU A CA 1
ATOM 3415 C C . LEU A 1 438 ? 13.933 2.735 -17.810 1.00 96.12 438 LEU A C 1
ATOM 3417 O O . LEU A 1 438 ? 14.461 2.459 -18.881 1.00 96.12 438 LEU A O 1
ATOM 3421 N N . ALA A 1 439 ? 14.056 1.962 -16.727 1.00 95.56 439 ALA A N 1
ATOM 3422 C CA . ALA A 1 439 ? 14.785 0.699 -16.740 1.00 95.56 439 ALA A CA 1
ATOM 3423 C C . ALA A 1 439 ? 14.162 -0.294 -17.733 1.00 95.56 439 ALA A C 1
ATOM 3425 O O . ALA A 1 439 ? 14.866 -0.816 -18.591 1.00 95.56 439 ALA A O 1
ATOM 3426 N N . HIS A 1 440 ? 12.842 -0.507 -17.688 1.00 95.62 440 HIS A N 1
ATOM 3427 C CA . HIS A 1 440 ? 12.159 -1.368 -18.666 1.00 95.62 440 HIS A CA 1
ATOM 3428 C C . HIS A 1 440 ? 12.266 -0.838 -20.094 1.00 95.62 440 HIS A C 1
ATOM 3430 O O . HIS A 1 440 ? 12.572 -1.604 -21.001 1.00 95.62 440 HIS A O 1
ATOM 3436 N N . ALA A 1 441 ? 12.056 0.462 -20.300 1.00 96.75 441 ALA A N 1
ATOM 3437 C CA . ALA A 1 441 ? 12.165 1.100 -21.606 1.00 96.75 441 ALA A CA 1
ATOM 3438 C C . ALA A 1 441 ? 13.573 0.946 -22.188 1.00 96.75 441 ALA A C 1
ATOM 3440 O O . ALA A 1 441 ? 13.700 0.674 -23.374 1.00 96.75 441 ALA A O 1
ATOM 3441 N N . PHE A 1 442 ? 14.612 1.047 -21.358 1.00 97.81 442 PHE A N 1
ATOM 3442 C CA . PHE A 1 442 ? 15.995 0.815 -21.760 1.00 97.81 442 PHE A CA 1
ATOM 3443 C C . PHE A 1 442 ? 16.232 -0.640 -22.178 1.00 97.81 442 PHE A C 1
ATOM 3445 O O . PHE A 1 442 ? 16.779 -0.882 -23.250 1.00 97.81 442 PHE A O 1
ATOM 3452 N N . LEU A 1 443 ? 15.791 -1.615 -21.373 1.00 97.25 443 LEU A N 1
ATOM 3453 C CA . LEU A 1 443 ? 15.945 -3.039 -21.696 1.00 97.25 443 LEU A CA 1
ATOM 3454 C C . LEU A 1 443 ? 15.214 -3.398 -23.002 1.00 97.25 443 LEU A C 1
ATOM 3456 O O . LEU A 1 443 ? 15.772 -4.095 -23.850 1.00 97.25 443 LEU A O 1
ATOM 3460 N N . VAL A 1 444 ? 13.990 -2.889 -23.182 1.00 96.75 444 VAL A N 1
ATOM 3461 C CA . VAL A 1 444 ? 13.194 -3.073 -24.406 1.00 96.75 444 VAL A CA 1
ATOM 3462 C C . VAL A 1 444 ? 13.835 -2.368 -25.598 1.00 96.75 444 VAL A C 1
ATOM 3464 O O . VAL A 1 444 ? 13.915 -2.965 -26.667 1.00 96.75 444 VAL A O 1
ATOM 3467 N N . ALA A 1 445 ? 14.320 -1.136 -25.436 1.00 97.12 445 ALA A N 1
ATOM 3468 C CA . ALA A 1 445 ? 14.983 -0.388 -26.500 1.00 97.12 445 ALA A CA 1
ATOM 3469 C C . ALA A 1 445 ? 16.283 -1.069 -26.941 1.00 97.12 445 ALA A C 1
ATOM 3471 O O . ALA A 1 445 ? 16.514 -1.205 -28.138 1.00 97.12 445 ALA A O 1
ATOM 3472 N N . LEU A 1 446 ? 17.101 -1.549 -26.001 1.00 97.44 446 LEU A N 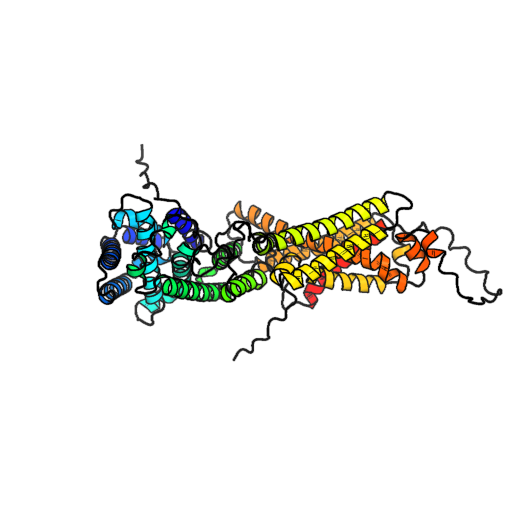1
ATOM 3473 C CA . LEU A 1 446 ? 18.333 -2.273 -26.308 1.00 97.44 446 LEU A CA 1
ATOM 3474 C C . LEU A 1 446 ? 18.042 -3.560 -27.087 1.00 97.44 446 LEU A C 1
ATOM 3476 O O . LEU A 1 446 ? 18.627 -3.783 -28.144 1.00 97.44 446 LEU A O 1
ATOM 3480 N N . LEU A 1 447 ? 17.104 -4.380 -26.603 1.00 96.75 447 LEU A N 1
ATOM 3481 C CA . LEU A 1 447 ? 16.702 -5.606 -27.295 1.00 96.75 447 LEU A CA 1
ATOM 3482 C C . LEU A 1 447 ? 16.094 -5.301 -28.672 1.00 96.75 447 LEU A C 1
ATOM 3484 O O . LEU A 1 447 ? 16.426 -5.939 -29.668 1.00 96.75 447 LEU A O 1
ATOM 3488 N N . GLY A 1 448 ? 15.220 -4.303 -28.729 1.00 95.69 448 GLY A N 1
ATOM 3489 C CA . GLY A 1 448 ? 14.526 -3.879 -29.932 1.00 95.69 448 GLY A CA 1
ATOM 3490 C C . GLY A 1 448 ? 15.461 -3.368 -31.014 1.00 95.69 448 GLY A C 1
ATOM 3491 O O . GLY A 1 448 ? 15.403 -3.842 -32.143 1.00 95.69 448 GLY A O 1
ATOM 3492 N N . MET A 1 449 ? 16.352 -2.441 -30.675 1.00 95.81 449 MET A N 1
ATOM 3493 C CA . MET A 1 449 ? 17.246 -1.818 -31.648 1.00 95.81 449 MET A CA 1
ATOM 3494 C C . MET A 1 449 ? 18.373 -2.743 -32.103 1.00 95.81 449 MET A C 1
ATOM 3496 O O . MET A 1 449 ? 18.789 -2.639 -33.253 1.00 95.81 449 MET A O 1
ATOM 3500 N N . ALA A 1 450 ? 18.847 -3.651 -31.244 1.00 95.62 450 ALA A N 1
ATOM 3501 C CA . ALA A 1 450 ? 19.955 -4.543 -31.584 1.00 95.62 450 ALA A CA 1
ATOM 3502 C C . ALA A 1 450 ? 19.527 -5.868 -32.234 1.00 95.62 450 ALA A C 1
ATOM 3504 O O . ALA A 1 450 ? 20.353 -6.529 -32.862 1.00 95.62 450 ALA A O 1
ATOM 3505 N N . VAL A 1 451 ? 18.267 -6.289 -32.069 1.00 95.06 451 VAL A N 1
ATOM 3506 C CA . VAL A 1 451 ? 17.779 -7.585 -32.582 1.00 95.06 451 VAL A CA 1
ATOM 3507 C C . VAL A 1 451 ? 16.619 -7.421 -33.556 1.00 95.06 451 VAL A C 1
ATOM 3509 O O . VAL A 1 451 ? 16.617 -8.057 -34.603 1.00 95.06 451 VAL A O 1
ATOM 3512 N N . ILE A 1 452 ? 15.629 -6.585 -33.234 1.00 92.69 452 ILE A N 1
ATOM 3513 C CA . ILE A 1 452 ? 14.392 -6.479 -34.023 1.00 92.69 452 ILE A CA 1
ATOM 3514 C C . ILE A 1 452 ? 14.575 -5.497 -35.182 1.00 92.69 452 ILE A C 1
ATOM 3516 O O . ILE A 1 452 ? 14.332 -5.854 -36.329 1.00 92.69 452 ILE A O 1
ATOM 3520 N N . ALA A 1 453 ? 15.037 -4.276 -34.908 1.00 93.50 453 ALA A N 1
ATOM 3521 C CA . ALA A 1 453 ? 15.186 -3.227 -35.915 1.00 93.50 453 ALA A CA 1
ATOM 3522 C C . ALA A 1 453 ? 16.070 -3.629 -37.117 1.00 93.50 453 ALA A C 1
ATOM 3524 O O . ALA A 1 453 ? 15.661 -3.340 -38.239 1.00 93.50 453 ALA A O 1
ATOM 3525 N N . PRO A 1 454 ? 17.204 -4.347 -36.959 1.00 93.44 454 PRO A N 1
ATOM 3526 C CA . PRO A 1 454 ? 18.021 -4.757 -38.102 1.00 93.44 454 PRO A CA 1
ATOM 3527 C C . PRO A 1 454 ? 17.303 -5.712 -39.062 1.00 93.44 454 PRO A C 1
ATOM 3529 O O . PRO A 1 454 ? 17.632 -5.743 -40.238 1.00 93.44 454 PRO A O 1
ATOM 3532 N N . VAL A 1 455 ? 16.311 -6.473 -38.585 1.00 90.94 455 VAL A N 1
ATOM 3533 C CA . VAL A 1 455 ? 15.531 -7.402 -39.422 1.00 90.94 455 VAL A CA 1
ATOM 3534 C C . VAL A 1 455 ? 14.537 -6.662 -40.321 1.00 90.94 455 VAL A C 1
ATOM 3536 O O . VAL A 1 455 ? 14.187 -7.164 -41.385 1.00 90.94 455 VAL A O 1
ATOM 3539 N N . PHE A 1 456 ? 14.074 -5.484 -39.899 1.00 88.31 456 PHE A N 1
ATOM 3540 C CA . PHE A 1 456 ? 13.050 -4.707 -40.606 1.00 88.31 456 PHE A CA 1
ATOM 3541 C C . PHE A 1 456 ? 13.592 -3.451 -41.301 1.00 88.31 456 PHE A C 1
ATOM 3543 O O . PHE A 1 456 ? 12.855 -2.822 -42.054 1.00 88.31 456 PHE A O 1
ATOM 3550 N N . SER A 1 457 ? 14.848 -3.078 -41.047 1.00 89.00 457 SER A N 1
ATOM 3551 C CA . SER A 1 457 ? 15.505 -1.935 -41.686 1.00 89.00 457 SER A CA 1
ATOM 3552 C C . SER A 1 457 ? 16.005 -2.302 -43.083 1.00 89.00 457 SER A C 1
ATOM 3554 O O . SER A 1 457 ? 16.591 -3.369 -43.268 1.00 89.00 457 SER A O 1
ATOM 3556 N N . GLU A 1 458 ? 15.837 -1.397 -44.049 1.00 87.25 458 GLU A N 1
ATOM 3557 C CA . GLU A 1 458 ? 16.405 -1.537 -45.399 1.00 87.25 458 GLU A CA 1
ATOM 3558 C C . GLU A 1 458 ? 17.939 -1.631 -45.344 1.00 87.25 458 GLU A C 1
ATOM 3560 O O . GLU A 1 458 ? 18.554 -2.436 -46.041 1.00 87.25 458 GLU A O 1
ATOM 3565 N N . GLU A 1 459 ? 18.553 -0.901 -44.412 1.00 89.31 459 GLU A N 1
ATOM 3566 C CA . GLU A 1 459 ? 19.988 -0.936 -44.125 1.00 89.31 459 GLU A CA 1
ATOM 3567 C C . GLU A 1 459 ? 20.324 -1.822 -42.910 1.00 89.31 459 GLU A C 1
ATOM 3569 O O . GLU A 1 459 ? 21.187 -1.508 -42.080 1.00 89.31 459 GLU A O 1
ATOM 3574 N N . GLY A 1 460 ? 19.625 -2.951 -42.770 1.00 89.06 460 GLY A N 1
ATOM 3575 C CA . GLY A 1 460 ? 19.765 -3.869 -41.637 1.00 89.06 460 GLY A CA 1
ATOM 3576 C C . GLY A 1 460 ? 21.201 -4.334 -41.363 1.00 89.06 460 GLY A C 1
ATOM 3577 O O . GLY A 1 460 ? 21.596 -4.465 -40.202 1.00 89.06 460 GLY A O 1
ATOM 3578 N N . SER A 1 461 ? 22.020 -4.525 -42.402 1.00 89.94 461 SER A N 1
ATOM 3579 C CA . SER A 1 461 ? 23.432 -4.916 -42.272 1.00 89.94 461 SER A CA 1
ATOM 3580 C C . SER A 1 461 ? 24.290 -3.812 -41.644 1.00 89.94 461 SER A C 1
ATOM 3582 O O . SER A 1 461 ? 25.077 -4.096 -40.737 1.00 89.94 461 SER A O 1
ATOM 3584 N N . LYS A 1 462 ? 24.081 -2.545 -42.040 1.00 91.00 462 LYS A N 1
ATOM 3585 C CA . LYS A 1 462 ? 24.743 -1.381 -41.431 1.00 91.00 462 LYS A CA 1
ATOM 3586 C C . LYS A 1 462 ? 24.356 -1.271 -39.958 1.00 91.00 462 LYS A C 1
ATOM 3588 O O . LYS A 1 462 ? 25.236 -1.151 -39.109 1.00 91.00 462 LYS A O 1
ATOM 3593 N N . LEU A 1 463 ? 23.067 -1.400 -39.633 1.00 91.06 463 LEU A N 1
ATOM 3594 C CA . LEU A 1 463 ? 22.597 -1.353 -38.246 1.00 91.06 463 LEU A CA 1
ATOM 3595 C C . LEU A 1 463 ? 23.131 -2.533 -37.414 1.00 91.06 463 LEU A C 1
ATOM 3597 O O . LEU A 1 463 ? 23.511 -2.345 -36.264 1.00 91.06 463 LEU A O 1
ATOM 3601 N N . THR A 1 464 ? 23.233 -3.735 -37.986 1.00 93.00 464 THR A N 1
ATOM 3602 C CA . THR A 1 464 ? 23.848 -4.905 -37.327 1.00 93.00 464 THR A CA 1
ATOM 3603 C C . THR A 1 464 ? 25.315 -4.636 -36.986 1.00 93.00 464 THR A C 1
ATOM 3605 O O . THR A 1 464 ? 25.751 -4.923 -35.868 1.00 93.00 464 THR A O 1
ATOM 3608 N N . ALA A 1 465 ? 26.062 -4.011 -37.900 1.00 92.19 465 ALA A N 1
ATOM 3609 C CA . ALA A 1 465 ? 27.455 -3.647 -37.664 1.00 92.19 465 ALA A CA 1
ATOM 3610 C C . ALA A 1 465 ? 27.626 -2.656 -36.495 1.00 92.19 465 ALA A C 1
ATOM 3612 O O . ALA A 1 465 ? 28.622 -2.737 -35.777 1.00 92.19 465 ALA A O 1
ATOM 3613 N N . VAL A 1 466 ? 26.641 -1.783 -36.235 1.00 93.12 466 VAL A N 1
ATOM 3614 C CA . VAL A 1 466 ? 26.649 -0.871 -35.070 1.00 93.12 466 VAL A CA 1
ATOM 3615 C C . VAL A 1 466 ? 26.640 -1.632 -33.741 1.00 93.12 466 VAL A C 1
ATOM 3617 O O . VAL A 1 466 ? 27.297 -1.215 -32.789 1.00 93.12 466 VAL A O 1
ATOM 3620 N N . TRP A 1 467 ? 25.907 -2.745 -33.657 1.00 94.94 467 TRP A N 1
ATOM 3621 C CA . TRP A 1 467 ? 25.704 -3.481 -32.401 1.00 94.94 467 TRP A CA 1
ATOM 3622 C C . TRP A 1 467 ? 26.677 -4.644 -32.192 1.00 94.94 467 TRP A C 1
ATOM 3624 O O . TRP A 1 467 ? 26.962 -5.019 -31.052 1.00 94.94 467 TRP A O 1
ATOM 3634 N N . TYR A 1 468 ? 27.171 -5.243 -33.272 1.00 93.00 468 TYR A N 1
ATOM 3635 C CA . TYR A 1 468 ? 28.002 -6.450 -33.203 1.00 93.00 468 TYR A CA 1
ATOM 3636 C C . TYR A 1 468 ? 29.406 -6.261 -33.787 1.00 93.00 468 TYR A C 1
ATOM 3638 O O . TYR A 1 468 ? 30.238 -7.152 -33.641 1.00 93.00 468 TYR A O 1
ATOM 3646 N N . GLY A 1 469 ? 29.691 -5.099 -34.379 1.00 89.31 469 GLY A N 1
ATOM 3647 C CA . GLY A 1 469 ? 30.955 -4.799 -35.042 1.00 89.31 469 GLY A CA 1
ATOM 3648 C C . GLY A 1 469 ? 30.941 -5.126 -36.543 1.00 89.31 469 GLY A C 1
ATOM 3649 O O . GLY A 1 469 ? 30.041 -5.816 -37.027 1.00 89.31 469 GLY A O 1
ATOM 3650 N N . PRO A 1 470 ? 31.939 -4.634 -37.298 1.00 83.19 470 PRO A N 1
ATOM 3651 C CA . PRO A 1 470 ? 31.990 -4.757 -38.758 1.00 83.19 470 PRO A CA 1
ATOM 3652 C C . PRO A 1 470 ? 32.047 -6.214 -39.238 1.00 83.19 470 PRO A C 1
ATOM 3654 O O . PRO A 1 470 ? 31.391 -6.559 -40.221 1.00 83.19 470 PRO A O 1
ATOM 3657 N N . ASP A 1 471 ? 32.742 -7.084 -38.502 1.00 82.81 471 ASP A N 1
ATOM 3658 C CA . ASP A 1 471 ? 32.910 -8.499 -38.855 1.00 82.81 471 ASP A CA 1
ATOM 3659 C C . ASP A 1 471 ? 31.577 -9.267 -38.867 1.00 82.81 471 ASP A C 1
ATOM 3661 O O . ASP A 1 471 ? 31.412 -10.205 -39.639 1.00 82.81 471 ASP A O 1
ATOM 3665 N N . ALA A 1 472 ? 30.582 -8.831 -38.085 1.00 77.75 472 ALA A N 1
ATOM 3666 C CA . ALA A 1 472 ? 29.265 -9.469 -38.039 1.00 77.75 472 ALA A CA 1
ATOM 3667 C C . ALA A 1 472 ? 28.435 -9.263 -39.320 1.00 77.75 472 ALA A C 1
ATOM 3669 O O . ALA A 1 472 ? 27.476 -9.995 -39.556 1.00 77.75 472 ALA A O 1
ATOM 3670 N N . SER A 1 473 ? 28.785 -8.266 -40.139 1.00 68.69 473 SER A N 1
ATOM 3671 C CA . SER A 1 473 ? 28.121 -7.998 -41.422 1.00 68.69 473 SER A CA 1
ATOM 3672 C C . SER A 1 473 ? 28.767 -8.725 -42.607 1.00 68.69 473 SER A C 1
ATOM 3674 O O . SER A 1 473 ? 28.126 -8.879 -43.644 1.00 68.69 473 SER A O 1
ATOM 3676 N N . ALA A 1 474 ? 30.004 -9.211 -42.451 1.00 69.69 474 ALA A N 1
ATOM 3677 C CA . ALA A 1 474 ? 30.779 -9.828 -43.529 1.00 69.69 474 ALA A CA 1
ATOM 3678 C C . ALA A 1 474 ? 30.262 -11.220 -43.942 1.00 69.69 474 ALA A C 1
ATOM 3680 O O . ALA A 1 474 ? 30.476 -11.636 -45.077 1.00 69.69 474 ALA A O 1
ATOM 3681 N N . ASP A 1 475 ? 29.540 -11.908 -43.053 1.00 64.31 475 ASP A N 1
ATOM 3682 C CA . ASP A 1 475 ? 28.991 -13.248 -43.305 1.00 64.31 475 ASP A CA 1
ATOM 3683 C C . ASP A 1 475 ? 27.667 -13.233 -44.099 1.00 64.31 475 ASP A C 1
ATOM 3685 O O . ASP A 1 475 ? 27.178 -14.284 -44.520 1.00 64.31 475 ASP A O 1
ATOM 3689 N N . GLN A 1 476 ? 27.077 -12.056 -44.341 1.00 60.59 476 GLN A N 1
ATOM 3690 C CA . GLN A 1 476 ? 25.959 -11.887 -45.273 1.00 60.59 476 GLN A CA 1
ATOM 3691 C C . GLN A 1 476 ? 26.503 -11.544 -46.665 1.00 60.59 476 GLN A C 1
ATOM 3693 O O . GLN A 1 476 ? 26.410 -10.409 -47.127 1.00 60.59 476 GLN A O 1
ATOM 3698 N N . GLU A 1 477 ? 27.088 -12.535 -47.342 1.00 56.66 477 GLU A N 1
ATOM 3699 C CA . GLU A 1 477 ? 27.403 -12.421 -48.769 1.00 56.66 477 GLU A CA 1
ATOM 3700 C C . GLU A 1 477 ? 26.114 -12.062 -49.536 1.00 56.66 477 GLU A C 1
ATOM 3702 O O . GLU A 1 477 ? 25.123 -12.798 -49.444 1.00 56.66 477 GLU A O 1
ATOM 3707 N N . PRO A 1 478 ? 26.079 -10.947 -50.289 1.00 56.41 478 PRO A N 1
ATOM 3708 C CA . PRO A 1 478 ? 24.918 -10.603 -51.088 1.00 56.41 478 PRO A CA 1
ATOM 3709 C C . PRO A 1 478 ? 24.734 -11.692 -52.144 1.00 56.41 478 PRO A C 1
ATOM 3711 O O . PRO A 1 478 ? 25.531 -11.832 -53.073 1.00 56.41 478 PRO A O 1
ATOM 3714 N N . VAL A 1 479 ? 23.671 -12.481 -51.994 1.00 56.69 479 VAL A N 1
ATOM 3715 C CA . VAL A 1 479 ? 23.226 -13.438 -53.005 1.00 56.69 479 VAL A CA 1
ATOM 3716 C C . VAL A 1 479 ? 22.772 -12.639 -54.226 1.00 56.69 479 VAL A C 1
ATOM 3718 O O . VAL A 1 479 ? 21.617 -12.249 -54.336 1.00 56.69 479 VAL A O 1
ATOM 3721 N N . ALA A 1 480 ? 23.728 -12.363 -55.111 1.00 52.31 480 ALA A N 1
ATOM 3722 C CA . ALA A 1 480 ? 23.576 -12.080 -56.532 1.00 52.31 480 ALA A CA 1
ATOM 3723 C C . ALA A 1 480 ? 22.313 -11.288 -56.929 1.00 52.31 480 ALA A C 1
ATOM 3725 O O . ALA A 1 480 ? 21.464 -11.786 -57.670 1.00 52.31 480 ALA A O 1
ATOM 3726 N N . ALA A 1 481 ? 22.225 -10.020 -56.524 1.00 53.97 481 ALA A N 1
ATOM 3727 C CA . ALA A 1 481 ? 21.530 -9.047 -57.354 1.00 53.97 481 ALA A CA 1
ATOM 3728 C C . ALA A 1 481 ? 22.471 -8.721 -58.521 1.00 53.97 481 ALA A C 1
ATOM 3730 O O . ALA A 1 481 ? 23.469 -8.023 -58.364 1.00 53.97 481 ALA A O 1
ATOM 3731 N N . ALA A 1 482 ? 22.205 -9.326 -59.677 1.00 56.69 482 ALA A N 1
ATOM 3732 C CA . ALA A 1 482 ? 22.837 -8.967 -60.936 1.00 56.69 482 ALA A CA 1
ATOM 3733 C C . ALA A 1 482 ? 22.436 -7.524 -61.284 1.00 56.69 482 ALA A C 1
ATOM 3735 O O . ALA A 1 482 ? 21.430 -7.302 -61.954 1.00 56.69 482 ALA A O 1
ATOM 3736 N N . GLU A 1 483 ? 23.172 -6.547 -60.758 1.00 54.62 483 GLU A N 1
ATOM 3737 C CA . GLU A 1 483 ? 22.941 -5.140 -61.055 1.00 54.62 483 GLU A CA 1
ATOM 3738 C C . GLU A 1 483 ? 23.544 -4.762 -62.406 1.00 54.62 483 GLU A C 1
ATOM 3740 O O . GLU A 1 483 ? 24.717 -4.986 -62.713 1.00 54.62 483 GLU A O 1
ATOM 3745 N N . ASP A 1 484 ? 22.660 -4.195 -63.216 1.00 62.06 484 ASP A N 1
ATOM 3746 C CA . ASP A 1 484 ? 22.885 -3.631 -64.531 1.00 62.06 484 ASP A CA 1
ATOM 3747 C C . ASP A 1 484 ? 23.957 -2.519 -64.441 1.00 62.06 484 ASP A C 1
ATOM 3749 O O . ASP A 1 484 ? 23.745 -1.517 -63.749 1.00 62.06 484 ASP A O 1
ATOM 3753 N N . PRO A 1 485 ? 25.104 -2.622 -65.139 1.00 62.78 485 PRO A N 1
ATOM 3754 C CA . PRO A 1 485 ? 26.212 -1.663 -65.024 1.00 62.78 485 PRO A CA 1
ATOM 3755 C C . PRO A 1 485 ? 25.881 -0.246 -65.535 1.00 62.78 485 PRO A C 1
ATOM 3757 O O . PRO A 1 485 ? 26.737 0.637 -65.511 1.00 62.78 485 PRO A O 1
ATOM 3760 N N . ALA A 1 486 ? 24.657 -0.009 -66.011 1.00 61.75 486 ALA A N 1
ATOM 3761 C CA . ALA A 1 486 ? 24.239 1.240 -66.634 1.00 61.75 486 ALA A CA 1
ATOM 3762 C C . ALA A 1 486 ? 23.758 2.329 -65.652 1.00 61.75 486 ALA A C 1
ATOM 3764 O O . ALA A 1 486 ? 23.601 3.469 -66.084 1.00 61.75 486 ALA A O 1
ATOM 3765 N N . ASN A 1 487 ? 23.555 2.030 -64.360 1.00 57.31 487 ASN A N 1
ATOM 3766 C CA . ASN A 1 487 ? 22.972 2.988 -63.399 1.00 57.31 487 ASN A CA 1
ATOM 3767 C C . ASN A 1 487 ? 23.939 3.513 -62.313 1.00 57.31 487 ASN A C 1
ATOM 3769 O O . ASN A 1 487 ? 23.527 4.234 -61.411 1.00 57.31 487 ASN A O 1
ATOM 3773 N N . ALA A 1 488 ? 25.238 3.212 -62.403 1.00 55.31 488 ALA A N 1
ATOM 3774 C CA . ALA A 1 488 ? 26.222 3.478 -61.344 1.00 55.31 488 ALA A CA 1
ATOM 3775 C C . ALA A 1 488 ? 26.746 4.935 -61.253 1.00 55.31 488 ALA A C 1
ATOM 3777 O O . ALA A 1 488 ? 27.831 5.156 -60.715 1.00 55.31 488 ALA A O 1
ATOM 3778 N N . GLN A 1 489 ? 26.043 5.941 -61.797 1.00 54.09 489 GLN A N 1
ATOM 3779 C CA . GLN A 1 489 ? 26.618 7.288 -61.975 1.00 54.09 489 GLN A CA 1
ATOM 3780 C C . GLN A 1 489 ? 25.816 8.464 -61.399 1.00 54.09 489 GLN A C 1
ATOM 3782 O O . GLN A 1 489 ? 26.027 9.609 -61.799 1.00 54.09 489 GLN A O 1
ATOM 3787 N N . THR A 1 490 ? 24.974 8.222 -60.398 1.00 52.66 490 THR A N 1
ATOM 3788 C CA . THR A 1 490 ? 24.341 9.295 -59.617 1.00 52.66 490 THR A CA 1
ATOM 3789 C C . THR A 1 490 ? 24.246 8.931 -58.140 1.00 52.66 490 THR A C 1
ATOM 3791 O O . THR A 1 490 ? 23.168 8.577 -57.694 1.00 52.66 490 THR A O 1
ATOM 3794 N N . ASP A 1 491 ? 25.344 9.039 -57.385 1.00 50.62 491 ASP A N 1
ATOM 3795 C CA . ASP A 1 491 ? 25.277 9.630 -56.036 1.00 50.62 491 ASP A CA 1
ATOM 3796 C C . ASP A 1 491 ? 26.678 9.978 -55.496 1.00 50.62 491 ASP A C 1
ATOM 3798 O O . ASP A 1 491 ? 27.362 9.201 -54.835 1.00 50.62 491 ASP A O 1
ATOM 3802 N N . GLY A 1 492 ? 27.168 11.172 -55.838 1.00 55.25 492 GLY A N 1
ATOM 3803 C CA . GLY A 1 492 ? 28.425 11.713 -55.306 1.00 55.25 492 GLY A CA 1
ATOM 3804 C C . GLY A 1 492 ? 28.278 12.346 -53.918 1.00 55.25 492 GLY A C 1
ATOM 3805 O O . GLY A 1 492 ? 29.217 12.989 -53.451 1.00 55.25 492 GLY A O 1
ATOM 3806 N N . THR A 1 493 ? 27.109 12.212 -53.288 1.00 56.38 493 THR A N 1
ATOM 3807 C CA . THR A 1 493 ? 26.704 12.967 -52.093 1.00 56.38 493 THR A CA 1
ATOM 3808 C C . THR A 1 493 ? 26.625 12.138 -50.807 1.00 56.38 493 THR A C 1
ATOM 3810 O O . THR A 1 493 ? 26.513 12.719 -49.732 1.00 56.38 493 THR A O 1
ATOM 3813 N N . GLU A 1 494 ? 26.772 10.810 -50.867 1.00 56.56 494 GLU A N 1
ATOM 3814 C CA . GLU A 1 494 ? 26.630 9.916 -49.698 1.00 56.56 494 GLU A CA 1
ATOM 3815 C C . GLU A 1 494 ? 27.891 9.825 -48.802 1.00 56.56 494 GLU A C 1
ATOM 3817 O O . GLU A 1 494 ? 27.902 9.136 -47.787 1.00 56.56 494 GLU A O 1
ATOM 3822 N N . LYS A 1 495 ? 28.992 10.511 -49.144 1.00 56.38 495 LYS A N 1
ATOM 3823 C CA . LYS A 1 495 ? 30.322 10.196 -48.581 1.00 56.38 495 LYS A CA 1
ATOM 3824 C C . LYS A 1 495 ? 30.682 10.763 -47.202 1.00 56.38 495 LYS A C 1
ATOM 3826 O O . LYS A 1 495 ? 31.712 10.353 -46.679 1.00 56.38 495 LYS A O 1
ATOM 3831 N N . ASP A 1 496 ? 29.861 11.619 -46.593 1.00 69.75 496 ASP A N 1
ATOM 3832 C CA . ASP A 1 496 ? 30.264 12.358 -45.380 1.00 69.75 496 ASP A CA 1
ATOM 3833 C C . ASP A 1 496 ? 29.341 12.174 -44.157 1.00 69.75 496 ASP A C 1
ATOM 3835 O O . ASP A 1 496 ? 29.451 12.930 -43.187 1.00 69.75 496 ASP A O 1
ATOM 3839 N N . GLN A 1 497 ? 28.433 11.190 -44.142 1.00 76.25 497 GLN A N 1
ATOM 3840 C CA . GLN A 1 497 ? 27.651 10.945 -42.924 1.00 76.25 497 GLN A CA 1
ATOM 3841 C C . GLN A 1 497 ? 28.532 10.310 -41.831 1.00 76.25 497 GLN A C 1
ATOM 3843 O O . GLN A 1 497 ? 29.178 9.288 -42.077 1.00 76.25 497 GLN A O 1
ATOM 3848 N N . PRO A 1 498 ? 28.595 10.900 -40.618 1.00 82.38 498 PRO A N 1
ATOM 3849 C CA . PRO A 1 498 ? 29.328 10.303 -39.510 1.00 82.38 498 PRO A CA 1
ATOM 3850 C C . PRO A 1 498 ? 28.715 8.944 -39.152 1.00 82.38 498 PRO A C 1
ATOM 3852 O O . PRO A 1 498 ? 27.503 8.768 -39.295 1.00 82.38 498 PRO A O 1
ATOM 3855 N N . PRO A 1 499 ? 29.520 7.988 -38.655 1.00 86.12 499 PRO A N 1
ATOM 3856 C CA . PRO A 1 499 ? 28.994 6.692 -38.274 1.00 86.12 499 PRO A CA 1
ATOM 3857 C C . PRO A 1 499 ? 27.899 6.857 -37.206 1.00 86.12 499 PRO A C 1
ATOM 3859 O O . PRO A 1 499 ? 28.046 7.681 -36.291 1.00 86.12 499 PRO A O 1
ATOM 3862 N N . PRO A 1 500 ? 26.809 6.081 -37.304 1.00 90.44 500 PRO A N 1
ATOM 3863 C CA . PRO A 1 500 ? 25.716 6.106 -36.339 1.00 90.44 500 PRO A CA 1
ATOM 3864 C C . PRO A 1 500 ? 26.242 5.871 -34.920 1.00 90.44 500 PRO A C 1
ATOM 3866 O O . PRO A 1 500 ? 27.040 4.968 -34.667 1.00 90.44 500 PRO A O 1
ATOM 3869 N N . ASN A 1 501 ? 25.785 6.691 -33.973 1.00 94.38 501 ASN A N 1
ATOM 3870 C CA . ASN A 1 501 ? 26.234 6.612 -32.589 1.00 94.38 501 ASN A CA 1
ATOM 3871 C C . ASN A 1 501 ? 25.268 5.735 -31.761 1.00 94.38 501 ASN A C 1
ATOM 3873 O O . ASN A 1 501 ? 24.137 6.166 -31.505 1.00 94.38 501 ASN A O 1
ATOM 3877 N N . PRO A 1 502 ? 25.686 4.546 -31.281 1.00 95.44 502 PRO A N 1
ATOM 3878 C CA . PRO A 1 502 ? 24.803 3.623 -30.562 1.00 95.44 502 PRO A CA 1
ATOM 3879 C C . PRO A 1 502 ? 24.218 4.220 -29.276 1.00 95.44 502 PRO A C 1
ATOM 3881 O O . PRO A 1 502 ? 23.061 3.955 -28.949 1.00 95.44 502 PRO A O 1
ATOM 3884 N N . LEU A 1 503 ? 24.959 5.078 -28.562 1.00 96.81 503 LEU A N 1
ATOM 3885 C CA . LEU A 1 503 ? 24.432 5.776 -27.383 1.00 96.81 503 LEU A CA 1
ATOM 3886 C C . LEU A 1 503 ? 23.295 6.724 -27.776 1.00 96.81 503 LEU A C 1
ATOM 3888 O O . LEU A 1 503 ? 22.280 6.793 -27.085 1.00 96.81 503 LEU A O 1
ATOM 3892 N N . ALA A 1 504 ? 23.454 7.442 -28.887 1.00 96.44 504 ALA A N 1
ATOM 3893 C CA . ALA A 1 504 ? 22.457 8.390 -29.364 1.00 96.44 504 ALA A CA 1
ATOM 3894 C C . ALA A 1 504 ? 21.149 7.673 -29.750 1.00 96.44 504 ALA A C 1
ATOM 3896 O O . ALA A 1 504 ? 20.065 8.091 -29.332 1.00 96.44 504 ALA A O 1
ATOM 3897 N N . ILE A 1 505 ? 21.269 6.537 -30.447 1.00 96.25 505 ILE A N 1
ATOM 3898 C CA . ILE A 1 505 ? 20.150 5.655 -30.803 1.00 96.25 505 ILE A CA 1
ATOM 3899 C C . ILE A 1 505 ? 19.459 5.116 -29.543 1.00 96.25 505 ILE A C 1
ATOM 3901 O O . ILE A 1 505 ? 18.237 5.225 -29.425 1.00 96.25 505 ILE A O 1
ATOM 3905 N N . LEU A 1 506 ? 20.213 4.584 -28.570 1.00 97.06 506 LEU A N 1
ATOM 3906 C CA . LEU A 1 506 ? 19.642 4.041 -27.330 1.00 97.06 506 LEU A CA 1
ATOM 3907 C C . LEU A 1 506 ? 18.930 5.106 -26.493 1.00 97.06 506 LEU A C 1
ATOM 3909 O O . LEU A 1 506 ? 17.861 4.825 -25.951 1.00 97.06 506 LEU A O 1
ATOM 3913 N N . LEU A 1 507 ? 19.483 6.317 -26.380 1.00 97.19 507 LEU A N 1
ATOM 3914 C CA . LEU A 1 507 ? 18.848 7.414 -25.642 1.00 97.19 507 LEU A CA 1
ATOM 3915 C C . LEU A 1 507 ? 17.526 7.830 -26.290 1.00 97.19 507 LEU A C 1
ATOM 3917 O O . LEU A 1 507 ? 16.516 7.932 -25.589 1.00 97.19 507 LEU A O 1
ATOM 3921 N N . ALA A 1 508 ? 17.520 8.024 -27.614 1.00 95.88 508 ALA A N 1
ATOM 3922 C CA . ALA A 1 508 ? 16.308 8.344 -28.365 1.00 95.88 508 ALA A CA 1
ATOM 3923 C C . ALA A 1 508 ? 15.254 7.240 -28.198 1.00 95.88 508 ALA A C 1
ATOM 3925 O O . ALA A 1 508 ? 14.114 7.517 -27.815 1.00 95.88 508 ALA A O 1
ATOM 3926 N N . ALA A 1 509 ? 15.660 5.984 -28.404 1.00 96.44 509 ALA A N 1
ATOM 3927 C CA . ALA A 1 509 ? 14.764 4.842 -28.334 1.00 96.44 509 ALA A CA 1
ATOM 3928 C C . ALA A 1 509 ? 14.181 4.644 -26.930 1.00 96.44 509 ALA A C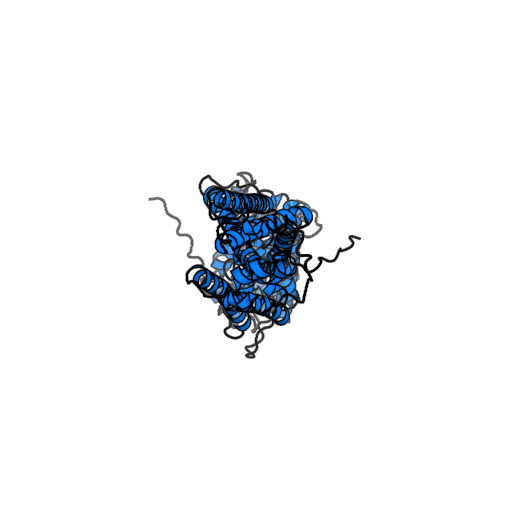 1
ATOM 3930 O O . ALA A 1 509 ? 12.974 4.459 -26.782 1.00 96.44 509 ALA A O 1
ATOM 3931 N N . THR A 1 510 ? 15.010 4.761 -25.892 1.00 97.56 510 THR A N 1
ATOM 3932 C CA . THR A 1 510 ? 14.586 4.643 -24.489 1.00 97.56 510 THR A CA 1
ATOM 3933 C C . THR A 1 510 ? 13.589 5.738 -24.111 1.00 97.56 510 THR A C 1
ATOM 3935 O O . THR A 1 510 ? 12.559 5.443 -23.504 1.00 97.56 510 THR A O 1
ATOM 3938 N N . ALA A 1 511 ? 13.858 6.997 -24.477 1.00 96.81 511 ALA A N 1
ATOM 3939 C CA . ALA A 1 511 ? 12.961 8.114 -24.179 1.00 96.81 511 ALA A CA 1
ATOM 3940 C C . ALA A 1 511 ? 11.601 7.956 -24.865 1.00 96.81 511 ALA A C 1
ATOM 3942 O O . ALA A 1 511 ? 10.564 8.191 -24.243 1.00 96.81 511 ALA A O 1
ATOM 3943 N N . TRP A 1 512 ? 11.599 7.517 -26.124 1.00 95.81 512 TRP A N 1
ATOM 3944 C CA . TRP A 1 512 ? 10.371 7.282 -26.874 1.00 95.81 512 TRP A CA 1
ATOM 3945 C C . TRP A 1 512 ? 9.582 6.086 -26.338 1.00 95.81 512 TRP A C 1
ATOM 3947 O O . TRP A 1 512 ? 8.372 6.185 -26.153 1.00 95.81 512 TRP A O 1
ATOM 3957 N N . CYS A 1 513 ? 10.261 4.982 -26.015 1.00 96.31 513 CYS A N 1
ATOM 3958 C CA . CYS A 1 513 ? 9.651 3.814 -25.383 1.00 96.31 513 CYS A CA 1
ATOM 3959 C C . CYS A 1 513 ? 9.019 4.173 -24.032 1.00 96.31 513 CYS A C 1
ATOM 3961 O O . CYS A 1 513 ? 7.888 3.771 -23.762 1.00 96.31 513 CYS A O 1
ATOM 3963 N N . LEU A 1 514 ? 9.699 4.974 -23.202 1.00 96.12 514 LEU A N 1
ATOM 3964 C CA . LEU A 1 514 ? 9.127 5.466 -21.948 1.00 96.12 514 LEU A CA 1
ATOM 3965 C C . LEU A 1 514 ? 7.901 6.346 -22.205 1.00 96.12 514 LEU A C 1
ATOM 3967 O O . LEU A 1 514 ? 6.859 6.107 -21.602 1.00 96.12 514 LEU A O 1
ATOM 3971 N N . ALA A 1 515 ? 8.006 7.336 -23.094 1.00 95.31 515 ALA A N 1
ATOM 3972 C CA . ALA A 1 515 ? 6.914 8.262 -23.377 1.00 95.31 515 ALA A CA 1
ATOM 3973 C C . ALA A 1 515 ? 5.687 7.545 -23.940 1.00 95.31 515 ALA A C 1
ATOM 3975 O O . ALA A 1 515 ? 4.592 7.704 -23.408 1.00 95.31 515 ALA A O 1
ATOM 3976 N N . ALA A 1 516 ? 5.857 6.697 -24.953 1.00 92.12 516 ALA A N 1
ATOM 3977 C CA . ALA A 1 516 ? 4.776 5.874 -25.486 1.00 92.12 516 ALA A CA 1
ATOM 3978 C C . ALA A 1 516 ? 4.192 4.948 -24.407 1.00 92.12 516 ALA A C 1
ATOM 3980 O O . ALA A 1 516 ? 2.973 4.816 -24.296 1.00 92.12 516 ALA A O 1
ATOM 3981 N N . GLY A 1 517 ? 5.045 4.358 -23.565 1.00 89.62 517 GLY A N 1
ATOM 3982 C CA . GLY A 1 517 ? 4.615 3.504 -22.463 1.00 89.62 517 GLY A CA 1
ATOM 3983 C C . GLY A 1 517 ? 3.823 4.243 -21.379 1.00 89.62 517 GLY A C 1
ATOM 3984 O O . GLY A 1 517 ? 2.906 3.680 -20.780 1.00 89.62 517 GLY A O 1
ATOM 3985 N N . VAL A 1 518 ? 4.147 5.514 -21.145 1.00 90.25 518 VAL A N 1
ATOM 3986 C CA . VAL A 1 518 ? 3.419 6.380 -20.216 1.00 90.25 518 VAL A CA 1
ATOM 3987 C C . VAL A 1 518 ? 2.114 6.887 -20.826 1.00 90.25 518 VAL A C 1
ATOM 3989 O O . VAL A 1 518 ? 1.061 6.720 -20.225 1.00 90.25 518 VAL A O 1
ATOM 3992 N N . PHE A 1 519 ? 2.136 7.420 -22.045 1.00 87.94 519 PHE A N 1
ATOM 3993 C CA . PHE A 1 519 ? 0.945 7.997 -22.677 1.00 87.94 519 PHE A CA 1
ATOM 3994 C C . PHE A 1 519 ? -0.078 6.966 -23.157 1.00 87.94 519 PHE A C 1
ATOM 3996 O O . PHE A 1 519 ? -1.268 7.265 -23.177 1.00 87.94 519 PHE A O 1
ATOM 4003 N N . SER A 1 520 ? 0.337 5.743 -23.497 1.00 86.25 520 SER A N 1
ATOM 4004 C CA . SER A 1 520 ? -0.605 4.656 -23.817 1.00 86.25 520 SER A CA 1
ATOM 4005 C C . SER A 1 520 ? -1.522 4.291 -22.646 1.00 86.25 520 SER A C 1
ATOM 4007 O O . SER A 1 520 ? -2.585 3.723 -22.874 1.00 86.25 520 SER A O 1
ATOM 4009 N N . GLN A 1 521 ? -1.178 4.684 -21.414 1.00 75.62 521 GLN A N 1
ATOM 4010 C CA . GLN A 1 521 ? -2.063 4.537 -20.254 1.00 75.62 521 GLN A CA 1
ATOM 4011 C C . GLN A 1 521 ? -3.357 5.315 -20.434 1.00 75.62 521 GLN A C 1
ATOM 4013 O O . GLN A 1 521 ? -4.412 4.759 -20.175 1.00 75.62 521 GLN A O 1
ATOM 4018 N N . ILE A 1 522 ? -3.281 6.529 -20.990 1.00 71.69 522 ILE A N 1
ATOM 4019 C CA . ILE A 1 522 ? -4.453 7.366 -21.279 1.00 71.69 522 ILE A CA 1
ATOM 4020 C C . ILE A 1 522 ? -5.422 6.630 -22.213 1.00 71.69 522 ILE A C 1
ATOM 4022 O O . ILE A 1 522 ? -6.634 6.767 -22.093 1.00 71.69 522 ILE A O 1
ATOM 4026 N N . LEU A 1 523 ? -4.891 5.843 -23.154 1.00 69.00 523 LEU A N 1
ATOM 4027 C CA . LEU A 1 523 ? -5.691 5.116 -24.143 1.00 69.00 523 LEU A CA 1
ATOM 4028 C C . LEU A 1 523 ? -6.278 3.809 -23.600 1.00 69.00 523 LEU A C 1
ATOM 4030 O O . LEU A 1 523 ? -7.251 3.302 -24.154 1.00 69.00 523 LEU A O 1
ATOM 4034 N N . TRP A 1 524 ? -5.685 3.251 -22.547 1.00 65.00 524 TRP A N 1
ATOM 4035 C CA . TRP A 1 524 ? -6.173 2.046 -21.875 1.00 65.00 524 TRP A CA 1
ATOM 4036 C C . TRP A 1 524 ? -6.988 2.348 -20.615 1.00 65.00 524 TRP A C 1
ATOM 4038 O O . TRP A 1 524 ? -7.467 1.411 -19.969 1.00 65.00 524 TRP A O 1
ATOM 4048 N N . ASP A 1 525 ? -7.152 3.624 -20.266 1.00 52.81 525 ASP A N 1
ATOM 4049 C CA . ASP A 1 525 ? -7.703 4.023 -18.981 1.00 52.81 525 ASP A CA 1
ATOM 4050 C C . ASP A 1 525 ? -9.226 3.888 -18.931 1.00 52.81 525 ASP A C 1
ATOM 4052 O O . ASP A 1 525 ? -9.983 4.797 -19.259 1.00 52.81 525 ASP A O 1
ATOM 4056 N N . ASP A 1 526 ? -9.648 2.731 -18.432 1.00 52.69 526 ASP A N 1
ATOM 4057 C CA . ASP A 1 526 ? -10.481 2.718 -17.229 1.00 52.69 526 ASP A CA 1
ATOM 4058 C C . ASP A 1 526 ? -9.652 2.414 -15.948 1.00 52.69 526 ASP A C 1
ATOM 4060 O O . ASP A 1 526 ? -10.228 2.434 -14.858 1.00 52.69 526 ASP A O 1
ATOM 4064 N N . GLN A 1 527 ? -8.338 2.089 -16.017 1.00 54.47 527 GLN A N 1
ATOM 4065 C CA . GLN A 1 527 ? -7.481 1.798 -14.839 1.00 54.47 527 GLN A CA 1
ATOM 4066 C C . GLN A 1 527 ? -5.957 2.056 -15.025 1.00 54.47 527 GLN A C 1
ATOM 4068 O O . GLN A 1 527 ? -5.379 1.625 -16.030 1.00 54.47 527 GLN A O 1
ATOM 4073 N N . PRO A 1 528 ? -5.257 2.557 -13.978 1.00 56.81 528 PRO A N 1
ATOM 4074 C CA . PRO A 1 528 ? -3.874 3.048 -14.048 1.00 56.81 528 PRO A CA 1
ATOM 4075 C C . PRO A 1 528 ? -2.814 1.982 -14.369 1.00 56.81 528 PRO A C 1
ATOM 4077 O O . PRO A 1 528 ? -3.019 0.777 -14.200 1.00 56.81 528 PRO A O 1
ATOM 4080 N N . ILE A 1 529 ? -1.612 2.442 -14.753 1.00 51.31 529 ILE A N 1
ATOM 4081 C CA . ILE A 1 529 ? -0.408 1.657 -15.128 1.00 51.31 529 ILE A CA 1
ATOM 4082 C C . ILE A 1 529 ? -0.051 0.496 -14.196 1.00 51.31 529 ILE A C 1
ATOM 4084 O O . ILE A 1 529 ? 0.567 -0.492 -14.593 1.00 51.31 529 ILE A O 1
ATOM 4088 N N . THR A 1 530 ? -0.407 0.634 -12.932 1.00 50.66 530 THR A N 1
ATOM 4089 C CA . THR A 1 530 ? -0.032 -0.284 -11.873 1.00 50.66 530 THR A CA 1
ATOM 4090 C C . THR A 1 530 ? -1.098 -1.345 -11.601 1.00 50.66 530 THR A C 1
ATOM 4092 O O . THR A 1 530 ? -0.833 -2.276 -10.841 1.00 50.66 530 THR A O 1
ATOM 4095 N N . ALA A 1 531 ? -2.268 -1.284 -12.246 1.00 49.22 531 ALA A N 1
ATOM 4096 C CA . ALA A 1 531 ? -3.181 -2.418 -12.242 1.00 49.22 531 ALA A CA 1
ATOM 4097 C C . ALA A 1 531 ? -2.498 -3.618 -12.955 1.00 49.22 531 ALA A C 1
ATOM 4099 O O . ALA A 1 531 ? -1.763 -3.444 -13.924 1.00 49.22 531 ALA A O 1
ATOM 4100 N N . PRO A 1 532 ? -2.648 -4.864 -12.494 1.00 45.47 532 PRO A N 1
ATOM 4101 C CA . PRO A 1 532 ? -2.035 -6.036 -13.105 1.00 45.47 532 PRO A CA 1
ATOM 4102 C C . PRO A 1 532 ? -2.806 -6.472 -14.361 1.00 45.47 532 PRO A C 1
ATOM 4104 O O . PRO A 1 532 ? -3.973 -6.149 -14.559 1.00 45.47 532 PRO A O 1
ATOM 4107 N N . LEU A 1 533 ? -2.141 -7.218 -15.247 1.00 42.78 533 LEU A N 1
ATOM 4108 C CA . LEU A 1 533 ? -2.694 -7.692 -16.531 1.00 42.78 533 LEU A CA 1
ATOM 4109 C C . LEU A 1 533 ? -3.794 -8.766 -16.392 1.00 42.78 533 LEU A C 1
ATOM 4111 O O . LEU A 1 533 ? -4.406 -9.157 -17.381 1.00 42.78 533 LEU A O 1
ATOM 4115 N N . ALA A 1 534 ? -4.049 -9.265 -15.181 1.00 42.69 534 ALA A N 1
ATOM 4116 C CA . ALA A 1 534 ? -5.105 -10.238 -14.946 1.00 42.69 534 ALA A CA 1
ATOM 4117 C C . ALA A 1 534 ? -6.460 -9.524 -14.978 1.00 42.69 534 ALA A C 1
ATOM 4119 O O . ALA A 1 534 ? -6.791 -8.800 -14.043 1.00 42.69 534 ALA A O 1
ATOM 4120 N N . HIS A 1 535 ? -7.214 -9.730 -16.059 1.00 37.53 535 HIS A N 1
ATOM 4121 C CA . HIS A 1 535 ? -8.589 -9.273 -16.239 1.00 37.53 535 HIS A CA 1
ATOM 4122 C C . HIS A 1 535 ? -9.371 -9.252 -14.922 1.00 37.53 535 HIS A C 1
ATOM 4124 O O . HIS A 1 535 ? -9.662 -10.301 -14.335 1.00 37.53 535 HIS A O 1
ATOM 4130 N N . ARG A 1 536 ? -9.772 -8.058 -14.477 1.00 39.88 536 ARG A N 1
ATOM 4131 C CA . ARG A 1 536 ? -10.854 -7.956 -13.506 1.00 39.88 536 ARG A CA 1
ATOM 4132 C C . ARG A 1 536 ? -12.093 -8.502 -14.201 1.00 39.88 536 ARG A C 1
ATOM 4134 O O . ARG A 1 536 ? -12.520 -7.980 -15.229 1.00 39.88 536 ARG A O 1
ATOM 4141 N N . ARG A 1 537 ? -12.624 -9.600 -13.654 1.00 41.25 537 ARG A N 1
ATOM 4142 C CA . ARG A 1 537 ? -13.949 -10.117 -13.992 1.00 41.25 537 ARG A CA 1
ATOM 4143 C C . ARG A 1 537 ? -14.894 -8.925 -14.036 1.00 41.25 537 ARG A C 1
ATOM 4145 O O . ARG A 1 537 ? -15.067 -8.258 -13.018 1.00 41.25 537 ARG A O 1
ATOM 4152 N N . TRP A 1 538 ? -15.480 -8.702 -15.207 1.00 35.56 538 TRP A N 1
ATOM 4153 C CA . TRP A 1 538 ? -16.688 -7.916 -15.396 1.00 35.56 538 TRP A CA 1
ATOM 4154 C C . TRP A 1 538 ? -17.742 -8.547 -14.484 1.00 35.56 538 TRP A C 1
ATOM 4156 O O . TRP A 1 538 ? -18.399 -9.528 -14.835 1.00 35.56 538 TRP A O 1
ATOM 4166 N N . ARG A 1 539 ? -17.778 -8.128 -13.218 1.00 41.94 539 ARG A N 1
ATOM 4167 C CA . ARG A 1 539 ? -18.781 -8.604 -12.283 1.00 41.94 539 ARG A CA 1
ATOM 4168 C C . ARG A 1 539 ? -20.027 -7.841 -12.681 1.00 41.94 539 ARG A C 1
ATOM 4170 O O . ARG A 1 539 ? -20.135 -6.652 -12.421 1.00 41.94 539 ARG A O 1
ATOM 4177 N N . ASN A 1 540 ? -20.889 -8.548 -13.403 1.00 38.44 540 ASN A N 1
ATOM 4178 C CA . ASN A 1 540 ? -22.303 -8.253 -13.505 1.00 38.44 540 ASN A CA 1
ATOM 4179 C C . ASN A 1 540 ? -22.798 -7.794 -12.130 1.00 38.44 540 ASN A C 1
ATOM 4181 O O . ASN A 1 540 ?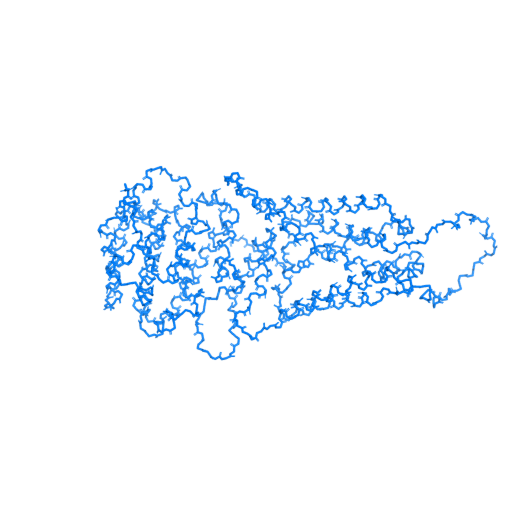 -22.865 -8.596 -11.198 1.00 38.44 540 ASN A O 1
ATOM 4185 N N . GLU A 1 541 ? -23.117 -6.513 -12.020 1.00 42.78 541 GLU A N 1
ATOM 4186 C CA . GLU A 1 541 ? -24.098 -6.040 -11.063 1.00 42.78 541 GLU A CA 1
ATOM 4187 C C . GLU A 1 541 ? -25.461 -6.544 -11.541 1.00 42.78 541 GLU A C 1
ATOM 4189 O O . GLU A 1 541 ? -26.000 -6.063 -12.540 1.00 42.78 541 GLU A O 1
ATOM 4194 N N . ARG A 1 542 ? -25.978 -7.564 -10.856 1.00 36.59 542 ARG A N 1
ATOM 4195 C CA . ARG A 1 542 ? -27.383 -7.650 -10.451 1.00 36.59 542 ARG A CA 1
ATOM 4196 C C . ARG A 1 542 ? -27.456 -8.296 -9.082 1.00 36.59 542 ARG A C 1
ATOM 4198 O O . ARG A 1 542 ? -26.833 -9.371 -8.925 1.00 36.59 542 ARG A O 1
#

pLDDT: mean 84.3, std 15.12, range [35.56, 98.19]

Secondary structure (DSSP, 8-state):
------PPPPPSHHHHHHHHHHHSGGGGTTTTT--THHHHHHHHHHH-HHHHHHHHHHHHHHHHT--HHHHHHHHHHHHHH-HHHHHHHHH-HHHHHHHHHHHTT----HHHHHHHHHHHHHHHHHHHHHHHS-SHHHHTTGGGHHHHHHHHHHHHHHHHH-TT-HHHHTTTTSSTTHHHH-TTHHHHHHHHHHHHHHHHHHHHHTGGG-GGGTT--HHHHHHHHHHHHBSSSS---B---S------SS--PPPHHHHHHHHHHIIIIITTTT-HHHHHHHHH-TTSSTT--HHHHHHHHHHHHHHHHHHHHHHHHHSTT--SHHHHHHHHHHHHHHHHHHHHH-HHHHGGGTTHHHHHHHHHHHHHHTS-TTHHHH--SSHHHHHHHHHHHHHHHHHHHHHHHHHT-S---S-HHHHHHHHHHHHHHHHHHHHHHHHHHHHHHHHIIIIIHHHH-TTHHHHHHHHH-THHHHT---------TTSTTS-SS-TTPPPP-HHHHHHHHHHHHHHHHHHHHHHHTTS-TTS-SS--------

Nearest PDB structures (foldseek):
  8gel-assembly1_A  TM=1.692E-01  e=2.454E-01  synthetic construct
  7nma-assembly1_A-2  TM=1.778E-01  e=6.301E+00  Homo sapiens

Sequence (542 aa):
MTAEQRRPEIPSGLALTLTDQLSGGLGALKDTGRDAIGPANDEHVWSAAELKDSLARIARDQLHQQDRDPTRQEVLEYLDRSAPTVRALLYHPQDLLGLLPTALDGRGSEQDSARYWQVFAVYADLLWEYVSADTPGSRGHRHLLPLAARTRFLALSEPFRQRDSPVWEGDLHEGELAHVFGHQTWVELVRRAKEAREIWRAQLNQYQSVPLFDQASPFMIEDELRLLAFESSFSGEPLVLAEPTEATSGPQRVPPADRAVLEETVEQHLLPRFATGHAWAAVTGWKRRPRDRRPLVLFGLTGLAALTALVLTAVALSVDGWGFLPALVAVVVSYVLIGVGTVVHGRFWAMPLMLRLPAAAAVGLIVLVALHPDWWASVTISWQLLALFLTLVGASFGYLVVEARNHNSGQFQAAKGERRRDAGRVLGRAASVTLTGLAHAFLVALLGMAVIAPVFSEEGSKLTAVWYGPDASADQEPVAAAEDPANAQTDGTEKDQPPPNPLAILLAATAWCLAAGVFSQILWDDQPITAPLAHRRWRNER

Foldseek 3Di:
DPPPPPQPDQFDPQLVQLLCVCCAQLVVCLCPPPDPVLVVLLVVLLPDPVVLVLLQVLLVLLVPVDDCVVSLVVVLVVCLVDVSNLSSCLSRVSVLLSSQCVSNVHPRDLLVSLSSLLSSLLVLVSSLVNLPDPDPSNVVVVLSNLSSLLSNLSSLLSCLLPVVDPSCVPQVVPRSLCSRQNPPSLVRSLVSNLVSLVSNVVCLVCLVVRPSCLQRFLVSSLQSLCVSFASHSPALHGRASDDPPDPPVDDPDRPPSSVVSNVCSLQVRCLLLLVLVSLVNVQCRVPPNPPDCPLVVLVVLLVVLLVQLVVLVVVCQVDPQRFSVSSLVSLVVSVVSLVVSCVPVNDSSNQSLLVLLLVLLVVLLVVVLPPDLCPLLPFDPDPVLVVLLCVLLVVLLVVQLVSSCVSRVSDPPDDPVVVVVVSVVSSVSSVSVSVSSLSSSLSSLSCSQQPPSLVSHPVSLLSVCQRNNNVVSPVCDPPDPPDDPPPPPDDPDPPDRDRRRVVRSSSNSSSSSSNSSRVCQVVVPVGGSSNDPPDDPPPDDD

Solvent-accessible surface area (backbone atoms only — not comparable to full-atom values): 29646 Å² total; per-residue (Å²): 136,81,84,78,72,76,70,76,81,78,48,58,75,64,55,52,54,53,35,50,56,51,44,35,45,65,42,64,47,58,63,70,88,53,58,83,66,50,64,61,52,34,58,52,44,78,67,35,63,68,56,38,52,50,52,39,45,54,50,47,42,32,75,66,69,51,83,58,64,64,59,52,50,53,50,50,55,48,46,56,74,30,63,66,48,52,48,36,48,54,59,36,53,41,57,54,62,69,42,38,48,72,44,63,75,47,90,56,48,64,69,48,48,49,54,46,48,54,47,50,35,52,51,29,49,52,48,34,51,47,33,70,38,93,45,85,59,21,61,80,42,44,85,47,44,64,44,26,32,44,50,28,20,53,50,51,39,44,68,52,49,45,66,88,37,71,68,53,70,61,42,66,80,58,64,56,42,34,41,76,55,36,86,65,28,63,64,47,46,35,50,51,24,50,52,26,44,52,52,31,48,54,46,61,76,42,37,93,79,38,77,86,41,73,80,46,35,44,65,27,55,48,45,47,51,31,53,70,31,15,46,38,84,82,50,25,31,67,36,54,78,64,79,84,68,69,84,68,90,62,84,82,72,74,52,71,69,46,47,47,49,36,53,47,44,37,39,73,52,32,30,51,43,38,36,48,72,56,41,42,23,58,61,58,22,64,59,90,54,91,80,67,56,60,69,52,50,52,50,50,50,28,52,47,27,47,51,48,17,55,51,42,42,54,46,29,76,72,36,92,88,45,43,41,62,69,19,50,52,25,41,52,50,20,52,49,46,49,51,50,41,30,70,76,62,29,68,66,58,40,55,63,67,34,66,53,36,45,60,30,11,47,53,21,47,52,54,58,65,69,41,66,72,60,56,57,57,72,35,53,90,41,74,65,52,52,48,50,35,51,50,33,46,47,50,38,40,51,50,38,38,51,47,29,43,59,63,43,64,38,67,82,79,54,58,84,73,52,45,56,55,51,51,50,47,43,49,51,26,25,48,52,52,44,53,53,33,45,52,36,8,36,50,49,28,52,48,37,58,67,59,51,41,30,75,74,26,89,59,17,56,64,52,40,22,70,40,52,32,68,75,69,38,65,80,64,70,80,81,75,78,85,73,70,85,86,69,87,83,82,75,94,74,77,84,77,74,68,80,58,40,65,68,33,41,46,48,53,40,17,25,43,5,31,28,38,24,50,57,51,38,71,78,63,56,90,60,56,68,42,46,68,91,71,76,76,74,84,71,77,88,123

Mean predicted aligned error: 8.08 Å

Organism: NCBI:txid220378

Radius of gyration: 31.02 Å; Cα contacts (8 Å, |Δi|>4): 610; chains: 1; bounding box: 70×53×106 Å